Protein AF-A0A1G0QX97-F1 (afdb_monomer_lite)

Radius of gyration: 21.9 Å; chains: 1; bounding box: 54×54×55 Å

Sequence (418 aa):
MSKKNWVPAISDIDITVIIDGHLSFEEEFNLLKLLWDKFDRLKKIFPMLGEVDILNEKEIEKWSAFTIRGYETSKWKLLYGKEVIKSNYVNEANILAIDSLNFALTNYLEYFLPKFYSEDSSGYLIQKELTRLAFKILRYADVPFDESRNKAANKMELLSTVIKGLELSIDKLNYTEFSETVNPVSLEKIITRDSDLKYIPHINGLSKYQDKIESFIISYTIDFIILKDDLSPADMIVLLDAIRNSFKSEPRKPVILPFKIFEYMLRIYNPFFYSQLHDQRKVLSGKDSFNKITQPDFCFYRKTLADDVGNIFLLQRNKSLIQDKTVRQFIGNEFKSIVNRTLFLKLYLGKAILEPMFNDSLDECRKNYPGQIQKMDFILNNCKSLDGENLSKDAFMLLRTLTGDIYNSLVSSEVPVN

Secondary structure (DSSP, 8-state):
----PPPTTTS-EEEEEEEPTT--HHHHHHHHHHHHHHHHHHHHH-TTEEEEEEEETTHHHHHTTSHHHHHHGGG----SS-----------HHHHHHHHHHHHHHIIIIIIHHHHH-S-TT-HHHHHHHHHHHHHHHHHTT----TTTSTT--HHHHHHHHHHHHHHHHHT--GGGS--SPPPPP-TT--------------TT-GGGTTTEEEEEE-SS--EEEEPTT--HHHHHHHHHHHHHHTTT-SSPPEEEEHHHHHHIIIII-HHHHHHHHHH-EEEEE--GGGGSPPPPHHHHHHHHHHHHHHHHHHTT-HHHH-TTTHHHHTTHHHHHHHHHHHHHHHHHHH----SSHHHHHHHHHHH-HHHHHHHHHHHHHTTTS-HHHHHHHHHHHHHHHHHHHHHHHHH--S---

Structure (mmCIF, N/CA/C/O backbone):
data_AF-A0A1G0QX97-F1
#
_entry.id   AF-A0A1G0QX97-F1
#
loop_
_atom_site.group_PDB
_atom_site.id
_atom_site.type_symbol
_atom_site.label_atom_id
_atom_site.label_alt_id
_atom_site.label_comp_id
_atom_site.label_asym_id
_atom_site.label_entity_id
_atom_site.label_seq_id
_atom_site.pdbx_PDB_ins_code
_atom_site.Cartn_x
_atom_site.Cartn_y
_atom_site.Cartn_z
_atom_site.occupancy
_atom_site.B_iso_or_equiv
_atom_site.auth_seq_id
_atom_site.auth_comp_id
_atom_site.auth_asym_id
_atom_site.auth_atom_id
_atom_site.pdbx_PDB_model_num
ATOM 1 N N . MET A 1 1 ? 6.765 -30.373 0.831 1.00 32.94 1 MET A N 1
ATOM 2 C CA . MET A 1 1 ? 6.614 -29.216 1.742 1.00 32.94 1 MET A CA 1
ATOM 3 C C . MET A 1 1 ? 7.705 -29.285 2.804 1.00 32.94 1 MET A C 1
ATOM 5 O O . MET A 1 1 ? 7.610 -30.107 3.705 1.00 32.94 1 MET A O 1
ATOM 9 N N . SER A 1 2 ? 8.790 -28.520 2.662 1.00 30.39 2 SER A N 1
ATOM 10 C CA . SER A 1 2 ? 9.839 -28.464 3.687 1.00 30.39 2 SER A CA 1
ATOM 11 C C . SER A 1 2 ? 9.304 -27.741 4.927 1.00 30.39 2 SER A C 1
ATOM 13 O O . SER A 1 2 ? 8.604 -26.733 4.812 1.00 30.39 2 SER A O 1
ATOM 15 N N . LYS A 1 3 ? 9.604 -28.262 6.124 1.00 37.16 3 LYS A N 1
ATOM 16 C CA . LYS A 1 3 ? 9.372 -27.550 7.388 1.00 37.16 3 LYS A CA 1
ATOM 17 C C . LYS A 1 3 ? 10.105 -26.206 7.302 1.00 37.16 3 LYS A C 1
ATOM 19 O O . LYS A 1 3 ? 11.333 -26.182 7.311 1.00 37.16 3 LYS A O 1
ATOM 24 N N . LYS A 1 4 ? 9.364 -25.104 7.159 1.00 55.31 4 LYS A N 1
ATOM 25 C CA . LYS A 1 4 ? 9.920 -23.745 7.188 1.00 55.31 4 LYS A CA 1
ATOM 26 C C . LYS A 1 4 ? 10.375 -23.459 8.618 1.00 55.31 4 LYS A C 1
ATOM 28 O O . LYS A 1 4 ? 9.568 -23.095 9.469 1.00 55.31 4 LYS A O 1
ATOM 33 N N . ASN A 1 5 ? 11.651 -23.701 8.891 1.00 56.44 5 ASN A N 1
ATOM 34 C CA . ASN A 1 5 ? 12.267 -23.324 10.155 1.00 56.44 5 ASN A CA 1
ATOM 35 C C . ASN A 1 5 ? 12.392 -21.800 10.198 1.00 56.44 5 ASN A C 1
ATOM 37 O O . ASN A 1 5 ? 12.794 -21.188 9.211 1.00 56.44 5 ASN A O 1
ATOM 41 N N . TRP A 1 6 ? 12.043 -21.194 11.332 1.00 63.88 6 TRP A N 1
ATOM 42 C CA . TRP A 1 6 ? 12.343 -19.789 11.587 1.00 63.88 6 TRP A CA 1
ATOM 43 C C . TRP A 1 6 ? 13.855 -19.589 11.515 1.00 63.88 6 TRP A C 1
ATOM 45 O O . TRP A 1 6 ? 14.607 -20.281 12.204 1.00 63.88 6 TRP A O 1
ATOM 55 N N . VAL A 1 7 ? 14.297 -18.666 10.667 1.00 66.75 7 VAL A N 1
ATOM 56 C CA . VAL A 1 7 ? 15.713 -18.363 10.479 1.00 66.75 7 VAL A CA 1
ATOM 57 C C . VAL A 1 7 ? 16.036 -17.086 11.254 1.00 66.75 7 VAL A C 1
ATOM 59 O O . VAL A 1 7 ? 15.479 -16.030 10.935 1.00 66.75 7 VAL A O 1
ATOM 62 N N . PRO A 1 8 ? 16.922 -17.144 12.266 1.00 63.75 8 PRO A N 1
ATOM 63 C CA . PRO A 1 8 ? 17.313 -15.966 13.033 1.00 63.75 8 PRO A CA 1
ATOM 64 C C . PRO A 1 8 ? 17.763 -14.814 12.127 1.00 63.75 8 PRO A C 1
ATOM 66 O O . PRO A 1 8 ? 18.525 -15.024 11.185 1.00 63.75 8 PRO A O 1
ATOM 69 N N . ALA A 1 9 ? 17.285 -13.602 12.423 1.00 64.00 9 ALA A N 1
ATOM 70 C CA . ALA A 1 9 ? 17.563 -12.363 11.683 1.00 64.00 9 ALA A CA 1
ATOM 71 C C . ALA A 1 9 ? 17.095 -12.314 10.209 1.00 64.00 9 ALA A C 1
ATOM 73 O O . ALA A 1 9 ? 17.364 -11.324 9.531 1.00 64.00 9 ALA A O 1
ATOM 74 N N . ILE A 1 10 ? 16.401 -13.345 9.713 1.00 65.75 10 ILE A N 1
ATOM 75 C CA . ILE A 1 10 ? 15.821 -13.377 8.357 1.00 65.75 10 ILE A CA 1
ATOM 76 C C . ILE A 1 10 ? 14.296 -13.491 8.422 1.00 65.75 10 ILE A C 1
ATOM 78 O O . ILE A 1 10 ? 13.604 -12.831 7.653 1.00 65.75 10 ILE A O 1
ATOM 82 N N . SER A 1 11 ? 13.766 -14.312 9.331 1.00 70.75 11 SER A N 1
ATOM 83 C CA . SER A 1 11 ? 12.324 -14.410 9.560 1.00 70.75 11 SER A CA 1
ATOM 84 C C . SER A 1 11 ? 11.820 -13.233 10.390 1.00 70.75 11 SER A C 1
ATOM 86 O O . SER A 1 11 ? 12.383 -12.945 11.446 1.00 70.75 11 SER A O 1
ATOM 88 N N . ASP A 1 12 ? 10.740 -12.606 9.928 1.00 75.31 12 ASP A N 1
ATOM 89 C CA . ASP A 1 12 ? 9.989 -11.624 10.706 1.00 75.31 12 ASP A CA 1
ATOM 90 C C . ASP A 1 12 ? 9.021 -12.314 11.664 1.00 75.31 12 ASP A C 1
ATOM 92 O O . ASP A 1 12 ? 8.473 -13.382 11.371 1.00 75.31 12 ASP A O 1
ATOM 96 N N . ILE A 1 13 ? 8.812 -11.672 12.808 1.00 81.31 13 ILE A N 1
ATOM 97 C CA . ILE A 1 13 ? 7.756 -12.001 13.756 1.00 81.31 13 ILE A CA 1
ATOM 98 C C . ILE A 1 13 ? 6.725 -10.888 13.674 1.00 81.31 13 ILE A C 1
ATOM 100 O O . ILE A 1 13 ? 6.872 -9.859 14.338 1.00 81.31 13 ILE A O 1
ATOM 104 N N . ASP A 1 14 ? 5.701 -11.109 12.864 1.00 85.62 14 ASP A N 1
ATOM 105 C CA . ASP A 1 14 ? 4.544 -10.227 12.801 1.00 85.62 14 ASP A CA 1
ATOM 106 C C . ASP A 1 14 ? 3.554 -10.634 13.901 1.00 85.62 14 ASP A C 1
ATOM 108 O O . ASP A 1 14 ? 3.311 -11.824 14.132 1.00 85.62 14 ASP A O 1
ATOM 112 N N . ILE A 1 15 ? 3.042 -9.650 14.640 1.00 89.62 15 ILE A N 1
ATOM 113 C CA . ILE A 1 15 ? 2.167 -9.874 15.796 1.00 89.62 15 ILE A CA 1
ATOM 114 C C . ILE A 1 15 ? 0.854 -9.144 15.568 1.00 89.62 15 ILE A C 1
ATOM 116 O O . ILE A 1 15 ? 0.843 -7.938 15.347 1.00 89.62 15 ILE A O 1
ATOM 120 N N . THR A 1 16 ? -0.260 -9.846 15.739 1.00 91.88 16 THR A N 1
ATOM 121 C CA . THR A 1 16 ? -1.571 -9.205 15.836 1.00 91.88 16 THR A CA 1
ATOM 122 C C . THR A 1 16 ? -2.048 -9.216 17.281 1.00 91.88 16 THR A C 1
ATOM 124 O O . THR A 1 16 ? -2.019 -10.248 17.952 1.00 91.88 16 THR A O 1
ATOM 127 N N . VAL A 1 17 ? -2.484 -8.058 17.769 1.00 93.38 17 VAL A N 1
ATOM 128 C CA . VAL A 1 17 ? -3.034 -7.867 19.110 1.00 93.38 17 VAL A CA 1
ATOM 129 C C . VAL A 1 17 ? -4.512 -7.531 18.986 1.00 93.38 17 VAL A C 1
ATOM 131 O O . VAL A 1 17 ? -4.874 -6.547 18.341 1.00 93.38 17 VAL A O 1
ATOM 134 N N . ILE A 1 18 ? -5.357 -8.331 19.636 1.00 93.31 18 ILE A N 1
ATOM 135 C CA . ILE A 1 18 ? -6.784 -8.039 19.767 1.00 93.31 18 ILE A CA 1
ATOM 136 C C . ILE A 1 18 ? -7.036 -7.456 21.156 1.00 93.31 18 ILE A C 1
ATOM 138 O O . ILE A 1 18 ? -6.732 -8.100 22.161 1.00 93.31 18 ILE A O 1
ATOM 142 N N . ILE A 1 19 ? -7.548 -6.228 21.203 1.00 93.75 19 ILE A N 1
ATOM 143 C CA . ILE A 1 19 ? -7.915 -5.528 22.439 1.00 93.75 19 ILE A CA 1
ATOM 144 C C . ILE A 1 19 ? -9.427 -5.565 22.667 1.00 93.75 19 ILE A C 1
ATOM 146 O O . ILE A 1 19 ? -10.209 -5.802 21.744 1.00 93.75 19 ILE A O 1
ATOM 150 N N . ASP A 1 20 ? -9.831 -5.294 23.906 1.00 90.38 20 ASP A N 1
ATOM 151 C CA . ASP A 1 20 ? -11.238 -5.182 24.278 1.00 90.38 20 ASP A CA 1
ATOM 152 C C . ASP A 1 20 ? -11.921 -4.047 23.488 1.00 90.38 20 ASP A C 1
ATOM 154 O O . ASP A 1 20 ? -11.450 -2.908 23.452 1.00 90.38 20 ASP A O 1
ATOM 158 N N . GLY A 1 21 ? -13.032 -4.374 22.823 1.00 86.38 21 GLY A N 1
ATOM 159 C CA . GLY A 1 21 ? -13.831 -3.426 22.047 1.00 86.38 21 GLY A CA 1
ATOM 160 C C . GLY A 1 21 ? -14.745 -2.525 22.885 1.00 86.38 21 GLY A C 1
ATOM 161 O O . GLY A 1 21 ? -15.411 -1.663 22.310 1.00 86.38 21 GLY A O 1
ATOM 162 N N . HIS A 1 22 ? -14.805 -2.727 24.204 1.00 89.75 22 HIS A N 1
ATOM 163 C CA . HIS A 1 22 ? -15.604 -1.941 25.149 1.00 89.75 22 HIS A CA 1
ATOM 164 C C . HIS A 1 22 ? -14.835 -0.800 25.822 1.00 89.75 22 HIS A C 1
ATOM 166 O O . HIS A 1 22 ? -15.439 -0.032 26.571 1.00 89.75 22 HIS A O 1
ATOM 172 N N . LEU A 1 23 ? -13.535 -0.663 25.543 1.00 92.88 23 LEU A N 1
ATOM 173 C CA . LEU A 1 23 ? -12.726 0.440 26.054 1.00 92.88 23 LEU A CA 1
ATOM 174 C C . LEU A 1 23 ? -13.285 1.784 25.580 1.00 92.88 23 LEU A C 1
ATOM 176 O O . LEU A 1 23 ? -13.616 1.968 24.404 1.00 92.88 23 LEU A O 1
ATOM 180 N N . SER A 1 24 ? -13.350 2.748 26.495 1.00 93.88 24 SER A N 1
ATOM 181 C CA . SER A 1 24 ? -13.550 4.146 26.127 1.00 93.88 24 SER A CA 1
ATOM 182 C C . SER A 1 24 ? -12.363 4.663 25.306 1.00 93.88 24 SER A C 1
ATOM 184 O O . SER A 1 24 ? -11.268 4.096 25.332 1.00 93.88 24 SER A O 1
ATOM 186 N N . PHE A 1 25 ? -12.553 5.782 24.600 1.00 93.06 25 PHE A N 1
ATOM 187 C CA . PHE A 1 25 ? -11.480 6.409 23.817 1.00 93.06 25 PHE A CA 1
ATOM 188 C C . PHE A 1 25 ? -10.220 6.670 24.652 1.00 93.06 25 PHE A C 1
ATOM 190 O O . PHE A 1 25 ? -9.109 6.457 24.174 1.00 93.06 25 PHE A O 1
ATOM 197 N N . GLU A 1 26 ? -10.387 7.125 25.894 1.00 94.25 26 GLU A N 1
ATOM 198 C CA . GLU A 1 26 ? -9.269 7.441 26.781 1.00 94.25 26 GLU A CA 1
ATOM 199 C C . GLU A 1 26 ? -8.545 6.177 27.262 1.00 94.25 26 GLU A C 1
ATOM 201 O O . GLU A 1 26 ? -7.313 6.127 27.255 1.00 94.25 26 GLU A O 1
ATOM 206 N N . GLU A 1 27 ? -9.287 5.130 27.623 1.00 96.56 27 GLU A N 1
ATOM 207 C CA . GLU A 1 27 ? -8.705 3.844 28.020 1.00 96.56 27 GLU A CA 1
ATOM 208 C C . GLU A 1 27 ? -7.948 3.183 26.861 1.00 96.56 27 GLU A C 1
ATOM 210 O O . GLU A 1 27 ? -6.816 2.732 27.048 1.00 96.56 27 GLU A O 1
ATOM 215 N N . GLU A 1 28 ? -8.532 3.173 25.656 1.00 95.88 28 GLU A N 1
ATOM 216 C CA . GLU A 1 28 ? -7.899 2.640 24.444 1.00 95.88 28 GLU A CA 1
ATOM 217 C C . GLU A 1 28 ? -6.612 3.410 24.119 1.00 95.88 28 GLU A C 1
ATOM 219 O O . GLU A 1 28 ? -5.558 2.804 23.917 1.00 95.88 28 GLU A O 1
ATOM 224 N N . PHE A 1 29 ? -6.654 4.744 24.143 1.00 95.69 29 PHE A N 1
ATOM 225 C CA . PHE A 1 29 ? -5.484 5.581 23.875 1.00 95.69 29 PHE A CA 1
ATOM 226 C C . PHE A 1 29 ? -4.340 5.323 24.869 1.00 95.69 29 PHE A C 1
ATOM 228 O O . PHE A 1 29 ? -3.190 5.111 24.470 1.00 95.69 29 PHE A O 1
ATOM 235 N N . ASN A 1 30 ? -4.649 5.285 26.168 1.00 95.56 30 ASN A N 1
ATOM 236 C CA . ASN A 1 30 ? -3.657 5.043 27.217 1.00 95.56 30 ASN A CA 1
ATOM 237 C C . ASN A 1 30 ? -3.056 3.631 27.129 1.00 95.56 30 ASN A C 1
ATOM 239 O O . ASN A 1 30 ? -1.843 3.458 27.297 1.00 95.56 30 ASN A O 1
ATOM 243 N N . LEU A 1 31 ? -3.878 2.625 26.807 1.00 96.44 31 LEU A N 1
ATOM 244 C CA . LEU A 1 31 ? -3.418 1.263 26.544 1.00 96.44 31 LEU A CA 1
ATOM 245 C C . LEU A 1 31 ? -2.429 1.227 25.372 1.00 96.44 31 LEU A C 1
ATOM 247 O O . LEU A 1 31 ? -1.363 0.617 25.488 1.00 96.44 31 LEU A O 1
ATOM 251 N N . LEU A 1 32 ? -2.752 1.897 24.263 1.00 95.94 32 LEU A N 1
ATOM 252 C CA . LEU A 1 32 ? -1.902 1.948 23.073 1.00 95.94 32 LEU A CA 1
ATOM 253 C C . LEU A 1 32 ? -0.567 2.640 23.349 1.00 95.94 32 LEU A C 1
ATOM 255 O O . LEU A 1 32 ? 0.476 2.134 22.930 1.00 95.94 32 LEU A O 1
ATOM 259 N N . LYS A 1 33 ? -0.568 3.750 24.099 1.00 94.69 33 LYS A N 1
ATOM 260 C CA . LYS A 1 33 ? 0.664 4.449 24.505 1.00 94.69 33 LYS A CA 1
ATOM 261 C C . LYS A 1 33 ? 1.594 3.499 25.268 1.00 94.69 33 LYS A C 1
ATOM 263 O O . LYS A 1 33 ? 2.756 3.332 24.892 1.00 94.69 33 LYS A O 1
ATOM 268 N N . LEU A 1 34 ? 1.054 2.783 26.259 1.00 95.06 34 LEU A N 1
ATOM 269 C CA . LEU A 1 34 ? 1.805 1.798 27.042 1.00 95.06 34 LEU A CA 1
ATOM 270 C C . LEU A 1 34 ? 2.301 0.612 26.198 1.00 95.06 34 LEU A C 1
ATOM 272 O O . LEU A 1 34 ? 3.425 0.138 26.396 1.00 95.06 34 LEU A O 1
ATOM 276 N N . LEU A 1 35 ? 1.470 0.106 25.285 1.00 94.94 35 LEU A N 1
ATOM 277 C CA . LEU A 1 35 ? 1.812 -1.013 24.407 1.00 94.94 35 LEU A CA 1
ATOM 278 C C . LEU A 1 35 ? 2.987 -0.645 23.502 1.00 94.94 35 LEU A C 1
ATOM 280 O O . LEU A 1 35 ? 3.976 -1.380 23.467 1.00 94.94 35 LEU A O 1
ATOM 284 N N . TRP A 1 36 ? 2.919 0.502 22.826 1.00 94.81 36 TRP A N 1
ATOM 285 C CA . TRP A 1 36 ? 3.981 0.955 21.930 1.00 94.81 36 TRP A CA 1
ATOM 286 C C . TRP A 1 36 ? 5.293 1.232 22.669 1.00 94.81 36 TRP A C 1
ATOM 288 O O . TRP A 1 36 ? 6.354 0.829 22.189 1.00 94.81 36 TRP A O 1
ATOM 298 N N . ASP A 1 37 ? 5.237 1.807 23.873 1.00 92.69 37 ASP A N 1
ATOM 299 C CA . ASP A 1 37 ? 6.421 2.007 24.716 1.00 92.69 37 ASP A CA 1
ATOM 300 C C . ASP A 1 37 ? 7.109 0.683 25.076 1.00 92.69 37 ASP A C 1
ATOM 302 O O . ASP A 1 37 ? 8.342 0.579 25.074 1.00 92.69 37 ASP A O 1
ATOM 306 N N . LYS A 1 38 ? 6.322 -0.352 25.394 1.00 92.94 38 LYS A N 1
ATOM 307 C CA . LYS A 1 38 ? 6.846 -1.693 25.685 1.00 92.94 38 LYS A CA 1
ATOM 308 C C . LYS A 1 38 ? 7.383 -2.369 24.427 1.00 92.94 38 LYS A C 1
ATOM 310 O O . LYS A 1 38 ? 8.466 -2.954 24.482 1.00 92.94 38 LYS A O 1
ATOM 315 N N . PHE A 1 39 ? 6.671 -2.264 23.308 1.00 92.19 39 PHE A N 1
ATOM 316 C CA . PHE A 1 39 ? 7.102 -2.826 22.032 1.00 92.19 39 PHE A CA 1
ATOM 317 C C . PHE A 1 39 ? 8.443 -2.236 21.582 1.00 92.19 39 PHE A C 1
ATOM 319 O O . PHE A 1 39 ? 9.342 -2.982 21.206 1.00 92.19 39 PHE A O 1
ATOM 326 N N . ASP A 1 40 ? 8.646 -0.927 21.732 1.00 89.75 40 ASP A N 1
ATOM 327 C CA . ASP A 1 40 ? 9.917 -0.272 21.404 1.00 89.75 40 ASP A CA 1
ATOM 328 C C . ASP A 1 40 ? 11.091 -0.774 22.244 1.00 89.75 40 ASP A C 1
ATOM 330 O O . ASP A 1 40 ? 12.217 -0.886 21.754 1.00 89.75 40 ASP A O 1
ATOM 334 N N . ARG A 1 41 ? 10.849 -1.097 23.517 1.00 90.88 41 ARG A N 1
ATOM 335 C CA . ARG A 1 41 ? 11.866 -1.717 24.377 1.00 90.88 41 ARG A CA 1
ATOM 336 C C . ARG A 1 41 ? 12.168 -3.142 23.922 1.00 90.88 41 ARG A C 1
ATOM 338 O O . ARG A 1 41 ? 13.337 -3.510 23.858 1.00 90.88 41 ARG A O 1
ATOM 345 N N . LEU A 1 42 ? 11.140 -3.913 23.568 1.00 89.50 42 LEU A N 1
ATOM 346 C CA . LEU A 1 42 ? 11.300 -5.282 23.078 1.00 89.50 42 LEU A CA 1
ATOM 347 C C . LEU A 1 42 ? 12.023 -5.329 21.734 1.00 89.50 42 LEU A C 1
ATOM 349 O O . LEU A 1 42 ? 12.944 -6.122 21.587 1.00 89.50 42 LEU A O 1
ATOM 353 N N . LYS A 1 43 ? 11.689 -4.452 20.785 1.00 85.94 43 LYS A N 1
ATOM 354 C CA . LYS A 1 43 ? 12.305 -4.412 19.451 1.00 85.94 43 LYS A CA 1
ATOM 355 C C . LYS A 1 43 ? 13.808 -4.121 19.490 1.00 85.94 43 LYS A C 1
ATOM 357 O O . LYS A 1 43 ? 14.544 -4.591 18.629 1.00 85.94 43 LYS A O 1
ATOM 362 N N . LYS A 1 44 ? 14.293 -3.412 20.518 1.00 85.75 44 LYS A N 1
ATOM 363 C CA . LYS A 1 44 ? 15.739 -3.227 20.760 1.00 85.75 44 LYS A CA 1
ATOM 364 C C . LYS A 1 44 ? 16.456 -4.529 21.129 1.00 85.75 44 LYS A C 1
ATOM 366 O O . LYS A 1 44 ? 17.633 -4.670 20.823 1.00 85.75 44 LYS A O 1
ATOM 371 N N . ILE A 1 45 ? 15.760 -5.450 21.795 1.00 86.50 45 ILE A N 1
ATOM 372 C CA . ILE A 1 45 ? 16.292 -6.750 22.239 1.00 86.50 45 ILE A CA 1
ATOM 373 C C . ILE A 1 45 ? 16.051 -7.822 21.167 1.00 86.50 45 ILE A C 1
ATOM 375 O O . ILE A 1 45 ? 16.883 -8.700 20.956 1.00 86.50 45 ILE A O 1
ATOM 379 N N . PHE A 1 46 ? 14.929 -7.714 20.459 1.00 82.38 46 PHE A N 1
ATOM 380 C CA . PHE A 1 46 ? 14.454 -8.649 19.450 1.00 82.38 46 PHE A CA 1
ATOM 381 C C . PHE A 1 46 ? 14.202 -7.916 18.124 1.00 82.38 46 PHE A C 1
ATOM 383 O O . PHE A 1 46 ? 13.053 -7.616 17.790 1.00 82.38 46 PHE A O 1
ATOM 390 N N . PRO A 1 47 ? 15.258 -7.628 17.338 1.00 74.19 47 PRO A N 1
ATOM 391 C CA . PRO A 1 47 ? 15.133 -6.864 16.095 1.00 74.19 47 PRO A CA 1
ATOM 392 C C . PRO A 1 47 ? 14.266 -7.533 15.022 1.00 74.19 47 PRO A C 1
ATOM 394 O O . PRO A 1 47 ? 13.850 -6.864 14.083 1.00 74.19 47 PRO A O 1
ATOM 397 N N . MET A 1 48 ? 13.991 -8.835 15.159 1.00 77.12 48 MET A N 1
ATOM 398 C CA . MET A 1 48 ? 13.110 -9.591 14.266 1.00 77.12 48 MET A CA 1
ATOM 399 C C . MET A 1 48 ? 11.614 -9.331 14.500 1.00 77.12 48 MET A C 1
ATOM 401 O O . MET A 1 48 ? 10.793 -9.856 13.756 1.00 77.12 48 MET A O 1
ATOM 405 N N . LEU A 1 49 ? 11.246 -8.565 15.534 1.00 81.25 49 LEU A N 1
ATOM 406 C CA . LEU A 1 49 ? 9.869 -8.113 15.721 1.00 81.25 49 LEU A CA 1
ATOM 407 C C . LEU A 1 49 ? 9.481 -7.174 14.570 1.00 81.25 49 LEU A C 1
ATOM 409 O O . LEU A 1 49 ? 9.981 -6.043 14.457 1.00 81.25 49 LEU A O 1
ATOM 413 N N . GLY A 1 50 ? 8.612 -7.695 13.710 1.00 78.56 50 GLY A N 1
ATOM 414 C CA . GLY A 1 50 ? 8.177 -7.105 12.456 1.00 78.56 50 GLY A CA 1
ATOM 415 C C . GLY A 1 50 ? 7.044 -6.108 12.652 1.00 78.56 50 GLY A C 1
ATOM 416 O O . GLY A 1 50 ? 7.171 -5.151 13.429 1.00 78.56 50 GLY A O 1
ATOM 417 N N . GLU A 1 51 ? 5.977 -6.309 11.889 1.00 82.75 51 GLU A N 1
ATOM 418 C CA . GLU A 1 51 ? 4.759 -5.506 11.920 1.00 82.75 51 GLU A CA 1
ATOM 419 C C . GLU A 1 51 ? 3.910 -5.865 13.152 1.00 82.75 51 GLU A C 1
ATOM 421 O O . GLU A 1 51 ? 3.909 -7.004 13.630 1.00 82.75 51 GLU A O 1
ATOM 426 N N . VAL A 1 52 ? 3.211 -4.865 13.696 1.00 90.19 52 VAL A N 1
ATOM 427 C CA . VAL A 1 52 ? 2.233 -5.070 14.767 1.00 90.19 52 VAL A CA 1
ATOM 428 C C . VAL A 1 52 ? 0.900 -4.508 14.321 1.00 90.19 52 VAL A C 1
ATOM 430 O O . VAL A 1 52 ? 0.757 -3.293 14.180 1.00 90.19 52 VAL A O 1
ATOM 433 N N . ASP A 1 53 ? -0.064 -5.401 14.163 1.00 92.06 53 ASP A N 1
ATOM 434 C CA . ASP A 1 53 ? -1.439 -5.063 13.831 1.00 92.06 53 ASP A CA 1
ATOM 435 C C . ASP A 1 53 ? -2.270 -5.047 15.113 1.00 92.06 53 ASP A C 1
ATOM 437 O O . ASP A 1 53 ? -2.245 -6.003 15.888 1.00 92.06 53 ASP A O 1
ATOM 441 N N . ILE A 1 54 ? -2.999 -3.960 15.372 1.00 94.19 54 ILE A N 1
ATOM 442 C CA . ILE A 1 54 ? -3.836 -3.834 16.571 1.00 94.19 54 ILE A CA 1
ATOM 443 C C . ILE A 1 54 ? -5.283 -3.610 16.148 1.00 94.19 54 ILE A C 1
ATOM 445 O O . ILE A 1 54 ? -5.612 -2.630 15.475 1.00 94.19 54 ILE A O 1
ATOM 449 N N . LEU A 1 55 ? -6.153 -4.516 16.576 1.00 93.12 55 LEU A N 1
ATOM 450 C CA . LEU A 1 55 ? -7.579 -4.546 16.258 1.00 93.12 55 LEU A CA 1
ATOM 451 C C . LEU A 1 55 ? -8.377 -4.762 17.543 1.00 93.12 55 LEU A C 1
ATOM 453 O O . LEU A 1 55 ? -7.816 -5.155 18.563 1.00 93.12 55 LEU A O 1
ATOM 457 N N . ASN A 1 56 ? -9.685 -4.534 17.506 1.00 91.69 56 ASN A N 1
ATOM 458 C CA . ASN A 1 56 ? -10.580 -5.015 18.559 1.00 91.69 56 ASN A CA 1
ATOM 459 C C . ASN A 1 56 ? -11.412 -6.213 18.083 1.00 91.69 56 ASN A C 1
ATOM 461 O O . ASN A 1 56 ? -11.399 -6.577 16.906 1.00 91.69 56 ASN A O 1
ATOM 465 N N . GLU A 1 57 ? -12.146 -6.816 19.016 1.00 88.12 57 GLU A N 1
ATOM 466 C CA . GLU A 1 57 ? -12.965 -8.012 18.777 1.00 88.12 57 GLU A CA 1
ATOM 467 C C . GLU A 1 57 ? -14.027 -7.839 17.681 1.00 88.12 57 GLU A C 1
ATOM 469 O O . GLU A 1 57 ? -14.374 -8.804 17.008 1.00 88.12 57 GLU A O 1
ATOM 474 N N . LYS A 1 58 ? -14.535 -6.621 17.472 1.00 85.62 58 LYS A N 1
ATOM 475 C CA . LYS A 1 58 ? -15.524 -6.338 16.421 1.00 85.62 58 LYS A CA 1
ATOM 476 C C . LYS A 1 58 ? -14.855 -6.201 15.057 1.00 85.62 58 LYS A C 1
ATOM 478 O O . LYS A 1 58 ? -15.317 -6.741 14.058 1.00 85.62 58 LYS A O 1
ATOM 483 N N . GLU A 1 59 ? -13.748 -5.473 15.013 1.00 89.50 59 GLU A N 1
ATOM 484 C CA . GLU A 1 59 ? -13.061 -5.128 13.772 1.00 89.50 59 GLU A CA 1
ATOM 485 C C . GLU A 1 59 ? -12.372 -6.334 13.134 1.00 89.50 59 GLU A C 1
ATOM 487 O O . GLU A 1 59 ? -12.351 -6.417 11.910 1.00 89.50 59 GLU A O 1
ATOM 492 N N . ILE A 1 60 ? -11.854 -7.285 13.924 1.00 88.44 60 ILE A N 1
ATOM 493 C CA . ILE A 1 60 ? -11.130 -8.457 13.400 1.00 88.44 60 ILE A CA 1
ATOM 494 C C . ILE A 1 60 ? -11.979 -9.299 12.442 1.00 88.44 60 ILE A C 1
ATOM 496 O O . ILE A 1 60 ? -11.465 -9.780 11.434 1.00 88.44 60 ILE A O 1
ATOM 500 N N . GLU A 1 61 ? -13.280 -9.429 12.705 1.00 85.69 61 GLU A N 1
ATOM 501 C CA . GLU A 1 61 ? -14.189 -10.191 11.851 1.00 85.69 61 GLU A CA 1
ATOM 502 C C . GLU A 1 61 ? -14.246 -9.595 10.440 1.00 85.69 61 GLU A C 1
ATOM 504 O O . GLU A 1 61 ? -14.051 -10.305 9.452 1.00 85.69 61 GLU A O 1
ATOM 509 N N . LYS A 1 62 ? -14.456 -8.277 10.352 1.00 87.06 62 LYS A N 1
ATOM 510 C CA . LYS A 1 62 ? -14.529 -7.545 9.083 1.00 87.06 62 LYS A CA 1
ATOM 511 C C . LYS A 1 62 ? -13.159 -7.413 8.434 1.00 87.06 62 LYS A C 1
ATOM 513 O O . LYS A 1 62 ? -13.037 -7.614 7.236 1.00 87.06 62 LYS A O 1
ATOM 518 N N . TRP A 1 63 ? -12.124 -7.137 9.220 1.00 88.38 63 TRP A N 1
ATOM 519 C CA . TRP A 1 63 ? -10.746 -7.050 8.749 1.00 88.38 63 TRP A CA 1
ATOM 520 C C . TRP A 1 63 ? -10.284 -8.351 8.081 1.00 88.38 63 TRP A C 1
ATOM 522 O O . TRP A 1 63 ? -9.662 -8.317 7.024 1.00 88.38 63 TRP A O 1
ATOM 532 N N . SER A 1 64 ? -10.640 -9.503 8.661 1.00 88.44 64 SER A N 1
ATOM 533 C CA . SER A 1 64 ? -10.223 -10.819 8.162 1.00 88.44 64 SER A CA 1
ATOM 534 C C . SER A 1 64 ? -10.871 -11.238 6.839 1.00 88.44 64 SER A C 1
ATOM 536 O O . SER A 1 64 ? -10.466 -12.248 6.267 1.00 88.44 64 SER A O 1
ATOM 538 N N . ALA A 1 65 ? -11.869 -10.493 6.355 1.00 86.50 65 ALA A N 1
ATOM 539 C CA . ALA A 1 65 ? -12.544 -10.779 5.094 1.00 86.50 65 ALA A CA 1
ATOM 540 C C . ALA A 1 65 ? -11.761 -10.284 3.867 1.00 86.50 65 ALA A C 1
ATOM 542 O O . ALA A 1 65 ? -12.003 -10.771 2.767 1.00 86.50 65 ALA A O 1
ATOM 543 N N . PHE A 1 66 ? -10.816 -9.355 4.048 1.00 85.56 66 PHE A N 1
ATOM 544 C CA . PHE A 1 66 ? -10.175 -8.640 2.944 1.00 85.56 66 PHE A CA 1
ATOM 545 C C . PHE A 1 66 ? -8.690 -8.961 2.814 1.00 85.56 66 PHE A C 1
ATOM 547 O O . PHE A 1 66 ? -7.969 -9.093 3.809 1.00 85.56 66 PHE A O 1
ATOM 554 N N . THR A 1 67 ? -8.211 -8.934 1.569 1.00 85.94 67 THR A N 1
ATOM 555 C CA . THR A 1 67 ? -6.794 -8.988 1.186 1.00 85.94 67 THR A CA 1
ATOM 556 C C . THR A 1 67 ? -6.046 -10.242 1.652 1.00 85.94 67 THR A C 1
ATOM 558 O O . THR A 1 67 ? -6.550 -11.105 2.376 1.00 85.94 67 THR A O 1
ATOM 561 N N . ILE A 1 68 ? -4.758 -10.312 1.308 1.00 87.00 68 ILE A N 1
ATOM 562 C CA . ILE A 1 68 ? -3.891 -11.407 1.737 1.00 87.00 68 ILE A CA 1
ATOM 563 C C . ILE A 1 68 ? -3.786 -11.529 3.264 1.00 87.00 68 ILE A C 1
ATOM 565 O O . ILE A 1 68 ? -3.598 -12.629 3.781 1.00 87.00 68 ILE A O 1
ATOM 569 N N . ARG A 1 69 ? -3.936 -10.420 4.004 1.00 86.38 69 ARG A N 1
ATOM 570 C CA . ARG A 1 69 ? -3.883 -10.434 5.471 1.00 86.38 69 ARG A CA 1
ATOM 571 C C . ARG A 1 69 ? -5.060 -11.217 6.053 1.00 86.38 69 ARG A C 1
ATOM 573 O O . ARG A 1 69 ? -4.863 -12.014 6.970 1.00 86.38 69 ARG A O 1
ATOM 580 N N . GLY A 1 70 ? -6.248 -11.071 5.462 1.00 87.69 70 GLY A N 1
ATOM 581 C CA . GLY A 1 70 ? -7.423 -11.872 5.785 1.00 87.69 70 GLY A CA 1
ATOM 582 C C . GLY A 1 70 ? -7.200 -13.361 5.532 1.00 87.69 70 GLY A C 1
ATOM 583 O O . GLY A 1 70 ? -7.427 -14.178 6.426 1.00 87.69 70 GLY A O 1
ATOM 584 N N . TYR A 1 71 ? -6.646 -13.722 4.373 1.00 88.56 71 TYR A N 1
ATOM 585 C CA . TYR A 1 71 ? -6.272 -15.106 4.063 1.00 88.56 71 TYR A CA 1
ATOM 586 C C . TYR A 1 71 ? -5.290 -15.706 5.088 1.00 88.56 71 TYR A C 1
ATOM 588 O O . TYR A 1 71 ? -5.427 -16.861 5.512 1.00 88.56 71 TYR A O 1
ATOM 596 N N . GLU A 1 72 ? -4.301 -14.924 5.525 1.00 88.06 72 GLU A N 1
ATOM 597 C CA . GLU A 1 72 ? -3.273 -15.371 6.467 1.00 88.06 72 GLU A CA 1
ATOM 598 C C . GLU A 1 72 ? -3.792 -15.642 7.877 1.00 88.06 72 GLU A C 1
ATOM 600 O O . GLU A 1 72 ? -3.181 -16.453 8.577 1.00 88.06 72 GLU A O 1
ATOM 605 N N . THR A 1 73 ? -4.934 -15.064 8.269 1.00 88.62 73 THR A N 1
ATOM 606 C CA . THR A 1 73 ? -5.550 -15.317 9.585 1.00 88.62 73 THR A CA 1
ATOM 607 C C . THR A 1 73 ? -5.781 -16.801 9.861 1.00 88.62 73 THR A C 1
ATOM 609 O O . THR A 1 73 ? -5.589 -17.257 10.986 1.00 88.62 73 THR A O 1
ATOM 612 N N . SER A 1 74 ? -6.089 -17.590 8.826 1.00 85.56 74 SER A N 1
ATOM 613 C CA . SER A 1 74 ? -6.259 -19.050 8.912 1.00 85.56 74 SER A CA 1
ATOM 614 C C . SER A 1 74 ? -4.995 -19.808 9.351 1.00 85.56 74 SER A C 1
ATOM 616 O O . SER A 1 74 ? -5.063 -20.975 9.735 1.00 85.56 74 SER A O 1
ATOM 618 N N . LYS A 1 75 ? -3.825 -19.163 9.281 1.00 85.56 75 LYS A N 1
ATOM 619 C CA . LYS A 1 75 ? -2.507 -19.733 9.604 1.00 85.56 75 LYS A CA 1
ATOM 620 C C . LYS A 1 75 ? -1.943 -19.195 10.914 1.00 85.56 75 LYS A C 1
ATOM 622 O O . LYS A 1 75 ? -0.824 -19.563 11.289 1.00 85.56 75 LYS A O 1
ATOM 627 N N . TRP A 1 76 ? -2.666 -18.302 11.584 1.00 87.00 76 TRP A N 1
ATOM 628 C CA . TRP A 1 76 ? -2.202 -17.695 12.818 1.00 87.00 76 TRP A CA 1
ATOM 629 C C . TRP A 1 76 ? -2.157 -18.710 13.951 1.00 87.00 76 TRP A C 1
ATOM 631 O O . TRP A 1 76 ? -2.852 -19.725 13.964 1.00 87.00 76 TRP A O 1
ATOM 641 N N . LYS A 1 77 ? -1.283 -18.432 14.914 1.00 87.69 77 LYS A N 1
ATOM 642 C CA . LYS A 1 77 ? -1.153 -19.225 16.129 1.00 87.69 77 LYS A CA 1
ATOM 643 C C . LYS A 1 77 ? -1.444 -18.328 17.310 1.00 87.69 77 LYS A C 1
ATOM 645 O O . LYS A 1 77 ? -0.791 -17.299 17.471 1.00 87.69 77 LYS A O 1
ATOM 650 N N . LEU A 1 78 ? -2.393 -18.742 18.141 1.00 90.25 78 LEU A N 1
ATOM 651 C CA . LEU A 1 78 ? -2.677 -18.052 19.388 1.00 90.25 78 LEU A CA 1
ATOM 652 C C . LEU A 1 78 ? -1.432 -18.093 20.283 1.00 90.25 78 LEU A C 1
ATOM 654 O O . LEU A 1 78 ? -0.961 -19.168 20.655 1.00 90.25 78 LEU A O 1
ATOM 658 N N . LEU A 1 79 ? -0.901 -16.917 20.616 1.00 89.31 79 LEU A N 1
ATOM 659 C CA . LEU A 1 79 ? 0.220 -16.785 21.549 1.00 89.31 79 LEU A CA 1
ATOM 660 C C . LEU A 1 79 ? -0.262 -16.636 22.995 1.00 89.31 79 LEU A C 1
ATOM 662 O O . LEU A 1 79 ? 0.367 -17.160 23.911 1.00 89.31 79 LEU A O 1
ATOM 666 N N . TYR A 1 80 ? -1.367 -15.916 23.206 1.00 90.50 80 TYR A N 1
ATOM 667 C CA . TYR A 1 80 ? -1.932 -15.639 24.523 1.00 90.50 80 TYR A CA 1
ATOM 668 C C . TYR A 1 80 ? -3.408 -15.231 24.417 1.00 90.50 80 TYR A C 1
ATOM 670 O O . TYR A 1 80 ? -3.803 -14.605 23.437 1.00 90.50 80 TYR A O 1
ATOM 678 N N . GLY A 1 81 ? -4.198 -15.525 25.454 1.00 91.25 81 GLY A N 1
ATOM 679 C CA . GLY A 1 81 ? -5.595 -15.102 25.565 1.00 91.25 81 GLY A CA 1
ATOM 680 C C . GLY A 1 81 ? -6.585 -16.164 25.092 1.00 91.25 81 GLY A C 1
ATOM 681 O O . GLY A 1 81 ? -6.390 -17.355 25.333 1.00 91.25 81 GLY A O 1
ATOM 682 N N . LYS A 1 82 ? -7.674 -15.720 24.462 1.00 88.19 82 LYS A N 1
ATOM 683 C CA . LYS A 1 82 ? -8.710 -16.585 23.886 1.00 88.19 82 LYS A CA 1
ATOM 684 C C . LYS A 1 82 ? -8.712 -16.430 22.373 1.00 88.19 82 LYS A C 1
ATOM 686 O O . LYS A 1 82 ? -8.485 -15.339 21.859 1.00 88.19 82 LYS A O 1
ATOM 691 N N . GLU A 1 83 ? -8.984 -17.521 21.674 1.00 84.62 83 GLU A N 1
ATOM 692 C CA . GLU A 1 83 ? -9.168 -17.489 20.229 1.00 84.62 83 GLU A CA 1
ATOM 693 C C . GLU A 1 83 ? -10.503 -16.808 19.899 1.00 84.62 83 GLU A C 1
ATOM 695 O O . GLU A 1 83 ? -11.565 -17.269 20.314 1.00 84.62 83 GLU A O 1
ATOM 700 N N . VAL A 1 84 ? -10.430 -15.683 19.188 1.00 80.56 84 VAL A N 1
ATOM 701 C CA . VAL A 1 84 ? -11.588 -14.861 18.786 1.00 80.56 84 VAL A CA 1
ATOM 702 C C . VAL A 1 84 ? -11.777 -14.817 17.269 1.00 80.56 84 VAL A C 1
ATOM 704 O O . VAL A 1 84 ? -12.729 -14.225 16.774 1.00 80.56 84 VAL A O 1
ATOM 707 N N . ILE A 1 85 ? -10.866 -15.434 16.515 1.00 77.50 85 ILE A N 1
ATOM 708 C CA . ILE A 1 85 ? -10.782 -15.280 15.065 1.00 77.50 85 ILE A CA 1
ATOM 709 C C . ILE A 1 85 ? -11.543 -16.405 14.376 1.00 77.50 85 ILE A C 1
ATOM 711 O O . ILE A 1 85 ? -11.329 -17.583 14.650 1.00 77.50 85 ILE A O 1
ATOM 715 N N . LYS A 1 86 ? -12.380 -16.024 13.415 1.00 69.19 86 LYS A N 1
ATOM 716 C CA . LYS A 1 86 ? -12.882 -16.903 12.362 1.00 69.19 86 LYS A CA 1
ATOM 717 C C . LYS A 1 86 ? -12.510 -16.235 11.048 1.00 69.19 86 LYS A C 1
ATOM 719 O O . LYS A 1 86 ? -12.943 -15.116 10.806 1.00 69.19 86 LYS A O 1
ATOM 724 N N . SER A 1 87 ? -11.641 -16.868 10.261 1.00 73.44 87 SER A N 1
ATOM 725 C CA . SER A 1 87 ? -11.268 -16.321 8.955 1.00 73.44 87 SER A CA 1
ATOM 726 C C . SER A 1 87 ? -12.515 -16.269 8.077 1.00 73.44 87 SER A C 1
ATOM 728 O O . SER A 1 87 ? -13.113 -17.309 7.804 1.00 73.44 87 SER A O 1
ATOM 730 N N . ASN A 1 88 ? -12.894 -15.064 7.659 1.00 79.19 88 ASN A N 1
ATOM 731 C CA . ASN A 1 88 ? -14.021 -14.830 6.754 1.00 79.19 88 ASN A CA 1
ATOM 732 C C . ASN A 1 88 ? -13.562 -14.550 5.317 1.00 79.19 88 ASN A C 1
ATOM 734 O O . ASN A 1 88 ? -14.342 -14.075 4.495 1.00 79.19 88 ASN A O 1
ATOM 738 N N . TYR A 1 89 ? -12.289 -14.807 5.021 1.00 83.69 89 TYR A N 1
ATOM 739 C CA . TYR A 1 89 ? -11.723 -14.576 3.703 1.00 83.69 89 TYR A CA 1
ATOM 740 C C . TYR A 1 89 ? -12.316 -15.535 2.666 1.00 83.69 89 TYR A C 1
ATOM 742 O O . TYR A 1 89 ? -12.350 -16.754 2.872 1.00 83.69 89 TYR A O 1
ATOM 750 N N . VAL A 1 90 ? -12.722 -14.990 1.520 1.00 82.75 90 VAL A N 1
ATOM 751 C CA . VAL A 1 90 ? -13.201 -15.774 0.378 1.00 82.75 90 VAL A CA 1
ATOM 752 C C . VAL A 1 90 ? -11.995 -16.364 -0.354 1.00 82.75 90 VAL A C 1
ATOM 754 O O . VAL A 1 90 ? -11.326 -15.698 -1.138 1.00 82.75 90 VAL A O 1
ATOM 757 N N . ASN A 1 91 ? -11.686 -17.631 -0.066 1.00 83.25 91 ASN A N 1
ATOM 758 C CA . ASN A 1 91 ? -10.523 -18.326 -0.622 1.00 83.25 91 ASN A CA 1
ATOM 759 C C . ASN A 1 91 ? -10.769 -18.832 -2.054 1.00 83.25 91 ASN A C 1
ATOM 761 O O . ASN A 1 91 ? -10.797 -20.038 -2.310 1.00 83.25 91 ASN A O 1
ATOM 765 N N . GLU A 1 92 ? -10.946 -17.895 -2.980 1.00 85.94 92 GLU A N 1
ATOM 766 C CA . GLU A 1 92 ? -10.983 -18.152 -4.417 1.00 85.94 92 GLU A CA 1
ATOM 767 C C . GLU A 1 92 ? -9.595 -17.958 -5.028 1.00 85.94 92 GLU A C 1
ATOM 769 O O . GLU A 1 92 ? -8.889 -16.999 -4.716 1.00 85.94 92 GLU A O 1
ATOM 774 N N . ALA A 1 93 ? -9.195 -18.868 -5.921 1.00 86.44 93 ALA A N 1
ATOM 775 C CA . ALA A 1 93 ? -7.832 -18.906 -6.454 1.00 86.44 93 ALA A CA 1
ATOM 776 C C . ALA A 1 93 ? -7.420 -17.592 -7.140 1.00 86.44 93 ALA A C 1
ATOM 778 O O . ALA A 1 93 ? -6.304 -17.117 -6.937 1.00 86.44 93 ALA A O 1
ATOM 779 N N . ASN A 1 94 ? -8.329 -16.983 -7.903 1.00 84.50 94 ASN A N 1
ATOM 780 C CA . ASN A 1 94 ? -8.053 -15.739 -8.614 1.00 84.50 94 ASN A CA 1
ATOM 781 C C . ASN A 1 94 ? -7.981 -14.528 -7.679 1.00 84.50 94 ASN A C 1
ATOM 783 O O . ASN A 1 94 ? -7.078 -13.705 -7.826 1.00 84.50 94 ASN A O 1
ATOM 787 N N . ILE A 1 95 ? -8.896 -14.430 -6.704 1.00 85.31 95 ILE A N 1
ATOM 788 C CA . ILE A 1 95 ? -8.880 -13.360 -5.695 1.00 85.31 95 ILE A CA 1
ATOM 789 C C . ILE A 1 95 ? -7.575 -13.440 -4.903 1.00 85.31 95 ILE A C 1
ATOM 791 O O . ILE A 1 95 ? -6.861 -12.447 -4.785 1.00 85.31 95 ILE A O 1
ATOM 795 N N . LEU A 1 96 ? -7.200 -14.644 -4.461 1.00 88.56 96 LEU A N 1
ATOM 796 C CA . LEU A 1 96 ? -5.951 -14.870 -3.745 1.00 88.56 96 LEU A CA 1
ATOM 797 C C . LEU A 1 96 ? -4.724 -14.505 -4.589 1.00 88.56 96 LEU A C 1
ATOM 799 O O . LEU A 1 96 ? -3.768 -13.943 -4.054 1.00 88.56 96 LEU A O 1
ATOM 803 N N . ALA A 1 97 ? -4.725 -14.812 -5.889 1.00 89.56 97 ALA A N 1
ATOM 804 C CA . ALA A 1 97 ? -3.620 -14.474 -6.781 1.00 89.56 97 ALA A CA 1
ATOM 805 C C . ALA A 1 97 ? -3.458 -12.951 -6.944 1.00 89.56 97 ALA A C 1
ATOM 807 O O . ALA A 1 97 ? -2.341 -12.444 -6.826 1.00 89.56 97 ALA A O 1
ATOM 808 N N . ILE A 1 98 ? -4.563 -12.218 -7.132 1.00 89.94 98 ILE A N 1
ATOM 809 C CA . ILE A 1 98 ? -4.562 -10.747 -7.194 1.00 89.94 98 ILE A CA 1
ATOM 810 C C . ILE A 1 98 ? -4.129 -10.146 -5.859 1.00 89.94 98 ILE A C 1
ATOM 812 O O . ILE A 1 98 ? -3.233 -9.307 -5.835 1.00 89.94 98 ILE A O 1
ATOM 816 N N . ASP A 1 99 ? -4.713 -10.585 -4.745 1.00 90.69 99 ASP A N 1
ATOM 817 C CA . ASP A 1 99 ? -4.391 -10.059 -3.419 1.00 90.69 99 ASP A CA 1
ATOM 818 C C . ASP A 1 99 ? -2.921 -10.316 -3.057 1.00 90.69 99 ASP A C 1
ATOM 820 O O . ASP A 1 99 ? -2.251 -9.445 -2.497 1.00 90.69 99 ASP A O 1
ATOM 824 N N . SER A 1 100 ? -2.392 -11.491 -3.417 1.00 92.38 100 SER A N 1
ATOM 825 C CA . SER A 1 100 ? -0.979 -11.826 -3.219 1.00 92.38 100 SER A CA 1
ATOM 826 C C . SER A 1 100 ? -0.075 -10.932 -4.068 1.00 92.38 100 SER A C 1
ATOM 828 O O . SER A 1 100 ? 0.886 -10.364 -3.547 1.00 92.38 100 SER A O 1
ATOM 830 N N . LEU A 1 101 ? -0.391 -10.737 -5.352 1.00 94.00 101 LEU A N 1
ATOM 831 C CA . LEU A 1 101 ? 0.399 -9.866 -6.221 1.00 94.00 101 LEU A CA 1
ATOM 832 C C . LEU A 1 101 ? 0.309 -8.392 -5.801 1.00 94.00 101 LEU A C 1
ATOM 834 O O . LEU A 1 101 ? 1.328 -7.703 -5.774 1.00 94.00 101 LEU A O 1
ATOM 838 N N . ASN A 1 102 ? -0.871 -7.909 -5.413 1.00 93.62 102 ASN A N 1
ATOM 839 C CA . ASN A 1 102 ? -1.055 -6.558 -4.886 1.00 93.62 102 ASN A CA 1
ATOM 840 C C . ASN A 1 102 ? -0.223 -6.360 -3.617 1.00 93.62 102 ASN A C 1
ATOM 842 O O . ASN A 1 102 ? 0.474 -5.357 -3.485 1.00 93.62 102 ASN A O 1
ATOM 846 N N . PHE A 1 103 ? -0.200 -7.344 -2.717 1.00 92.44 103 PHE A N 1
ATOM 847 C CA . PHE A 1 103 ? 0.661 -7.287 -1.541 1.00 92.44 103 PHE A CA 1
ATOM 848 C C . PHE A 1 103 ? 2.154 -7.322 -1.895 1.00 92.44 103 PHE A C 1
ATOM 850 O O . PHE A 1 103 ? 2.955 -6.612 -1.277 1.00 92.44 103 PHE A O 1
ATOM 857 N N . ALA A 1 104 ? 2.545 -8.104 -2.904 1.00 95.44 104 ALA A N 1
ATOM 858 C CA . ALA A 1 104 ? 3.906 -8.121 -3.431 1.00 95.44 104 ALA A CA 1
ATOM 859 C C . ALA A 1 104 ? 4.307 -6.739 -3.981 1.00 95.44 104 ALA A C 1
ATOM 861 O O . ALA A 1 104 ? 5.393 -6.248 -3.665 1.00 95.44 104 ALA A O 1
ATOM 862 N N . LEU A 1 105 ? 3.413 -6.075 -4.721 1.00 95.62 105 LEU A N 1
ATOM 863 C CA . LEU A 1 105 ? 3.613 -4.720 -5.239 1.00 95.62 105 LEU A CA 1
ATOM 864 C C . LEU A 1 105 ? 3.675 -3.670 -4.132 1.00 95.62 105 LEU A C 1
ATOM 866 O O . LEU A 1 105 ? 4.574 -2.837 -4.160 1.00 95.62 105 LEU A O 1
ATOM 870 N N . THR A 1 106 ? 2.817 -3.738 -3.114 1.00 93.50 106 THR A N 1
ATOM 871 C CA . THR A 1 106 ? 2.921 -2.856 -1.940 1.00 93.50 106 THR A CA 1
ATOM 872 C C . THR A 1 106 ? 4.285 -3.008 -1.264 1.00 93.50 106 THR A C 1
ATOM 874 O O . THR A 1 106 ? 4.971 -2.018 -1.019 1.00 93.50 106 THR A O 1
ATOM 877 N N . ASN A 1 107 ? 4.754 -4.245 -1.050 1.00 93.31 107 ASN A N 1
ATOM 878 C CA . ASN A 1 107 ? 6.085 -4.487 -0.480 1.00 93.31 107 ASN A CA 1
ATOM 879 C C . ASN A 1 107 ? 7.213 -3.954 -1.379 1.00 93.31 107 ASN A C 1
ATOM 881 O O . ASN A 1 107 ? 8.215 -3.429 -0.886 1.00 93.31 107 ASN A O 1
ATOM 885 N N . TYR A 1 108 ? 7.050 -4.063 -2.695 1.00 96.62 108 TYR A N 1
ATOM 886 C CA . TYR A 1 108 ? 7.986 -3.528 -3.673 1.00 96.62 108 TYR A CA 1
ATOM 887 C C . TYR A 1 108 ? 8.053 -1.988 -3.643 1.00 96.62 108 TYR A C 1
ATOM 889 O O . TYR A 1 108 ? 9.143 -1.420 -3.532 1.00 96.62 108 TYR A O 1
ATOM 897 N N . LEU A 1 109 ? 6.902 -1.317 -3.688 1.00 94.38 109 LEU A N 1
ATOM 898 C CA . LEU A 1 109 ? 6.793 0.139 -3.787 1.00 94.38 109 LEU A CA 1
ATOM 899 C C . LEU A 1 109 ? 7.132 0.844 -2.472 1.00 94.38 109 LEU A C 1
ATOM 901 O O . LEU A 1 109 ? 7.910 1.795 -2.470 1.00 94.38 109 LEU A O 1
ATOM 905 N N . GLU A 1 110 ? 6.567 0.383 -1.356 1.00 89.81 110 GLU A N 1
ATOM 906 C CA . GLU A 1 110 ? 6.622 1.106 -0.080 1.00 89.81 110 GLU A CA 1
ATOM 907 C C . GLU A 1 110 ? 7.854 0.756 0.759 1.00 89.81 110 GLU A C 1
ATOM 909 O O . GLU A 1 110 ? 8.303 1.563 1.572 1.00 89.81 110 GLU A O 1
ATOM 914 N N . TYR A 1 111 ? 8.439 -0.429 0.553 1.00 90.56 111 TYR A N 1
ATOM 915 C CA . TYR A 1 111 ? 9.532 -0.919 1.396 1.00 90.56 111 TYR A CA 1
ATOM 916 C C . TYR A 1 111 ? 10.798 -1.224 0.597 1.00 90.56 111 TYR A C 1
ATOM 918 O O . TYR A 1 111 ? 11.880 -0.767 0.970 1.00 90.56 111 TYR A O 1
ATOM 926 N N . PHE A 1 112 ? 10.699 -1.966 -0.509 1.00 93.31 112 PHE A N 1
ATOM 927 C CA . PHE A 1 112 ? 11.881 -2.383 -1.267 1.00 93.31 112 PHE A CA 1
ATOM 928 C C . PHE A 1 112 ? 12.553 -1.212 -1.985 1.00 93.31 112 PHE A C 1
ATOM 930 O O . PHE A 1 112 ? 13.749 -0.990 -1.792 1.00 93.31 112 PHE A O 1
ATOM 937 N N . LEU A 1 113 ? 11.807 -0.439 -2.781 1.00 93.69 113 LEU A N 1
ATOM 938 C CA . LEU A 1 113 ? 12.366 0.682 -3.541 1.00 93.69 113 LEU A CA 1
ATOM 939 C C . LEU A 1 113 ? 13.001 1.762 -2.646 1.00 93.69 113 LEU A C 1
ATOM 941 O O . LEU A 1 113 ? 14.157 2.115 -2.895 1.00 93.69 113 LEU A O 1
ATOM 945 N N . PRO A 1 114 ? 12.357 2.249 -1.565 1.00 90.38 114 PRO A N 1
ATOM 946 C CA . PRO A 1 114 ? 12.992 3.214 -0.666 1.00 90.38 114 PRO A CA 1
ATOM 947 C C . PRO A 1 114 ? 14.317 2.707 -0.079 1.00 90.38 114 PRO A C 1
ATOM 949 O O . PRO A 1 114 ? 15.295 3.452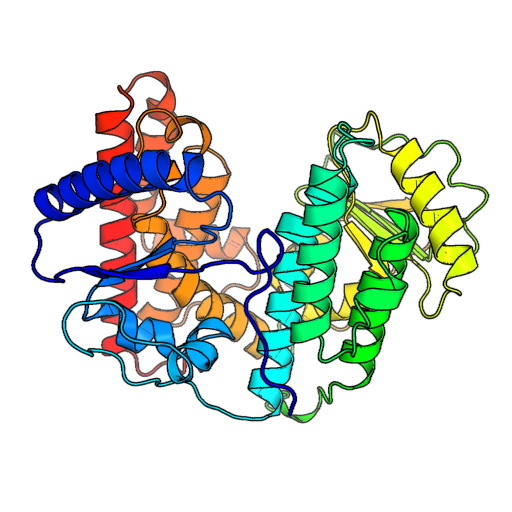 0.002 1.00 90.38 114 PRO A O 1
ATOM 952 N N . LYS A 1 115 ? 14.393 1.415 0.270 1.00 89.12 115 LYS A N 1
ATOM 953 C CA . LYS A 1 115 ? 15.620 0.770 0.773 1.00 89.12 115 LYS A CA 1
ATOM 954 C C . LYS A 1 115 ? 16.665 0.533 -0.317 1.00 89.12 115 LYS A C 1
ATOM 956 O O . LYS A 1 115 ? 17.865 0.542 -0.040 1.00 89.12 115 LYS A O 1
ATOM 961 N N . PHE A 1 116 ? 16.238 0.328 -1.558 1.00 90.50 116 PHE A N 1
ATOM 962 C CA . PHE A 1 116 ? 17.132 0.233 -2.707 1.00 90.50 116 PHE A CA 1
ATOM 963 C C . PHE A 1 116 ? 17.848 1.570 -2.950 1.00 90.50 116 PHE A C 1
ATOM 965 O O . PHE A 1 116 ? 19.070 1.593 -3.138 1.00 90.50 116 PHE A O 1
ATOM 972 N N . TYR A 1 117 ? 17.109 2.680 -2.860 1.00 89.69 117 TYR A N 1
ATOM 973 C CA . TYR A 1 117 ? 17.636 4.031 -3.054 1.00 89.69 117 TYR A CA 1
ATOM 974 C C . TYR A 1 117 ? 18.425 4.597 -1.871 1.00 89.69 117 TYR A C 1
ATOM 976 O O . TYR A 1 117 ? 19.120 5.597 -2.054 1.00 89.69 117 TYR A O 1
ATOM 984 N N . SER A 1 118 ? 18.355 3.991 -0.683 1.00 85.94 118 SER A N 1
ATOM 985 C CA . SER A 1 118 ? 19.042 4.523 0.496 1.00 85.94 118 SER A CA 1
ATOM 986 C C . SER A 1 118 ? 20.568 4.578 0.311 1.00 85.94 118 SER A C 1
ATOM 988 O O . SER A 1 118 ? 21.210 3.645 -0.197 1.00 85.94 118 SER A O 1
ATOM 990 N N . GLU A 1 119 ? 21.156 5.709 0.715 1.00 72.31 119 GLU A N 1
ATOM 991 C CA . GLU A 1 119 ? 22.579 6.009 0.517 1.00 72.31 119 GLU A CA 1
ATOM 992 C C . GLU A 1 119 ? 23.519 5.252 1.462 1.00 72.31 119 GLU A C 1
ATOM 994 O O . GLU A 1 119 ? 24.712 5.185 1.158 1.00 72.31 119 GLU A O 1
ATOM 999 N N . ASP A 1 120 ? 22.993 4.592 2.505 1.00 65.06 120 ASP A N 1
ATOM 1000 C CA . ASP A 1 120 ? 23.692 3.732 3.494 1.00 65.06 120 ASP A CA 1
ATOM 1001 C C . ASP A 1 120 ? 24.272 2.425 2.881 1.00 65.06 120 ASP A C 1
ATOM 1003 O O . ASP A 1 120 ? 24.355 1.344 3.467 1.00 65.06 120 ASP A O 1
ATOM 1007 N N . SER A 1 121 ? 24.677 2.532 1.625 1.00 52.81 121 SER A N 1
ATOM 1008 C CA . SER A 1 121 ? 24.742 1.552 0.554 1.00 52.81 121 SER A CA 1
ATOM 1009 C C . SER A 1 121 ? 25.845 0.496 0.637 1.00 52.81 121 SER A C 1
ATOM 1011 O O . SER A 1 121 ? 26.093 -0.193 -0.349 1.00 52.81 121 SER A O 1
ATOM 1013 N N . SER A 1 122 ? 26.431 0.276 1.808 1.00 55.78 122 SER A N 1
ATOM 1014 C CA . SER A 1 122 ? 27.423 -0.784 2.033 1.00 55.78 122 SER A CA 1
ATOM 1015 C C . SER A 1 122 ? 27.228 -1.564 3.336 1.00 55.78 122 SER A C 1
ATOM 1017 O O . SER A 1 122 ? 27.964 -2.514 3.599 1.00 55.78 122 SER A O 1
ATOM 1019 N N . GLY A 1 123 ? 26.222 -1.223 4.148 1.00 68.75 123 GLY A N 1
ATOM 1020 C CA . GLY A 1 123 ? 25.943 -1.952 5.380 1.00 68.75 123 GLY A CA 1
ATOM 1021 C C . GLY A 1 123 ? 25.394 -3.354 5.103 1.00 68.75 123 GLY A C 1
ATOM 1022 O O . GLY A 1 123 ? 24.344 -3.499 4.476 1.00 68.75 123 GLY A O 1
ATOM 1023 N N . TYR A 1 124 ? 26.049 -4.386 5.646 1.00 76.06 124 TYR A N 1
ATOM 1024 C CA . TYR A 1 124 ? 25.568 -5.779 5.655 1.00 76.06 124 TYR A CA 1
ATOM 1025 C C . TYR A 1 124 ? 24.076 -5.895 6.027 1.00 76.06 124 TYR A C 1
ATOM 1027 O O . TYR A 1 124 ? 23.343 -6.686 5.436 1.00 76.06 124 TYR A O 1
ATOM 1035 N N . LEU A 1 125 ? 23.606 -5.059 6.961 1.00 77.00 125 LEU A N 1
ATOM 1036 C CA . LEU A 1 125 ? 22.214 -5.028 7.415 1.00 77.00 125 LEU A CA 1
ATOM 1037 C C . LEU A 1 125 ? 21.224 -4.619 6.317 1.00 77.00 125 LEU A C 1
ATOM 1039 O O . LEU A 1 125 ? 20.181 -5.250 6.189 1.00 77.00 125 LEU A O 1
ATOM 1043 N N . ILE A 1 126 ? 21.555 -3.625 5.487 1.00 80.56 126 ILE A N 1
ATOM 1044 C CA . ILE A 1 126 ? 20.669 -3.183 4.398 1.00 80.56 126 ILE A CA 1
ATOM 1045 C C . ILE A 1 126 ? 20.591 -4.239 3.311 1.00 80.56 126 ILE A C 1
ATOM 1047 O O . ILE A 1 126 ? 19.519 -4.492 2.769 1.00 80.56 126 ILE A O 1
ATOM 1051 N N . GLN A 1 127 ? 21.714 -4.892 3.016 1.00 81.31 127 GLN A N 1
ATOM 1052 C CA . GLN A 1 127 ? 21.721 -6.005 2.079 1.00 81.31 127 GLN A CA 1
ATOM 1053 C C . GLN A 1 127 ? 20.817 -7.142 2.574 1.00 81.31 127 GLN A C 1
ATOM 1055 O O . GLN A 1 127 ? 19.998 -7.646 1.812 1.00 81.31 127 GLN A O 1
ATOM 1060 N N . LYS A 1 128 ? 20.905 -7.504 3.861 1.00 80.56 128 LYS A N 1
ATOM 1061 C CA . LYS A 1 128 ? 20.019 -8.507 4.469 1.00 80.56 128 LYS A CA 1
ATOM 1062 C C . LYS A 1 128 ? 18.554 -8.092 4.449 1.00 80.56 128 LYS A C 1
ATOM 1064 O O . LYS A 1 128 ? 17.707 -8.926 4.143 1.00 80.56 128 LYS A O 1
ATOM 1069 N N . GLU A 1 129 ? 18.259 -6.827 4.723 1.00 83.56 129 GLU A N 1
ATOM 1070 C CA . GLU A 1 129 ? 16.896 -6.301 4.670 1.00 83.56 129 GLU A CA 1
ATOM 1071 C C . GLU A 1 129 ? 16.324 -6.355 3.245 1.00 83.56 129 GLU A C 1
ATOM 1073 O O . GLU A 1 129 ? 15.211 -6.838 3.057 1.00 83.56 129 GLU A O 1
ATOM 1078 N N . LEU A 1 130 ? 17.099 -5.959 2.231 1.00 87.5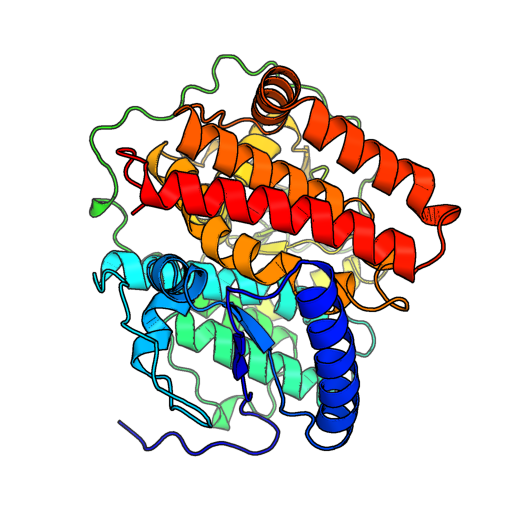0 130 LEU A N 1
ATOM 1079 C CA . LEU A 1 130 ? 16.699 -6.080 0.826 1.00 87.50 130 LEU A CA 1
ATOM 1080 C C . LEU A 1 130 ? 16.510 -7.538 0.403 1.00 87.50 130 LEU A C 1
ATOM 1082 O O . LEU A 1 130 ? 15.537 -7.844 -0.277 1.00 87.50 130 LEU A O 1
ATOM 1086 N N . THR A 1 131 ? 17.387 -8.456 0.821 1.00 87.06 131 THR A N 1
ATOM 1087 C CA . THR A 1 131 ? 17.200 -9.892 0.548 1.00 87.06 131 THR A CA 1
ATOM 1088 C C . THR A 1 131 ? 15.917 -10.420 1.195 1.00 87.06 131 THR A C 1
ATOM 1090 O O . THR A 1 131 ? 15.172 -11.155 0.550 1.00 87.06 131 THR A O 1
ATOM 1093 N N . ARG A 1 132 ? 15.625 -10.020 2.440 1.00 85.06 132 ARG A N 1
ATOM 1094 C CA . ARG A 1 132 ? 14.384 -10.381 3.141 1.00 85.06 132 ARG A CA 1
ATOM 1095 C C . ARG A 1 132 ? 13.153 -9.859 2.400 1.00 85.06 132 ARG A C 1
ATOM 1097 O O . ARG A 1 132 ? 12.214 -10.618 2.173 1.00 85.06 132 ARG A O 1
ATOM 1104 N N . LEU A 1 133 ? 13.171 -8.593 1.981 1.00 89.44 133 LEU A N 1
ATOM 1105 C CA . LEU A 1 133 ? 12.078 -7.990 1.218 1.00 89.44 133 LEU A CA 1
ATOM 1106 C C . LEU A 1 133 ? 11.910 -8.655 -0.155 1.00 89.44 133 LEU A C 1
ATOM 1108 O O . LEU A 1 133 ? 10.785 -8.978 -0.519 1.00 89.44 133 LEU A O 1
ATOM 1112 N N . ALA A 1 134 ? 12.998 -8.943 -0.879 1.00 91.50 134 ALA A N 1
ATOM 1113 C CA . ALA A 1 134 ? 12.942 -9.686 -2.141 1.00 91.50 134 ALA A CA 1
ATOM 1114 C C . ALA A 1 134 ? 12.289 -11.061 -1.954 1.00 91.50 134 ALA A C 1
ATOM 1116 O O . ALA A 1 134 ? 11.391 -11.423 -2.709 1.00 91.50 134 ALA A O 1
ATOM 1117 N N . PHE A 1 135 ? 12.687 -11.803 -0.917 1.00 88.06 135 PHE A N 1
ATOM 1118 C CA . PHE A 1 135 ? 12.075 -13.090 -0.595 1.00 88.06 135 PHE A CA 1
ATOM 1119 C C . PHE A 1 135 ? 10.582 -12.956 -0.276 1.00 88.06 135 PHE A C 1
ATOM 1121 O O . PHE A 1 135 ? 9.781 -13.748 -0.772 1.00 88.06 135 PHE A O 1
ATOM 1128 N N . LYS A 1 136 ? 10.195 -11.949 0.522 1.00 89.06 136 LYS A N 1
ATOM 1129 C CA . LYS A 1 136 ? 8.787 -11.661 0.833 1.00 89.06 136 LYS A CA 1
ATOM 1130 C C . LYS A 1 136 ? 8.007 -11.392 -0.457 1.00 89.06 136 LYS A C 1
ATOM 1132 O O . LYS A 1 136 ? 7.015 -12.070 -0.692 1.00 89.06 136 LYS A O 1
ATOM 1137 N N . ILE A 1 137 ? 8.490 -10.491 -1.314 1.00 94.19 137 ILE A N 1
ATOM 1138 C CA . ILE A 1 137 ? 7.844 -10.133 -2.586 1.00 94.19 137 ILE A CA 1
ATOM 1139 C C . ILE A 1 137 ? 7.683 -11.365 -3.478 1.00 94.19 137 ILE A C 1
ATOM 1141 O O . ILE A 1 137 ? 6.569 -11.686 -3.872 1.00 94.19 137 ILE A O 1
ATOM 1145 N N . LEU A 1 138 ? 8.763 -12.107 -3.733 1.00 93.19 138 LEU A N 1
ATOM 1146 C CA . LEU A 1 138 ? 8.745 -13.268 -4.628 1.00 93.19 138 LEU A CA 1
ATOM 1147 C C . LEU A 1 138 ? 7.877 -14.413 -4.100 1.00 93.19 138 LEU A C 1
ATOM 1149 O O . LEU A 1 138 ? 7.234 -15.108 -4.881 1.00 93.19 138 LEU A O 1
ATOM 1153 N N . ARG A 1 139 ? 7.790 -14.572 -2.775 1.00 91.06 139 ARG A N 1
ATOM 1154 C CA . ARG A 1 139 ? 6.875 -15.526 -2.141 1.00 91.06 139 ARG A CA 1
ATOM 1155 C C . ARG A 1 139 ? 5.414 -15.220 -2.469 1.00 91.06 139 ARG A C 1
ATOM 1157 O O . ARG A 1 139 ? 4.683 -16.153 -2.776 1.00 91.06 139 ARG A O 1
ATOM 1164 N N . TYR A 1 140 ? 4.986 -13.961 -2.371 1.00 92.31 140 TYR A N 1
ATOM 1165 C CA . TYR A 1 140 ? 3.606 -13.580 -2.710 1.00 92.31 140 TYR A CA 1
ATOM 1166 C C . TYR A 1 140 ? 3.379 -13.452 -4.215 1.00 92.31 140 TYR A C 1
ATOM 1168 O O . TYR A 1 140 ? 2.265 -13.621 -4.686 1.00 92.31 140 TYR A O 1
ATOM 1176 N N . ALA A 1 141 ? 4.443 -13.243 -4.981 1.00 92.19 141 ALA A N 1
ATOM 1177 C CA . ALA A 1 141 ? 4.421 -13.347 -6.431 1.00 92.19 141 ALA A CA 1
ATOM 1178 C C . ALA A 1 141 ? 4.309 -14.821 -6.913 1.00 92.19 141 ALA A C 1
ATOM 1180 O O . ALA A 1 141 ? 4.222 -15.075 -8.109 1.00 92.19 141 ALA A O 1
ATOM 1181 N N . ASP A 1 142 ? 4.323 -15.817 -6.019 1.00 89.81 142 ASP A N 1
ATOM 1182 C CA . ASP A 1 142 ? 4.374 -17.247 -6.372 1.00 89.81 142 ASP A CA 1
ATOM 1183 C C . ASP A 1 142 ? 5.553 -17.590 -7.314 1.00 89.81 142 ASP A C 1
ATOM 1185 O O . ASP A 1 142 ? 5.447 -18.309 -8.316 1.00 89.81 142 ASP A O 1
ATOM 1189 N N . VAL A 1 143 ? 6.721 -17.023 -6.994 1.00 87.56 143 VAL A N 1
ATOM 1190 C CA . VAL A 1 143 ? 7.983 -17.254 -7.700 1.00 87.56 143 VAL A CA 1
ATOM 1191 C C . VAL A 1 143 ? 8.977 -17.927 -6.751 1.00 87.56 143 VAL A C 1
ATOM 1193 O O . VAL A 1 143 ? 9.306 -17.371 -5.697 1.00 87.56 143 VAL A O 1
ATOM 1196 N N . PRO A 1 144 ? 9.499 -19.121 -7.094 1.00 81.94 144 PRO A N 1
ATOM 1197 C CA . PRO A 1 144 ? 10.510 -19.784 -6.283 1.00 81.94 144 PRO A CA 1
ATOM 1198 C C . PRO A 1 144 ? 11.760 -18.911 -6.126 1.00 81.94 144 PRO A C 1
ATOM 1200 O O . PRO A 1 144 ? 12.377 -18.513 -7.112 1.00 81.94 144 PRO A O 1
ATOM 1203 N N . PHE A 1 145 ? 12.173 -18.662 -4.882 1.00 78.19 145 PHE A N 1
ATOM 1204 C CA . PHE A 1 145 ? 13.415 -17.955 -4.574 1.00 78.19 145 PHE A CA 1
ATOM 1205 C C . PHE A 1 145 ? 14.380 -18.872 -3.825 1.00 78.19 145 PHE A C 1
ATOM 1207 O O . PHE A 1 145 ? 14.101 -19.306 -2.706 1.00 78.19 145 PHE A O 1
ATOM 1214 N N . ASP A 1 146 ? 15.527 -19.165 -4.440 1.00 71.94 146 ASP A N 1
ATOM 1215 C CA . ASP A 1 146 ? 16.606 -19.917 -3.800 1.00 71.94 146 ASP A CA 1
ATOM 1216 C C . ASP A 1 146 ? 17.497 -18.966 -2.988 1.00 71.94 146 ASP A C 1
ATOM 1218 O O . ASP A 1 146 ? 18.356 -18.262 -3.525 1.00 71.94 146 ASP A O 1
ATOM 1222 N N . GLU A 1 147 ? 17.298 -18.951 -1.669 1.00 64.50 147 GLU A N 1
ATOM 1223 C CA . GLU A 1 147 ? 18.103 -18.146 -0.746 1.00 64.50 147 GLU A CA 1
ATOM 1224 C C . GLU A 1 147 ? 19.595 -18.500 -0.805 1.00 64.50 147 GLU A C 1
ATOM 1226 O O . GLU A 1 147 ? 20.436 -17.634 -0.571 1.00 64.50 147 GLU A O 1
ATOM 1231 N N . SER A 1 148 ? 19.949 -19.758 -1.099 1.00 61.44 148 SER A N 1
ATOM 1232 C CA . SER A 1 148 ? 21.336 -20.230 -1.039 1.00 61.44 148 SER A CA 1
ATOM 1233 C C . SER A 1 148 ? 22.200 -19.652 -2.161 1.00 61.44 148 SER A C 1
ATOM 1235 O O . SER A 1 148 ? 23.359 -19.313 -1.917 1.00 61.44 148 SER A O 1
ATOM 1237 N N . ARG A 1 149 ? 21.614 -19.451 -3.347 1.00 59.59 149 ARG A N 1
ATOM 1238 C CA . ARG A 1 149 ? 22.270 -18.834 -4.511 1.00 59.59 149 ARG A CA 1
ATOM 1239 C C . ARG A 1 149 ? 22.388 -17.316 -4.392 1.00 59.59 149 ARG A C 1
ATOM 1241 O O . ARG A 1 149 ? 23.314 -16.736 -4.945 1.00 59.59 149 ARG A O 1
ATOM 1248 N N . ASN A 1 150 ? 21.499 -16.681 -3.628 1.00 56.16 150 ASN A N 1
ATOM 1249 C CA . ASN A 1 150 ? 21.361 -15.222 -3.590 1.00 56.16 150 ASN A CA 1
ATOM 1250 C C . ASN A 1 150 ? 22.037 -14.542 -2.385 1.00 56.16 150 ASN A C 1
ATOM 1252 O O . ASN A 1 150 ? 21.917 -13.330 -2.212 1.00 56.16 150 ASN A O 1
ATOM 1256 N N . LYS A 1 151 ? 22.800 -15.280 -1.562 1.00 57.59 151 LYS A N 1
ATOM 1257 C CA . LYS A 1 151 ? 23.524 -14.718 -0.398 1.00 57.59 151 LYS A CA 1
ATOM 1258 C C . LYS A 1 151 ? 24.580 -13.665 -0.760 1.00 57.59 151 LYS A C 1
ATOM 1260 O O . LYS A 1 151 ? 24.941 -12.881 0.115 1.00 57.59 151 LYS A O 1
ATOM 1265 N N . ALA A 1 152 ? 25.061 -13.665 -2.003 1.00 55.56 152 ALA A N 1
ATOM 1266 C CA . ALA A 1 152 ? 26.079 -12.749 -2.517 1.00 55.56 152 ALA A CA 1
ATOM 1267 C C . ALA A 1 152 ? 25.550 -11.789 -3.599 1.00 55.56 152 ALA A C 1
ATOM 1269 O O . ALA A 1 152 ? 26.342 -11.042 -4.168 1.00 55.56 152 ALA A O 1
ATOM 1270 N N . ALA A 1 153 ? 24.242 -11.809 -3.886 1.00 66.38 153 ALA A N 1
ATOM 1271 C CA . ALA A 1 153 ? 23.679 -10.996 -4.955 1.00 66.38 153 ALA A CA 1
ATOM 1272 C C . ALA A 1 153 ? 23.818 -9.504 -4.626 1.00 66.38 153 ALA A C 1
ATOM 1274 O O . ALA A 1 153 ? 23.500 -9.089 -3.511 1.00 66.38 153 ALA A O 1
ATOM 1275 N N . ASN A 1 154 ? 24.280 -8.684 -5.566 1.00 84.50 154 ASN A N 1
ATOM 1276 C CA . ASN A 1 154 ? 24.330 -7.235 -5.358 1.00 84.50 154 ASN A CA 1
ATOM 1277 C C . ASN A 1 154 ? 22.909 -6.621 -5.401 1.00 84.50 154 ASN A C 1
ATOM 1279 O O . ASN A 1 154 ? 21.937 -7.268 -5.795 1.00 84.50 154 ASN A O 1
ATOM 1283 N N . LYS A 1 155 ? 22.751 -5.355 -4.982 1.00 88.56 155 LYS A N 1
ATOM 1284 C CA . LYS A 1 155 ? 21.427 -4.695 -4.937 1.00 88.56 155 LYS A CA 1
ATOM 1285 C C . LYS A 1 155 ? 20.708 -4.664 -6.298 1.00 88.56 155 LYS A C 1
ATOM 1287 O O . LYS A 1 155 ? 19.482 -4.743 -6.325 1.00 88.56 155 LYS A O 1
ATOM 1292 N N . MET A 1 156 ? 21.448 -4.552 -7.403 1.00 92.31 156 MET A N 1
ATOM 1293 C CA . MET A 1 156 ? 20.878 -4.509 -8.757 1.00 92.31 156 MET A CA 1
ATOM 1294 C C . MET A 1 156 ? 20.353 -5.872 -9.186 1.00 92.31 156 MET A C 1
ATOM 1296 O O . MET A 1 156 ? 19.276 -5.957 -9.765 1.00 92.31 156 MET A O 1
ATOM 1300 N N . GLU A 1 157 ? 21.080 -6.938 -8.855 1.00 92.06 157 GLU A N 1
ATOM 1301 C CA . GLU A 1 157 ? 20.646 -8.316 -9.089 1.00 92.06 157 GLU A CA 1
ATOM 1302 C C . GLU A 1 157 ? 19.366 -8.634 -8.311 1.00 92.06 157 GLU A C 1
ATOM 1304 O O . GLU A 1 157 ? 18.442 -9.223 -8.872 1.00 92.06 157 GLU A O 1
ATOM 1309 N N . LEU A 1 158 ? 19.266 -8.189 -7.051 1.00 91.69 158 LEU A N 1
ATOM 1310 C CA . LEU A 1 158 ? 18.041 -8.346 -6.261 1.00 91.69 158 LEU A CA 1
ATOM 1311 C C . LEU A 1 158 ? 16.856 -7.602 -6.886 1.00 91.69 158 LEU A C 1
ATOM 1313 O O . LEU A 1 158 ? 15.795 -8.199 -7.045 1.00 91.69 158 LEU A O 1
ATOM 1317 N N . LEU A 1 159 ? 17.027 -6.329 -7.261 1.00 94.56 159 LEU A N 1
ATOM 1318 C CA . LEU A 1 159 ? 15.955 -5.551 -7.890 1.00 94.56 159 LEU A CA 1
ATOM 1319 C C . LEU A 1 159 ? 15.542 -6.146 -9.246 1.00 94.56 159 LEU A C 1
ATOM 1321 O O . LEU A 1 159 ? 14.352 -6.288 -9.505 1.00 94.56 159 LEU A O 1
ATOM 1325 N N . SER A 1 160 ? 16.510 -6.558 -10.070 1.00 95.19 160 SER A N 1
ATOM 1326 C CA . SER A 1 160 ? 16.262 -7.246 -11.343 1.00 95.19 160 SER A CA 1
ATOM 1327 C C . SER A 1 160 ? 15.462 -8.537 -11.136 1.00 95.19 160 SER A C 1
ATOM 1329 O O . SER A 1 160 ? 14.450 -8.758 -11.798 1.00 95.19 160 SER A O 1
ATOM 1331 N N . THR A 1 161 ? 15.836 -9.346 -10.139 1.00 94.12 161 THR A N 1
ATOM 1332 C CA . THR A 1 161 ? 15.117 -10.582 -9.787 1.00 94.12 161 THR A CA 1
ATOM 1333 C C . THR A 1 161 ? 13.692 -10.298 -9.316 1.00 94.12 161 THR A C 1
ATOM 1335 O O . THR A 1 161 ? 12.768 -10.998 -9.720 1.00 94.12 161 THR A O 1
ATOM 1338 N N . VAL A 1 162 ? 13.495 -9.270 -8.483 1.00 95.81 162 VAL A N 1
ATOM 1339 C CA . VAL A 1 162 ? 12.166 -8.856 -8.009 1.00 95.81 162 VAL A CA 1
ATOM 1340 C C . VAL A 1 162 ? 11.281 -8.414 -9.172 1.00 95.81 162 VAL A C 1
ATOM 1342 O O . VAL A 1 162 ? 10.163 -8.907 -9.293 1.00 95.81 162 VAL A O 1
ATOM 1345 N N . ILE A 1 163 ? 11.788 -7.544 -10.049 1.00 96.81 163 ILE A N 1
ATOM 1346 C CA . ILE A 1 163 ? 11.056 -7.076 -11.232 1.00 96.81 163 ILE A CA 1
ATOM 1347 C C . ILE A 1 163 ? 10.672 -8.261 -12.124 1.00 96.81 163 ILE A C 1
ATOM 1349 O O . ILE A 1 163 ? 9.502 -8.402 -12.469 1.00 96.81 163 ILE A O 1
ATOM 1353 N N . LYS A 1 164 ? 11.620 -9.158 -12.431 1.00 94.94 164 LYS A N 1
ATOM 1354 C CA . LYS A 1 164 ? 11.342 -10.359 -13.231 1.00 94.94 164 LYS A CA 1
ATOM 1355 C C . LYS A 1 164 ? 10.332 -11.289 -12.583 1.00 94.94 164 LYS A C 1
ATOM 1357 O O . LYS A 1 164 ? 9.497 -11.853 -13.280 1.00 94.94 164 LYS A O 1
ATOM 1362 N N . GLY A 1 165 ? 10.391 -11.447 -11.266 1.00 94.75 165 GLY A N 1
ATOM 1363 C CA . GLY A 1 165 ? 9.408 -12.237 -10.544 1.00 94.75 165 GLY A CA 1
ATOM 1364 C C . GLY A 1 165 ? 8.002 -11.664 -10.693 1.00 94.75 165 GLY A C 1
ATOM 1365 O O . GLY A 1 165 ? 7.094 -12.399 -11.052 1.00 94.75 165 GLY A O 1
ATOM 1366 N N . LEU A 1 166 ? 7.842 -10.353 -10.496 1.00 96.12 166 LEU A N 1
ATOM 1367 C CA . LEU A 1 166 ? 6.555 -9.674 -10.658 1.00 96.12 166 LEU A CA 1
ATOM 1368 C C . LEU A 1 166 ? 6.026 -9.755 -12.101 1.00 96.12 166 LEU A C 1
ATOM 1370 O O . LEU A 1 166 ? 4.840 -10.016 -12.285 1.00 96.12 166 LEU A O 1
ATOM 1374 N N . GLU A 1 167 ? 6.890 -9.588 -13.114 1.00 94.62 167 GLU A N 1
ATOM 1375 C CA . GLU A 1 167 ? 6.520 -9.793 -14.526 1.00 94.62 167 GLU A CA 1
ATOM 1376 C C . GLU A 1 167 ? 5.959 -11.203 -14.759 1.00 94.62 167 GLU A C 1
ATOM 1378 O O . GLU A 1 167 ? 4.870 -11.351 -15.306 1.00 94.62 167 GLU A O 1
ATOM 1383 N N . LEU A 1 168 ? 6.670 -12.231 -14.283 1.00 93.31 168 LEU A N 1
ATOM 1384 C CA . LEU A 1 168 ? 6.253 -13.628 -14.432 1.00 93.31 168 LEU A CA 1
ATOM 1385 C C . LEU A 1 168 ? 4.924 -13.926 -13.730 1.00 93.31 168 LEU A C 1
ATOM 1387 O O . LEU A 1 168 ? 4.169 -14.779 -14.191 1.00 93.31 168 LEU A O 1
ATOM 1391 N N . SER A 1 169 ? 4.643 -13.278 -12.602 1.00 93.38 169 SER A N 1
ATOM 1392 C CA . SER A 1 169 ? 3.373 -13.442 -11.887 1.00 93.38 169 SER A CA 1
ATOM 1393 C C . SER A 1 169 ? 2.215 -12.817 -12.643 1.00 93.38 169 SER A C 1
ATOM 1395 O O . SER A 1 169 ? 1.155 -13.426 -12.724 1.00 93.38 169 SER A O 1
ATOM 1397 N N . ILE A 1 170 ? 2.430 -11.634 -13.222 1.00 93.00 170 ILE A N 1
ATOM 1398 C CA . ILE A 1 170 ? 1.450 -10.947 -14.069 1.00 93.00 170 ILE A CA 1
ATOM 1399 C C . ILE A 1 170 ? 1.123 -11.792 -15.299 1.00 93.00 170 ILE A C 1
ATOM 1401 O O . ILE A 1 170 ? -0.050 -12.000 -15.587 1.00 93.00 170 ILE A O 1
ATOM 1405 N N . ASP A 1 171 ? 2.131 -12.371 -15.958 1.00 90.56 171 ASP A N 1
ATOM 1406 C CA . ASP A 1 171 ? 1.933 -13.223 -17.140 1.00 90.56 171 ASP A CA 1
ATOM 1407 C C . ASP A 1 171 ? 1.094 -14.488 -16.841 1.00 90.56 171 ASP A C 1
ATOM 1409 O O . ASP A 1 171 ? 0.501 -15.075 -17.746 1.00 90.56 171 ASP A O 1
ATOM 1413 N N . LYS A 1 172 ? 1.033 -14.926 -15.575 1.00 89.62 172 LYS A N 1
ATOM 1414 C CA . LYS A 1 172 ? 0.219 -16.072 -15.134 1.00 89.62 172 LYS A CA 1
ATOM 1415 C C . LYS A 1 172 ? -1.222 -15.701 -14.768 1.00 89.62 172 LYS A C 1
ATOM 1417 O O . LYS A 1 172 ? -2.033 -16.611 -14.591 1.00 89.62 172 LYS A O 1
ATOM 1422 N N . LEU A 1 173 ? -1.543 -14.419 -14.588 1.00 87.06 173 LEU A N 1
ATOM 1423 C CA . LEU A 1 173 ? -2.879 -13.992 -14.172 1.00 87.06 173 LEU A CA 1
ATOM 1424 C C . LEU A 1 173 ? -3.854 -14.012 -15.352 1.00 87.06 173 LEU A C 1
ATOM 1426 O O . LEU A 1 173 ? -3.598 -13.424 -16.399 1.00 87.06 173 LEU A O 1
ATOM 1430 N N . ASN A 1 174 ? -5.013 -14.646 -15.158 1.00 70.88 174 ASN A N 1
ATOM 1431 C CA . ASN A 1 174 ? -6.106 -14.609 -16.124 1.00 70.88 174 ASN A CA 1
ATOM 1432 C C . ASN A 1 174 ? -7.126 -13.522 -15.743 1.00 70.88 174 ASN A C 1
ATOM 1434 O O . ASN A 1 174 ? -7.948 -13.714 -14.850 1.00 70.88 174 ASN A O 1
ATOM 1438 N N . TYR A 1 175 ? -7.075 -12.366 -16.410 1.00 65.94 175 TYR A N 1
ATOM 1439 C CA . TYR A 1 175 ? -7.912 -11.203 -16.070 1.00 65.94 175 TYR A CA 1
ATOM 1440 C C . TYR A 1 175 ? -9.367 -11.300 -16.538 1.00 65.94 175 TYR A C 1
ATOM 1442 O O . TYR A 1 175 ? -10.208 -10.533 -16.072 1.00 65.94 175 TYR A O 1
ATOM 1450 N N . THR A 1 176 ? -9.681 -12.214 -17.461 1.00 60.53 176 THR A N 1
ATOM 1451 C CA . THR A 1 176 ? -10.997 -12.257 -18.121 1.00 60.53 176 THR A CA 1
ATOM 1452 C C . THR A 1 176 ? -12.146 -12.615 -17.181 1.00 60.53 176 THR A C 1
ATOM 1454 O O . THR A 1 176 ? -13.296 -12.360 -17.516 1.00 60.53 176 THR A O 1
ATOM 1457 N N . GLU A 1 177 ? -11.857 -13.184 -16.010 1.00 52.97 177 GLU A N 1
ATOM 1458 C CA . GLU A 1 177 ? -12.868 -13.659 -15.055 1.00 52.97 177 GLU A CA 1
ATOM 1459 C C . GLU A 1 177 ? -13.401 -12.562 -14.110 1.00 52.97 177 GLU A C 1
ATOM 1461 O O . GLU A 1 177 ? -14.425 -12.773 -13.471 1.00 52.97 177 GLU A O 1
ATOM 1466 N N . PHE A 1 178 ? -12.774 -11.376 -14.060 1.00 56.47 178 PHE A N 1
ATOM 1467 C CA . PHE A 1 178 ? -13.225 -10.236 -13.232 1.00 56.47 178 PHE A CA 1
ATOM 1468 C C . PHE A 1 178 ? -14.020 -9.175 -13.998 1.00 56.47 178 PHE A C 1
ATOM 1470 O O . PHE A 1 178 ? -14.531 -8.221 -13.403 1.00 56.47 178 PHE A O 1
ATOM 1477 N N . SER A 1 179 ? -14.127 -9.332 -15.319 1.00 48.53 179 SER A N 1
ATOM 1478 C CA . SER A 1 179 ? -15.001 -8.508 -16.141 1.00 48.53 179 SER A CA 1
ATOM 1479 C C . SER A 1 179 ? -16.440 -8.963 -15.905 1.00 48.53 179 SER A C 1
ATOM 1481 O O . SER A 1 179 ? -16.996 -9.775 -16.641 1.00 48.53 179 SER A O 1
ATOM 1483 N N . GLU A 1 180 ? -17.078 -8.412 -14.873 1.00 49.47 180 GLU A N 1
ATOM 1484 C CA . GLU A 1 180 ? -18.527 -8.240 -14.938 1.00 49.47 180 GLU A CA 1
ATOM 1485 C C . GLU A 1 180 ? -18.844 -7.476 -16.244 1.00 49.47 180 GLU A C 1
ATOM 1487 O O . GLU A 1 180 ? -18.006 -6.722 -16.748 1.00 49.47 180 GLU A O 1
ATOM 1492 N N . THR A 1 181 ? -20.040 -7.647 -16.815 1.00 42.91 181 THR A N 1
ATOM 1493 C CA . THR A 1 181 ? -20.548 -6.886 -17.978 1.00 42.91 181 THR A CA 1
ATOM 1494 C C . THR A 1 181 ? -20.789 -5.406 -17.631 1.00 42.91 181 THR A C 1
ATOM 1496 O O . THR A 1 181 ? -21.871 -4.861 -17.843 1.00 42.91 181 THR A O 1
ATOM 1499 N N . VAL A 1 182 ? -19.812 -4.773 -16.994 1.00 43.28 182 VAL A N 1
ATOM 1500 C CA . VAL A 1 182 ? -19.850 -3.433 -16.435 1.00 43.28 182 VAL A CA 1
ATOM 1501 C C . VAL A 1 182 ? -19.126 -2.530 -17.410 1.00 43.28 182 VAL A C 1
ATOM 1503 O O . VAL A 1 182 ? -18.017 -2.818 -17.852 1.00 43.28 182 VAL A O 1
ATOM 1506 N N . ASN A 1 183 ? -19.793 -1.439 -17.771 1.00 53.28 183 ASN A N 1
ATOM 1507 C CA . ASN A 1 183 ? -19.235 -0.466 -18.691 1.00 53.28 183 ASN A CA 1
ATOM 1508 C C . ASN A 1 183 ? -17.939 0.119 -18.107 1.00 53.28 183 ASN A C 1
ATOM 1510 O O . ASN A 1 183 ? -17.912 0.434 -16.910 1.00 53.28 183 ASN A O 1
ATOM 1514 N N . PRO A 1 184 ? -16.891 0.305 -18.930 1.00 58.31 184 PRO A N 1
ATOM 1515 C 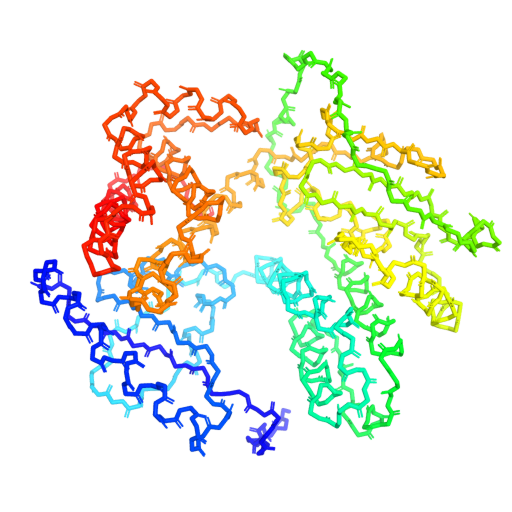CA . PRO A 1 184 ? -15.710 1.040 -18.510 1.00 58.31 184 PRO A CA 1
ATOM 1516 C C . PRO A 1 184 ? -16.141 2.399 -17.959 1.00 58.31 184 PRO A C 1
ATOM 1518 O O . PRO A 1 184 ? -17.107 3.008 -18.430 1.00 58.31 184 PRO A O 1
ATOM 1521 N N . VAL A 1 185 ? -15.449 2.857 -16.920 1.00 62.69 185 VAL A N 1
ATOM 1522 C CA . VAL A 1 185 ? -15.727 4.160 -16.315 1.00 62.69 185 VAL A CA 1
ATOM 1523 C C . VAL A 1 185 ? -15.648 5.232 -17.413 1.00 62.69 185 VAL A C 1
ATOM 1525 O O . VAL A 1 185 ? -14.676 5.272 -18.144 1.00 62.69 185 VAL A O 1
ATOM 1528 N N . SER A 1 186 ? -16.631 6.116 -17.580 1.00 61.75 186 SER A N 1
ATOM 1529 C CA . SER A 1 186 ? -16.462 7.226 -18.534 1.00 61.75 186 SER A CA 1
ATOM 1530 C C . SER A 1 186 ? -15.721 8.376 -17.856 1.00 61.75 186 SER A C 1
ATOM 1532 O O . SER A 1 186 ? -16.222 8.968 -16.900 1.00 61.75 186 SER A O 1
ATOM 1534 N N . LEU A 1 187 ? -14.527 8.696 -18.358 1.00 63.06 187 LEU A N 1
ATOM 1535 C CA . LEU A 1 187 ? -13.726 9.853 -17.933 1.00 63.06 187 LEU A CA 1
ATOM 1536 C C . LEU A 1 187 ? -13.985 11.092 -18.798 1.00 63.06 187 LEU A C 1
ATOM 1538 O O . LEU A 1 187 ? -13.271 12.084 -18.691 1.00 63.06 187 LEU A O 1
ATOM 1542 N N . GLU A 1 188 ? -15.015 11.072 -19.648 1.00 52.94 188 GLU A N 1
ATOM 1543 C CA . GLU A 1 188 ? -15.288 12.120 -20.646 1.00 52.94 188 GLU A CA 1
ATOM 1544 C C . GLU A 1 188 ? -15.555 13.511 -20.042 1.00 52.94 188 GLU A C 1
ATOM 1546 O O . GLU A 1 188 ? -15.484 14.516 -20.746 1.00 52.94 188 GLU A O 1
ATOM 1551 N N . LYS A 1 189 ? -15.828 13.605 -18.732 1.00 47.38 189 LYS A N 1
ATOM 1552 C CA . LYS A 1 189 ? -15.979 14.888 -18.023 1.00 47.38 189 LYS A CA 1
ATOM 1553 C C . LYS A 1 189 ? -14.654 15.566 -17.665 1.00 47.38 189 LYS A C 1
ATOM 1555 O O . LYS A 1 189 ? -14.675 16.678 -17.133 1.00 47.38 189 LYS A O 1
ATOM 1560 N N . ILE A 1 190 ? -13.516 14.932 -17.927 1.00 45.53 190 ILE A N 1
ATOM 1561 C CA . ILE A 1 190 ? -12.234 15.462 -17.487 1.00 45.53 190 ILE A CA 1
ATOM 1562 C C . ILE A 1 190 ? -11.680 16.457 -18.504 1.00 45.53 190 ILE A C 1
ATOM 1564 O O . ILE A 1 190 ? -11.255 16.114 -19.604 1.00 45.53 190 ILE A O 1
ATOM 1568 N N . ILE A 1 191 ? -11.635 17.717 -18.085 1.00 48.03 191 ILE A N 1
ATOM 1569 C CA . ILE A 1 191 ? -10.843 18.751 -18.744 1.00 48.03 191 ILE A CA 1
ATOM 1570 C C . ILE A 1 191 ? -9.376 18.479 -18.408 1.00 48.03 191 ILE A C 1
ATOM 1572 O O . ILE A 1 191 ? -8.992 18.580 -17.240 1.00 48.03 191 ILE A O 1
ATOM 1576 N N . THR A 1 192 ? -8.558 18.174 -19.417 1.00 47.56 192 THR A N 1
ATOM 1577 C CA . THR A 1 192 ? -7.101 18.061 -19.278 1.00 47.56 192 THR A CA 1
ATOM 1578 C C . THR A 1 192 ? -6.573 19.338 -18.629 1.00 47.56 192 THR A C 1
ATOM 1580 O O . THR A 1 192 ? -6.693 20.428 -19.193 1.00 47.56 192 THR A O 1
ATOM 1583 N N . ARG A 1 193 ? -6.035 19.234 -17.413 1.00 51.19 193 ARG A N 1
ATOM 1584 C CA . ARG A 1 193 ? -5.403 20.371 -16.742 1.00 51.19 193 ARG A CA 1
ATOM 1585 C C . ARG A 1 193 ? -3.918 20.300 -17.027 1.00 51.19 193 ARG A C 1
ATOM 1587 O O . ARG A 1 193 ? -3.269 19.358 -16.591 1.00 51.19 193 ARG A O 1
ATOM 1594 N N . ASP A 1 194 ? -3.377 21.304 -17.710 1.00 51.69 194 ASP A N 1
ATOM 1595 C CA . ASP A 1 194 ? -1.927 21.450 -17.792 1.00 51.69 194 ASP A CA 1
ATOM 1596 C C . ASP A 1 194 ? -1.380 21.582 -16.365 1.00 51.69 194 ASP A C 1
ATOM 1598 O O . ASP A 1 194 ? -1.676 22.529 -15.631 1.00 51.69 194 ASP A O 1
ATOM 1602 N N . SER A 1 195 ? -0.647 20.564 -15.926 1.00 54.72 195 SER A N 1
ATOM 1603 C CA . SER A 1 195 ? -0.036 20.545 -14.608 1.00 54.72 195 SER A CA 1
ATOM 1604 C C . SER A 1 195 ? 1.227 21.404 -14.627 1.00 54.72 195 SER A C 1
ATOM 1606 O O . SER A 1 195 ? 2.223 21.016 -15.245 1.00 54.72 195 SER A O 1
ATOM 1608 N N . ASP A 1 196 ? 1.225 22.526 -13.902 1.00 57.22 196 ASP A N 1
ATOM 1609 C CA . ASP A 1 196 ? 2.434 23.290 -13.567 1.00 57.22 196 ASP A CA 1
ATOM 1610 C C . ASP A 1 196 ? 3.334 22.459 -12.630 1.00 57.22 196 ASP A C 1
ATOM 1612 O O . ASP A 1 196 ? 3.392 22.657 -11.409 1.00 57.22 196 ASP A O 1
ATOM 1616 N N . LEU A 1 197 ? 4.016 21.459 -13.189 1.00 66.44 197 LEU A N 1
ATOM 1617 C CA . LEU A 1 197 ? 5.019 20.664 -12.490 1.00 66.44 197 LEU A CA 1
ATOM 1618 C C . LEU A 1 197 ? 6.269 21.527 -12.299 1.00 66.44 197 LEU A C 1
ATOM 1620 O O . LEU A 1 197 ? 7.083 21.695 -13.204 1.00 66.44 197 LEU A O 1
ATOM 1624 N N . LYS A 1 198 ? 6.420 22.077 -11.090 1.00 71.31 198 LYS A N 1
ATOM 1625 C CA . LYS A 1 198 ? 7.563 22.929 -10.707 1.00 71.31 198 LYS A CA 1
ATOM 1626 C C . LYS A 1 198 ? 8.887 22.167 -10.592 1.00 71.31 198 LYS A C 1
ATOM 1628 O O . LYS A 1 198 ? 9.941 22.792 -10.539 1.00 71.31 198 LYS A O 1
ATOM 1633 N N . TYR A 1 199 ? 8.833 20.840 -10.524 1.00 80.19 199 TYR A N 1
ATOM 1634 C CA . TYR A 1 199 ? 9.992 19.965 -10.401 1.00 80.19 199 TYR A CA 1
ATOM 1635 C C . TYR A 1 199 ? 10.135 19.103 -11.657 1.00 80.19 199 TYR A C 1
ATOM 1637 O O . TYR A 1 199 ? 9.191 18.423 -12.056 1.00 80.19 199 TYR A O 1
ATOM 1645 N N . ILE A 1 200 ? 11.324 19.135 -12.263 1.00 83.12 200 ILE A N 1
ATOM 1646 C CA . ILE A 1 200 ? 11.720 18.262 -13.369 1.00 83.12 200 ILE A CA 1
ATOM 1647 C C . ILE A 1 200 ? 13.077 17.649 -12.985 1.00 83.12 200 ILE A C 1
ATOM 1649 O O . ILE A 1 200 ? 14.044 18.403 -12.872 1.00 83.12 200 ILE A O 1
ATOM 1653 N N . PRO A 1 201 ? 13.166 16.326 -12.762 1.00 83.56 201 PRO A N 1
ATOM 1654 C CA . PRO A 1 201 ? 14.414 15.660 -12.383 1.00 83.56 201 PRO A CA 1
ATOM 1655 C C . PRO A 1 201 ? 15.478 15.727 -13.483 1.00 83.56 201 PRO A C 1
ATOM 1657 O O . PRO A 1 201 ? 15.168 15.665 -14.678 1.00 83.56 201 PRO A O 1
ATOM 1660 N N . HIS A 1 202 ? 16.751 15.769 -13.085 1.00 82.69 202 HIS A N 1
ATOM 1661 C CA . HIS A 1 202 ? 17.874 15.718 -14.016 1.00 82.69 202 HIS A CA 1
ATOM 1662 C C . HIS A 1 202 ? 18.238 14.266 -14.365 1.00 82.69 202 HIS A C 1
ATOM 1664 O O . HIS A 1 202 ? 18.819 13.534 -13.572 1.00 82.69 202 HIS A O 1
ATOM 1670 N N . ILE A 1 203 ? 17.962 13.845 -15.602 1.00 81.44 203 ILE A N 1
ATOM 1671 C CA . ILE A 1 203 ? 18.193 12.462 -16.077 1.00 81.44 203 ILE A CA 1
ATOM 1672 C C . ILE A 1 203 ? 19.531 12.252 -16.796 1.00 81.44 203 ILE A C 1
ATOM 1674 O O . ILE A 1 203 ? 19.623 11.542 -17.804 1.00 81.44 203 ILE A O 1
ATOM 1678 N N . ASN A 1 204 ? 20.594 12.873 -16.289 1.00 78.38 204 ASN A N 1
ATOM 1679 C CA . ASN A 1 204 ? 21.914 12.797 -16.912 1.00 78.38 204 ASN A CA 1
ATOM 1680 C C . ASN A 1 204 ? 22.379 11.336 -17.051 1.00 78.38 204 ASN A C 1
ATOM 1682 O O . ASN A 1 204 ? 22.330 10.559 -16.099 1.00 78.38 204 ASN A O 1
ATOM 1686 N N . GLY A 1 205 ? 22.851 10.965 -18.246 1.00 80.69 205 GLY A N 1
ATOM 1687 C CA . GLY A 1 205 ? 23.441 9.649 -18.517 1.00 80.69 205 GLY A CA 1
ATOM 1688 C C . GLY A 1 205 ? 22.465 8.532 -18.909 1.00 80.69 205 GLY A C 1
ATOM 1689 O O . GLY A 1 205 ? 22.935 7.454 -19.277 1.00 80.69 205 GLY A O 1
ATOM 1690 N N . LEU A 1 206 ? 21.146 8.773 -18.902 1.00 89.31 206 LEU A N 1
ATOM 1691 C CA . LEU A 1 206 ? 20.148 7.778 -19.331 1.00 89.31 206 LEU A CA 1
ATOM 1692 C C . LEU A 1 206 ? 19.871 7.776 -20.842 1.00 89.31 206 LEU A C 1
ATOM 1694 O O . LEU A 1 206 ? 19.310 6.813 -21.358 1.00 89.31 206 LEU A O 1
ATOM 1698 N N . SER A 1 207 ? 20.312 8.802 -21.576 1.00 87.00 207 SER A N 1
ATOM 1699 C CA . SER A 1 207 ? 20.094 8.918 -23.028 1.00 87.00 207 SER A CA 1
ATOM 1700 C C . SER A 1 207 ? 20.652 7.739 -23.833 1.00 87.00 207 SER A C 1
ATOM 1702 O O . SER A 1 207 ? 20.050 7.334 -24.821 1.00 87.00 207 SER A O 1
ATOM 1704 N N . LYS A 1 208 ? 21.758 7.132 -23.388 1.00 91.19 208 LYS A N 1
ATOM 1705 C CA . LYS A 1 208 ? 22.359 5.945 -24.025 1.00 91.19 208 LYS A CA 1
ATOM 1706 C C . LYS A 1 208 ? 21.578 4.638 -23.820 1.00 91.19 208 LYS A C 1
ATOM 1708 O O . LYS A 1 208 ? 21.987 3.623 -24.365 1.00 91.19 208 LYS A O 1
ATOM 1713 N N . TYR A 1 209 ? 20.504 4.656 -23.028 1.00 93.56 209 TYR A N 1
ATOM 1714 C CA . TYR A 1 209 ? 19.638 3.500 -22.768 1.00 93.56 209 TYR A CA 1
ATOM 1715 C C . TYR A 1 209 ? 18.200 3.718 -23.266 1.00 93.56 209 TYR A C 1
ATOM 1717 O O . TYR A 1 209 ? 17.273 3.045 -22.813 1.00 93.56 209 TYR A O 1
ATOM 1725 N N . GLN A 1 210 ? 17.980 4.670 -24.180 1.00 90.38 210 GLN A N 1
ATOM 1726 C CA . GLN A 1 210 ? 16.658 4.931 -24.771 1.00 90.38 210 GLN A CA 1
ATOM 1727 C C . GLN A 1 210 ? 16.080 3.723 -25.521 1.00 90.38 210 GLN A C 1
ATOM 1729 O O . GLN A 1 210 ? 14.872 3.601 -25.678 1.00 90.38 210 GLN A O 1
ATOM 1734 N N . ASP A 1 211 ? 16.928 2.802 -25.967 1.00 92.50 211 ASP A N 1
ATOM 1735 C CA . ASP A 1 211 ? 16.521 1.530 -26.552 1.00 92.50 211 ASP A CA 1
ATOM 1736 C C . ASP A 1 211 ? 15.938 0.550 -25.520 1.00 92.50 211 ASP A C 1
ATOM 1738 O O . ASP A 1 211 ? 15.260 -0.394 -25.922 1.00 92.50 211 ASP A O 1
ATOM 1742 N N . LYS A 1 212 ? 16.145 0.785 -24.218 1.00 95.56 212 LYS A N 1
ATOM 1743 C CA . LYS A 1 212 ? 15.685 -0.060 -23.099 1.00 95.56 212 LYS A CA 1
ATOM 1744 C C . LYS A 1 212 ? 14.611 0.601 -22.230 1.00 95.56 212 LYS A C 1
ATOM 1746 O O . LYS A 1 212 ? 13.883 -0.094 -21.526 1.00 95.56 212 LYS A O 1
ATOM 1751 N N . ILE A 1 213 ? 14.506 1.927 -22.272 1.00 95.38 213 ILE A N 1
ATOM 1752 C CA . ILE A 1 213 ? 13.473 2.705 -21.577 1.00 95.38 213 ILE A CA 1
ATOM 1753 C C . ILE A 1 213 ? 12.330 2.965 -22.560 1.00 95.38 213 ILE A C 1
ATOM 1755 O O . ILE A 1 213 ? 12.538 3.587 -23.598 1.00 95.38 213 ILE A O 1
ATOM 1759 N N . GLU A 1 214 ? 11.121 2.511 -22.236 1.00 95.12 214 GLU A N 1
ATOM 1760 C CA . GLU A 1 214 ? 9.930 2.824 -23.031 1.00 95.12 214 GLU A CA 1
ATOM 1761 C C . GLU A 1 214 ? 9.517 4.285 -22.808 1.00 95.12 214 GLU A C 1
ATOM 1763 O O . GLU A 1 214 ? 9.262 5.024 -23.765 1.00 95.12 214 GLU A O 1
ATOM 1768 N N . SER A 1 215 ? 9.482 4.720 -21.543 1.00 95.06 215 SER A N 1
ATOM 1769 C CA . SER A 1 215 ? 9.078 6.081 -21.197 1.00 95.06 215 SER A CA 1
ATOM 1770 C C . SER A 1 215 ? 9.497 6.512 -19.801 1.00 95.06 215 SER A C 1
ATOM 1772 O O . SER A 1 215 ? 9.537 5.704 -18.877 1.00 95.06 215 SER A O 1
ATOM 1774 N N . PHE A 1 216 ? 9.732 7.810 -19.629 1.00 94.44 216 PHE A N 1
ATOM 1775 C CA . PHE A 1 216 ? 9.842 8.437 -18.320 1.00 94.44 216 PHE A CA 1
ATOM 1776 C C . PHE A 1 216 ? 8.663 9.384 -18.105 1.00 94.44 216 PHE A C 1
ATOM 1778 O O . PHE A 1 216 ? 8.563 10.416 -18.772 1.00 94.44 216 PHE A O 1
ATOM 1785 N N . ILE A 1 217 ? 7.775 9.013 -17.186 1.00 92.88 217 ILE A N 1
ATOM 1786 C CA . ILE A 1 217 ? 6.553 9.748 -16.865 1.00 92.88 217 ILE A CA 1
ATOM 1787 C C . ILE A 1 217 ? 6.698 10.345 -15.469 1.00 92.88 217 ILE A C 1
ATOM 1789 O O . ILE A 1 217 ? 7.054 9.641 -14.531 1.00 92.88 217 ILE A O 1
ATOM 1793 N N . ILE A 1 218 ? 6.405 11.630 -15.318 1.00 90.56 218 ILE A N 1
ATOM 1794 C CA . ILE A 1 218 ? 6.342 12.294 -14.013 1.00 90.56 218 ILE A CA 1
ATOM 1795 C C . ILE A 1 218 ? 4.919 12.757 -13.721 1.00 90.56 218 ILE A C 1
ATOM 1797 O O . ILE A 1 218 ? 4.156 13.057 -14.639 1.00 90.56 218 ILE A O 1
ATOM 1801 N N . SER A 1 219 ? 4.581 12.832 -12.438 1.00 86.38 219 SER A N 1
ATOM 1802 C CA . SER A 1 219 ? 3.310 13.369 -11.944 1.00 86.38 219 SER A CA 1
ATOM 1803 C C . SER A 1 219 ? 3.518 14.085 -10.611 1.00 86.38 219 SER A C 1
ATOM 1805 O O . SER A 1 219 ? 4.609 14.056 -10.034 1.00 86.38 219 SER A O 1
ATOM 1807 N N . TYR A 1 220 ? 2.472 14.700 -10.058 1.00 78.44 220 TYR A N 1
ATOM 1808 C CA . TYR A 1 220 ? 2.580 15.335 -8.742 1.00 78.44 220 TYR A CA 1
ATOM 1809 C C . TYR A 1 220 ? 2.910 14.357 -7.615 1.00 78.44 220 TYR A C 1
ATOM 1811 O O . TYR A 1 220 ? 3.568 14.760 -6.658 1.00 78.44 220 TYR A O 1
ATOM 1819 N N . THR A 1 221 ? 2.503 13.094 -7.719 1.00 78.06 221 THR A N 1
ATOM 1820 C CA . THR A 1 221 ? 2.614 12.118 -6.626 1.00 78.06 221 THR A CA 1
ATOM 1821 C C . THR A 1 221 ? 3.754 11.131 -6.837 1.00 78.06 221 THR A C 1
ATOM 1823 O O . THR A 1 221 ? 4.520 10.895 -5.905 1.00 78.06 221 THR A O 1
ATOM 1826 N N . ILE A 1 222 ? 3.891 10.578 -8.045 1.00 87.31 222 ILE A N 1
ATOM 1827 C CA . ILE A 1 222 ? 4.840 9.498 -8.346 1.00 87.31 222 ILE A CA 1
ATOM 1828 C C . ILE A 1 222 ? 5.515 9.730 -9.702 1.00 87.31 222 ILE A C 1
ATOM 1830 O O . ILE A 1 222 ? 4.869 10.130 -10.673 1.00 87.31 222 ILE A O 1
ATOM 1834 N N . ASP A 1 223 ? 6.818 9.463 -9.763 1.00 92.25 223 ASP A N 1
ATOM 1835 C CA . ASP A 1 223 ? 7.593 9.440 -11.007 1.00 92.25 223 ASP A CA 1
ATOM 1836 C C . ASP A 1 223 ? 7.821 7.984 -11.427 1.00 92.25 223 ASP A C 1
ATOM 1838 O O . ASP A 1 223 ? 8.107 7.143 -10.580 1.00 92.25 223 ASP A O 1
ATOM 1842 N N . PHE A 1 224 ? 7.721 7.676 -12.718 1.00 95.38 224 PHE A N 1
ATOM 1843 C CA . PHE A 1 224 ? 7.796 6.320 -13.263 1.00 95.38 224 PHE A CA 1
ATOM 1844 C C . PHE A 1 224 ? 8.820 6.231 -14.386 1.00 95.38 224 PHE A C 1
ATOM 1846 O O . PHE A 1 224 ? 8.625 6.818 -15.451 1.00 95.38 224 PHE A O 1
ATOM 1853 N N . ILE A 1 225 ? 9.865 5.427 -14.197 1.00 96.44 225 ILE A N 1
ATOM 1854 C CA . ILE A 1 225 ? 10.710 4.968 -15.301 1.00 96.44 225 ILE A CA 1
ATOM 1855 C C . ILE A 1 225 ? 10.165 3.628 -15.770 1.00 96.44 225 ILE A C 1
ATOM 1857 O O . ILE A 1 225 ? 10.292 2.613 -15.083 1.00 96.44 225 ILE A O 1
ATOM 1861 N N . ILE A 1 226 ? 9.568 3.655 -16.955 1.00 97.31 226 ILE A N 1
ATOM 1862 C CA . ILE A 1 226 ? 8.940 2.505 -17.582 1.00 97.31 226 ILE A CA 1
ATOM 1863 C C . ILE A 1 226 ? 9.957 1.871 -18.520 1.00 97.31 226 ILE A C 1
ATOM 1865 O O . ILE A 1 226 ? 10.381 2.467 -19.515 1.00 97.31 226 ILE A O 1
ATOM 1869 N N . LEU A 1 227 ? 10.379 0.668 -18.163 1.00 97.00 227 LEU A N 1
ATOM 1870 C CA . LEU A 1 227 ? 11.283 -0.161 -18.941 1.00 97.00 227 LEU A CA 1
ATOM 1871 C C . LEU A 1 227 ? 10.507 -0.857 -20.059 1.00 97.00 227 LEU A C 1
ATOM 1873 O O . LEU A 1 227 ? 9.306 -1.100 -19.935 1.00 97.00 227 LEU A O 1
ATOM 1877 N N . LYS A 1 228 ? 11.200 -1.223 -21.137 1.00 95.56 228 LYS A N 1
ATOM 1878 C CA . LYS A 1 228 ? 10.643 -2.200 -22.073 1.00 95.56 228 LYS A CA 1
ATOM 1879 C C . LYS A 1 228 ? 10.449 -3.539 -21.365 1.00 95.56 228 LYS A C 1
ATOM 1881 O O . LYS A 1 228 ? 11.246 -3.905 -20.498 1.00 95.56 228 LYS A O 1
ATOM 1886 N N . ASP A 1 229 ? 9.402 -4.251 -21.753 1.00 94.19 229 ASP A N 1
ATOM 1887 C CA . ASP A 1 229 ? 9.149 -5.598 -21.253 1.00 94.19 229 ASP A CA 1
ATOM 1888 C C . ASP A 1 229 ? 10.271 -6.556 -21.674 1.00 94.19 229 ASP A C 1
ATOM 1890 O O . ASP A 1 229 ? 11.013 -6.307 -22.629 1.00 94.19 229 ASP A O 1
ATOM 1894 N N . ASP A 1 230 ? 10.417 -7.646 -20.921 1.00 92.38 230 ASP A N 1
ATOM 1895 C CA . ASP A 1 230 ? 11.272 -8.786 -21.274 1.00 92.38 230 ASP A CA 1
ATOM 1896 C C . ASP A 1 230 ? 12.774 -8.469 -21.456 1.00 92.38 230 ASP A C 1
ATOM 1898 O O . ASP A 1 230 ? 13.529 -9.279 -21.994 1.00 92.38 230 ASP A O 1
ATOM 1902 N N . LEU A 1 231 ? 13.264 -7.340 -20.918 1.00 95.12 231 LEU A N 1
ATOM 1903 C CA . LEU A 1 231 ? 14.704 -7.035 -20.870 1.00 95.12 231 LEU A CA 1
ATOM 1904 C C . LEU A 1 231 ? 15.501 -8.172 -20.218 1.00 95.12 231 LEU A C 1
ATOM 1906 O O . LEU A 1 231 ? 15.086 -8.714 -19.192 1.00 95.12 231 LEU A O 1
ATOM 1910 N N . SER A 1 232 ? 16.677 -8.498 -20.761 1.00 94.56 232 SER A N 1
ATOM 1911 C CA . SER A 1 232 ? 17.541 -9.519 -20.161 1.00 94.56 232 SER A CA 1
ATOM 1912 C C . SER A 1 232 ? 17.986 -9.102 -18.745 1.00 94.56 232 SER A C 1
ATOM 1914 O O . SER A 1 232 ? 18.177 -7.906 -18.492 1.00 94.56 232 SER A O 1
ATOM 1916 N N . PRO A 1 233 ? 18.207 -10.045 -17.803 1.00 92.12 233 PRO A N 1
ATOM 1917 C CA . PRO A 1 233 ? 18.683 -9.699 -16.463 1.00 92.12 233 PRO A CA 1
ATOM 1918 C C . PRO A 1 233 ? 19.978 -8.877 -16.471 1.00 92.12 233 PRO A C 1
ATOM 1920 O O . PRO A 1 233 ? 20.117 -7.954 -15.672 1.00 92.12 233 PRO A O 1
ATOM 1923 N N . ALA A 1 234 ? 20.897 -9.171 -17.399 1.00 93.19 234 ALA A N 1
ATOM 1924 C CA . ALA A 1 234 ? 22.157 -8.447 -17.552 1.00 93.19 234 ALA A CA 1
ATOM 1925 C C . ALA A 1 234 ? 21.936 -6.994 -18.004 1.00 93.19 234 ALA A C 1
ATOM 1927 O O . ALA A 1 234 ? 22.502 -6.071 -17.416 1.00 93.19 234 ALA A O 1
ATOM 1928 N N . ASP A 1 235 ? 21.071 -6.776 -18.999 1.00 95.25 235 ASP A N 1
ATOM 1929 C CA . ASP A 1 235 ? 20.726 -5.429 -19.459 1.00 95.25 235 ASP A CA 1
ATOM 1930 C C . ASP A 1 235 ? 20.022 -4.618 -18.376 1.00 95.25 235 ASP A C 1
ATOM 1932 O O . ASP A 1 235 ? 20.309 -3.430 -18.211 1.00 95.25 235 ASP A O 1
ATOM 1936 N N . MET A 1 236 ? 19.130 -5.270 -17.628 1.00 95.31 236 MET A N 1
ATOM 1937 C CA . MET A 1 236 ? 18.408 -4.657 -16.523 1.00 95.31 236 MET A CA 1
ATOM 1938 C C . MET A 1 236 ? 19.372 -4.232 -15.414 1.00 95.31 236 MET A C 1
ATOM 1940 O O . MET A 1 236 ? 19.299 -3.096 -14.970 1.00 95.31 236 MET A O 1
ATOM 1944 N N . ILE A 1 237 ? 20.335 -5.072 -15.019 1.00 94.75 237 ILE A N 1
ATOM 1945 C CA . ILE A 1 237 ? 21.333 -4.729 -13.989 1.00 94.75 237 ILE A CA 1
ATOM 1946 C C . ILE A 1 237 ? 22.118 -3.462 -14.361 1.00 94.75 237 ILE A C 1
ATOM 1948 O O . ILE A 1 237 ? 22.233 -2.549 -13.542 1.00 94.75 237 ILE A O 1
ATOM 1952 N N . VAL A 1 238 ? 22.620 -3.380 -15.598 1.00 94.44 238 VAL A N 1
ATOM 1953 C CA . VAL A 1 238 ? 23.378 -2.210 -16.080 1.00 94.44 238 VAL A CA 1
ATOM 1954 C C . VAL A 1 238 ? 22.509 -0.949 -16.095 1.00 94.44 238 VAL A C 1
ATOM 1956 O O . VAL A 1 238 ? 22.966 0.135 -15.726 1.00 94.44 238 VAL A O 1
ATOM 1959 N N . LEU A 1 239 ? 21.248 -1.080 -16.509 1.00 95.75 239 LEU A N 1
ATOM 1960 C CA . LEU A 1 239 ? 20.299 0.028 -16.548 1.00 95.75 239 LEU A CA 1
ATOM 1961 C C . LEU A 1 239 ? 19.899 0.501 -15.143 1.00 95.75 239 LEU A C 1
ATOM 1963 O O . LEU A 1 239 ? 19.863 1.703 -14.892 1.00 95.75 239 LEU A O 1
ATOM 1967 N N . LEU A 1 240 ? 19.640 -0.422 -14.218 1.00 95.00 240 LEU A N 1
ATOM 1968 C CA . LEU A 1 240 ? 19.278 -0.117 -12.833 1.00 95.00 240 LEU A CA 1
ATOM 1969 C C . LEU A 1 240 ? 20.402 0.619 -12.100 1.00 95.00 240 LEU A C 1
ATOM 1971 O O . LEU A 1 240 ? 20.124 1.565 -11.360 1.00 95.00 240 LEU A O 1
ATOM 1975 N N . ASP A 1 241 ? 21.661 0.241 -12.340 1.00 92.62 241 ASP A N 1
ATOM 1976 C CA . ASP A 1 241 ? 22.804 0.971 -11.791 1.00 92.62 241 ASP A CA 1
ATOM 1977 C C . ASP A 1 241 ? 22.867 2.405 -12.331 1.00 92.62 241 ASP A C 1
ATOM 1979 O O . ASP A 1 241 ? 22.998 3.361 -11.563 1.00 92.62 241 ASP A O 1
ATOM 1983 N N . ALA A 1 242 ? 22.667 2.577 -13.641 1.00 93.94 242 ALA A N 1
ATOM 1984 C CA . ALA A 1 242 ? 22.611 3.899 -14.250 1.00 93.94 242 ALA A CA 1
ATOM 1985 C C . ALA A 1 242 ? 21.471 4.756 -13.678 1.00 93.94 242 ALA A C 1
ATOM 1987 O O . ALA A 1 242 ? 21.717 5.891 -13.279 1.00 93.94 242 ALA A O 1
ATOM 1988 N N . ILE A 1 243 ? 20.254 4.209 -13.567 1.00 94.06 243 ILE A N 1
ATOM 1989 C CA . ILE A 1 243 ? 19.101 4.911 -12.983 1.00 94.06 243 ILE A CA 1
ATOM 1990 C C . ILE A 1 243 ? 19.399 5.314 -11.540 1.00 94.06 243 ILE A C 1
ATOM 1992 O O . ILE A 1 243 ? 19.214 6.473 -11.171 1.00 94.06 243 ILE A O 1
ATOM 1996 N N . ARG A 1 244 ? 19.887 4.389 -10.710 1.00 90.75 244 ARG A N 1
ATOM 1997 C CA . ARG A 1 244 ? 20.201 4.692 -9.310 1.00 90.75 244 ARG A CA 1
ATOM 1998 C C . ARG A 1 244 ? 21.199 5.844 -9.199 1.00 90.75 244 ARG A C 1
ATOM 2000 O O . ARG A 1 244 ? 21.013 6.719 -8.357 1.00 90.75 244 ARG A O 1
ATOM 2007 N N . ASN A 1 245 ? 22.229 5.852 -10.042 1.00 89.56 245 ASN A N 1
ATOM 2008 C CA . ASN A 1 245 ? 23.241 6.904 -10.046 1.00 89.56 245 ASN A CA 1
ATOM 2009 C C . ASN A 1 245 ? 22.676 8.248 -10.531 1.00 89.56 245 ASN A C 1
ATOM 2011 O O . ASN A 1 245 ? 22.925 9.263 -9.882 1.00 89.56 245 ASN A O 1
ATOM 2015 N N . SER A 1 246 ? 21.867 8.264 -11.597 1.00 91.12 246 SER A N 1
ATOM 2016 C CA . SER A 1 246 ? 21.220 9.486 -12.104 1.00 91.12 246 SER A CA 1
ATOM 2017 C C . SER A 1 246 ? 20.285 10.122 -11.076 1.00 91.12 246 SER A C 1
ATOM 2019 O O . SER A 1 246 ? 20.232 11.339 -10.967 1.00 91.12 246 SER A O 1
ATOM 2021 N N . PHE A 1 247 ? 19.589 9.308 -10.282 1.00 91.00 247 PHE A N 1
ATOM 2022 C CA . PHE A 1 247 ? 18.637 9.795 -9.286 1.00 91.00 247 PHE A CA 1
ATOM 2023 C C . PHE A 1 247 ? 19.223 9.910 -7.885 1.00 91.00 247 PHE A C 1
ATOM 2025 O O . PHE A 1 247 ? 18.475 10.190 -6.955 1.00 91.00 247 PHE A O 1
ATOM 2032 N N . LYS A 1 248 ? 20.530 9.716 -7.677 1.00 88.06 248 LYS A N 1
ATOM 2033 C CA . LYS A 1 248 ? 21.127 9.703 -6.332 1.00 88.06 248 LYS A CA 1
ATOM 2034 C C . LYS A 1 248 ? 20.870 11.007 -5.563 1.00 88.06 248 LYS A C 1
ATOM 2036 O O . LYS A 1 248 ? 20.401 10.953 -4.429 1.00 88.06 248 LYS A O 1
ATOM 2041 N N . SER A 1 249 ? 21.065 12.155 -6.209 1.00 86.69 249 SER A N 1
ATOM 2042 C CA . SER A 1 249 ? 20.852 13.490 -5.626 1.00 86.69 249 SER A CA 1
ATOM 2043 C C . SER A 1 249 ? 19.426 14.027 -5.768 1.00 86.69 249 SER A C 1
ATOM 2045 O O . SER A 1 249 ? 19.124 15.095 -5.243 1.00 86.69 249 SER A O 1
ATOM 2047 N N . GLU A 1 250 ? 18.551 13.323 -6.485 1.00 88.62 250 GLU A N 1
ATOM 2048 C CA . GLU A 1 250 ? 17.191 13.797 -6.735 1.00 88.62 250 GLU A CA 1
ATOM 2049 C C . GLU A 1 250 ? 16.319 13.670 -5.475 1.00 88.62 250 GLU A C 1
ATOM 2051 O O . GLU A 1 250 ? 16.376 12.639 -4.793 1.00 88.62 250 GLU A O 1
ATOM 2056 N N . PRO A 1 251 ? 15.491 14.678 -5.142 1.00 85.12 251 PRO A N 1
ATOM 2057 C CA . PRO A 1 251 ? 14.611 14.626 -3.976 1.00 85.12 251 PRO A CA 1
ATOM 2058 C C . PRO A 1 251 ? 13.534 13.544 -4.105 1.00 85.12 251 PRO A C 1
ATOM 2060 O O . PRO A 1 251 ? 13.085 13.004 -3.097 1.00 85.12 251 PRO A O 1
ATOM 2063 N N . ARG A 1 252 ? 13.130 13.212 -5.336 1.00 87.38 252 ARG A N 1
ATOM 2064 C CA . ARG A 1 252 ? 12.174 12.145 -5.630 1.00 87.38 252 ARG A CA 1
ATOM 2065 C C . ARG A 1 252 ? 12.869 11.013 -6.360 1.00 87.38 252 ARG A C 1
ATOM 2067 O O . ARG A 1 252 ? 13.636 11.235 -7.295 1.00 87.38 252 ARG A O 1
ATOM 2074 N N . LYS A 1 253 ? 12.603 9.791 -5.908 1.00 91.06 253 LYS A N 1
ATOM 2075 C CA . LYS A 1 253 ? 13.099 8.580 -6.555 1.00 91.06 253 LYS A CA 1
ATOM 2076 C C . LYS A 1 253 ? 11.963 7.968 -7.375 1.00 91.06 253 LYS A C 1
ATOM 2078 O O . LYS A 1 253 ? 10.866 7.832 -6.834 1.00 91.06 253 LYS A O 1
ATOM 2083 N N . PRO A 1 254 ? 12.194 7.628 -8.650 1.00 94.56 254 PRO A N 1
ATOM 2084 C CA . PRO A 1 254 ? 11.148 7.074 -9.487 1.00 94.56 254 PRO A CA 1
ATOM 2085 C C . PRO A 1 254 ? 10.855 5.622 -9.107 1.00 94.56 254 PRO A C 1
ATOM 2087 O O . PRO A 1 254 ? 11.715 4.895 -8.618 1.00 94.56 254 PRO A O 1
ATOM 2090 N N . VAL A 1 255 ? 9.641 5.176 -9.395 1.00 96.19 255 VAL A N 1
ATOM 2091 C CA . VAL A 1 255 ? 9.303 3.758 -9.473 1.00 96.19 255 VAL A CA 1
ATOM 2092 C C . VAL A 1 255 ? 9.887 3.210 -10.777 1.00 96.19 255 VAL A C 1
ATOM 2094 O O . VAL A 1 255 ? 9.693 3.808 -11.836 1.00 96.19 255 VAL A O 1
ATOM 2097 N N . ILE A 1 256 ? 10.625 2.096 -10.709 1.00 96.81 256 ILE A N 1
ATOM 2098 C CA . ILE A 1 256 ? 11.289 1.496 -11.877 1.00 96.81 256 ILE A CA 1
ATOM 2099 C C . ILE A 1 256 ? 10.623 0.177 -12.238 1.00 96.81 256 ILE A C 1
ATOM 2101 O O . ILE A 1 256 ? 10.854 -0.830 -11.576 1.00 96.81 256 ILE A O 1
ATOM 2105 N N . LEU A 1 257 ? 9.867 0.135 -13.325 1.00 97.00 257 LEU A N 1
ATOM 2106 C CA . LEU A 1 257 ? 9.102 -1.061 -13.656 1.00 97.00 257 LEU A CA 1
ATOM 2107 C C . LEU A 1 257 ? 8.956 -1.265 -15.171 1.00 97.00 257 LEU A C 1
ATOM 2109 O O . LEU A 1 257 ? 9.018 -0.299 -15.921 1.00 97.00 257 LEU A O 1
ATOM 2113 N N . PRO A 1 258 ? 8.805 -2.504 -15.656 1.00 96.88 258 PRO A N 1
ATOM 2114 C CA . PRO A 1 258 ? 8.415 -2.796 -17.032 1.00 96.88 258 PRO A CA 1
ATOM 2115 C C . PRO A 1 258 ? 6.991 -2.336 -17.339 1.00 96.88 258 PRO A C 1
ATOM 2117 O O . PRO A 1 258 ? 6.173 -2.161 -16.430 1.00 96.88 258 PRO A O 1
ATOM 2120 N N . PHE A 1 259 ? 6.686 -2.157 -18.622 1.00 95.56 259 PHE A N 1
ATOM 2121 C CA . PHE A 1 259 ? 5.381 -1.686 -19.075 1.00 95.56 259 PHE A CA 1
ATOM 2122 C C . PHE A 1 259 ? 4.231 -2.587 -18.603 1.00 95.56 259 PHE A C 1
ATOM 2124 O O . PHE A 1 259 ? 3.224 -2.062 -18.134 1.00 95.56 259 PHE A O 1
ATOM 2131 N N . LYS A 1 260 ? 4.390 -3.914 -18.596 1.00 94.19 260 LYS A N 1
ATOM 2132 C CA . LYS A 1 260 ? 3.338 -4.821 -18.104 1.00 94.19 260 LYS A CA 1
ATOM 2133 C C . LYS A 1 260 ? 2.998 -4.618 -16.622 1.00 94.19 260 LYS A C 1
ATOM 2135 O O . LYS A 1 260 ? 1.834 -4.671 -16.231 1.00 94.19 260 LYS A O 1
ATOM 2140 N N . ILE A 1 261 ? 4.003 -4.321 -15.791 1.00 96.50 261 ILE A N 1
ATOM 2141 C CA . ILE A 1 261 ? 3.784 -3.999 -14.373 1.00 96.50 261 ILE A CA 1
ATOM 2142 C C . ILE A 1 261 ? 3.110 -2.632 -14.250 1.00 96.50 261 ILE A C 1
ATOM 2144 O O . ILE A 1 261 ? 2.206 -2.472 -13.433 1.00 96.50 261 ILE A O 1
ATOM 2148 N N . PHE A 1 262 ? 3.519 -1.658 -15.071 1.00 96.38 262 PHE A N 1
ATOM 2149 C CA . PHE A 1 262 ? 2.880 -0.343 -15.120 1.00 96.38 262 PHE A CA 1
ATOM 2150 C C . PHE A 1 262 ? 1.388 -0.462 -15.446 1.00 96.38 262 PHE A C 1
ATOM 2152 O O . PHE A 1 262 ? 0.557 0.086 -14.728 1.00 96.38 262 PHE A O 1
ATOM 2159 N N . GLU A 1 263 ? 1.048 -1.216 -16.492 1.00 95.00 263 GLU A N 1
ATOM 2160 C CA . GLU A 1 263 ? -0.334 -1.460 -16.896 1.00 95.00 263 GLU A CA 1
ATOM 2161 C C . GLU A 1 263 ? -1.135 -2.121 -15.770 1.00 95.00 263 GLU A C 1
ATOM 2163 O O . GLU A 1 263 ? -2.188 -1.606 -15.390 1.00 95.00 263 GLU A O 1
ATOM 2168 N N . TYR A 1 264 ? -0.621 -3.211 -15.189 1.00 94.69 264 TYR A N 1
ATOM 2169 C CA . TYR A 1 264 ? -1.268 -3.874 -14.055 1.00 94.69 264 TYR A CA 1
ATOM 2170 C C . TYR A 1 264 ? -1.493 -2.905 -12.889 1.00 94.69 264 TYR A C 1
ATOM 2172 O O . TYR A 1 264 ? -2.568 -2.882 -12.282 1.00 94.69 264 TYR A O 1
ATOM 2180 N N . MET A 1 265 ? -0.491 -2.071 -12.592 1.00 94.56 265 MET A N 1
ATOM 2181 C CA . MET A 1 265 ? -0.572 -1.106 -11.506 1.00 94.56 265 MET A CA 1
ATOM 2182 C C . MET A 1 265 ? -1.726 -0.124 -11.695 1.00 94.56 265 MET A C 1
ATOM 2184 O O . MET A 1 265 ? -2.458 0.157 -10.746 1.00 94.56 265 MET A O 1
ATOM 2188 N N . LEU A 1 266 ? -1.885 0.387 -12.916 1.00 92.69 266 LEU A N 1
ATOM 2189 C CA . LEU A 1 266 ? -2.928 1.353 -13.231 1.00 92.69 266 LEU A CA 1
ATOM 2190 C C . LEU A 1 266 ? -4.306 0.716 -13.377 1.00 92.69 266 LEU A C 1
ATOM 2192 O O . LEU A 1 266 ? -5.289 1.395 -13.126 1.00 92.69 266 LEU A O 1
ATOM 2196 N N . ARG A 1 267 ? -4.404 -0.550 -13.787 1.00 90.75 267 ARG A N 1
ATOM 2197 C CA . ARG A 1 267 ? -5.700 -1.200 -14.034 1.00 90.75 267 ARG A CA 1
ATOM 2198 C C . ARG A 1 267 ? -6.278 -1.901 -12.811 1.00 90.75 267 ARG A C 1
ATOM 2200 O O . ARG A 1 267 ? -7.492 -1.908 -12.652 1.00 90.75 267 ARG A O 1
ATOM 2207 N N . ILE A 1 268 ? -5.430 -2.499 -11.978 1.00 90.31 268 ILE A N 1
ATOM 2208 C CA . ILE A 1 268 ? -5.866 -3.481 -10.972 1.00 90.31 268 ILE A CA 1
ATOM 2209 C C . ILE A 1 268 ? -5.359 -3.128 -9.579 1.00 90.31 268 ILE A C 1
ATOM 2211 O O . ILE A 1 268 ? -6.139 -3.110 -8.633 1.00 90.31 268 ILE A O 1
ATOM 2215 N N . TYR A 1 269 ? -4.063 -2.842 -9.438 1.00 91.56 269 TYR A N 1
ATOM 2216 C CA . TYR A 1 269 ? -3.473 -2.566 -8.124 1.00 91.56 269 TYR A CA 1
ATOM 2217 C C . TYR A 1 269 ? -4.046 -1.293 -7.493 1.00 91.56 269 TYR A C 1
ATOM 2219 O O . TYR A 1 269 ? -4.469 -1.297 -6.338 1.00 91.56 269 TYR A O 1
ATOM 2227 N N . ASN A 1 270 ? -4.030 -0.190 -8.246 1.00 90.25 270 ASN A N 1
ATOM 2228 C CA . ASN A 1 270 ? -4.540 1.091 -7.787 1.00 90.25 270 ASN A CA 1
ATOM 2229 C C . ASN A 1 270 ? -5.053 1.930 -8.974 1.00 90.25 270 ASN A C 1
ATOM 2231 O O . ASN A 1 270 ? -4.314 2.757 -9.521 1.00 90.25 270 ASN A O 1
ATOM 2235 N N . PRO A 1 271 ? -6.329 1.771 -9.359 1.00 89.69 271 PRO A N 1
ATOM 2236 C CA . PRO A 1 271 ? -6.923 2.468 -10.495 1.00 89.69 271 PRO A CA 1
ATOM 2237 C C . PRO A 1 271 ? -7.073 3.978 -10.291 1.00 89.69 271 PRO A C 1
ATOM 2239 O O . PRO A 1 271 ? -7.197 4.728 -11.258 1.00 89.69 271 PRO A O 1
ATOM 2242 N N . PHE A 1 272 ? -6.929 4.479 -9.061 1.00 86.75 272 PHE A N 1
ATOM 2243 C CA . PHE A 1 272 ? -6.813 5.919 -8.832 1.00 86.75 272 PHE A CA 1
ATOM 2244 C C . PHE A 1 272 ? -5.497 6.501 -9.374 1.00 86.75 272 PHE A C 1
ATOM 2246 O O . PHE A 1 272 ? -5.447 7.696 -9.670 1.00 86.75 272 PHE A O 1
ATOM 2253 N N . PHE A 1 273 ? -4.443 5.696 -9.571 1.00 88.12 273 PHE A N 1
ATOM 2254 C CA . PHE A 1 273 ? -3.252 6.158 -10.292 1.00 88.12 273 PHE A CA 1
ATOM 2255 C C . PHE A 1 273 ? -3.535 6.395 -11.772 1.00 88.12 273 PHE A C 1
ATOM 2257 O O . PHE A 1 273 ? -2.999 7.352 -12.328 1.00 88.12 273 PHE A O 1
ATOM 2264 N N . TYR A 1 274 ? -4.400 5.589 -12.400 1.00 90.31 274 TYR A N 1
ATOM 2265 C CA . TYR A 1 274 ? -4.820 5.840 -13.779 1.00 90.31 274 TYR A CA 1
ATOM 2266 C C . TYR A 1 274 ? -5.467 7.221 -13.891 1.00 90.31 274 TYR A C 1
ATOM 2268 O O . TYR A 1 274 ? -5.026 8.047 -14.683 1.00 90.31 274 TYR A O 1
ATOM 2276 N N . SER A 1 275 ? -6.442 7.492 -13.020 1.00 85.56 275 SER A N 1
ATOM 2277 C CA . SER A 1 275 ? -7.128 8.780 -12.906 1.00 85.56 275 SER A CA 1
ATOM 2278 C C . SER A 1 275 ? -6.159 9.958 -12.741 1.00 85.56 275 SER A C 1
ATOM 2280 O O . SER A 1 275 ? -6.254 10.957 -13.443 1.00 85.56 275 SER A O 1
ATOM 2282 N N . GLN A 1 276 ? -5.183 9.840 -11.835 1.00 83.12 276 GLN A N 1
ATOM 2283 C CA . GLN A 1 276 ? -4.196 10.900 -11.597 1.00 83.12 276 GLN A CA 1
ATOM 2284 C C . GLN A 1 276 ? -3.291 11.146 -12.812 1.00 83.12 276 GLN A C 1
ATOM 2286 O O . GLN A 1 276 ? -3.018 12.295 -13.164 1.00 83.12 276 GLN A O 1
ATOM 2291 N N . LEU A 1 277 ? -2.811 10.078 -13.454 1.00 87.06 277 LEU A N 1
ATOM 2292 C CA . LEU A 1 277 ? -1.914 10.174 -14.607 1.00 87.06 277 LEU A CA 1
ATOM 2293 C C . LEU A 1 277 ? -2.630 10.595 -15.890 1.00 87.06 277 LEU A C 1
ATOM 2295 O O . LEU A 1 277 ? -2.002 11.204 -16.758 1.00 87.06 277 LEU A O 1
ATOM 2299 N N . HIS A 1 278 ? -3.923 10.309 -16.013 1.00 85.44 278 HIS A N 1
ATOM 2300 C CA . HIS A 1 278 ? -4.740 10.819 -17.106 1.00 85.44 278 HIS A CA 1
ATOM 2301 C C . HIS A 1 278 ? -4.650 12.354 -17.178 1.00 85.44 278 HIS A C 1
ATOM 2303 O O . HIS A 1 278 ? -4.435 12.907 -18.257 1.00 85.44 278 HIS A O 1
ATOM 2309 N N . ASP A 1 279 ? -4.679 13.012 -16.016 1.00 77.75 279 ASP A N 1
ATOM 2310 C CA . ASP A 1 279 ? -4.814 14.465 -15.910 1.00 77.75 279 ASP A CA 1
ATOM 2311 C C . ASP A 1 279 ? -3.491 15.209 -15.738 1.00 77.75 279 ASP A C 1
ATOM 2313 O O . ASP A 1 279 ? -3.373 16.352 -16.162 1.00 77.75 279 ASP A O 1
ATOM 2317 N N . GLN A 1 280 ? -2.525 14.608 -15.039 1.00 81.62 280 GLN A N 1
ATOM 2318 C CA . GLN A 1 280 ? -1.395 15.345 -14.453 1.00 81.62 280 GLN A CA 1
ATOM 2319 C C . GLN A 1 280 ? -0.029 14.802 -14.869 1.00 81.62 280 GLN A C 1
ATOM 2321 O O . GLN A 1 280 ? 0.992 15.156 -14.269 1.00 81.62 280 GLN A O 1
ATOM 2326 N N . ARG A 1 281 ? 0.012 13.884 -15.840 1.00 88.69 281 ARG A N 1
ATOM 2327 C CA . ARG A 1 281 ? 1.283 13.308 -16.270 1.00 88.69 281 ARG A CA 1
ATOM 2328 C C . ARG A 1 281 ? 2.014 14.239 -17.229 1.00 88.69 281 ARG A C 1
ATOM 2330 O O . ARG A 1 281 ? 1.419 14.864 -18.101 1.00 88.69 281 ARG A O 1
ATOM 2337 N N . LYS A 1 282 ? 3.339 14.218 -17.148 1.00 90.06 282 LYS A N 1
ATOM 2338 C CA . LYS A 1 282 ? 4.228 14.758 -18.176 1.00 90.06 282 LYS A CA 1
ATOM 2339 C C . LYS A 1 282 ? 5.231 13.693 -18.586 1.00 90.06 282 LYS A C 1
ATOM 2341 O O . LYS A 1 282 ? 5.875 13.080 -17.739 1.00 90.06 282 LYS A O 1
ATOM 2346 N N . VAL A 1 283 ? 5.381 13.491 -19.890 1.00 90.94 283 VAL A N 1
ATOM 2347 C CA . VAL A 1 283 ? 6.390 12.584 -20.446 1.00 90.94 283 VAL A CA 1
ATOM 2348 C C . VAL A 1 283 ? 7.682 13.368 -20.639 1.00 90.94 283 VAL A C 1
ATOM 2350 O O . VAL A 1 283 ? 7.731 14.317 -21.417 1.00 90.94 283 VAL A O 1
ATOM 2353 N N . LEU A 1 284 ? 8.730 13.001 -19.905 1.00 89.38 284 LEU A N 1
ATOM 2354 C CA . LEU A 1 284 ? 10.045 13.641 -20.007 1.00 89.38 284 LEU A CA 1
ATOM 2355 C C . LEU A 1 284 ? 10.927 13.010 -21.083 1.00 89.38 284 LEU A C 1
ATOM 2357 O O . LEU A 1 284 ? 11.800 13.674 -21.637 1.00 89.38 284 LEU A O 1
ATOM 2361 N N . SER A 1 285 ? 10.736 11.720 -21.354 1.00 88.69 285 SER A N 1
ATOM 2362 C CA . SER A 1 285 ? 11.487 10.986 -22.370 1.00 88.69 285 SER A CA 1
ATOM 2363 C C . SER A 1 285 ? 10.713 9.753 -22.831 1.00 88.69 285 SER A C 1
ATOM 2365 O O . SER A 1 285 ? 9.900 9.220 -22.076 1.00 88.69 285 SER A O 1
ATOM 2367 N N . GLY A 1 286 ? 10.998 9.276 -24.043 1.00 88.69 286 GLY A N 1
ATOM 2368 C CA . GLY A 1 286 ? 10.341 8.108 -24.631 1.00 88.69 286 GLY A CA 1
ATOM 2369 C C . GLY A 1 286 ? 8.936 8.399 -25.164 1.00 88.69 286 GLY A C 1
ATOM 2370 O O . GLY A 1 286 ? 8.604 9.542 -25.483 1.00 88.69 286 GLY A O 1
ATOM 2371 N N . LYS A 1 287 ? 8.130 7.346 -25.320 1.00 88.56 287 LYS A N 1
ATOM 2372 C CA . LYS A 1 287 ? 6.751 7.439 -25.831 1.00 88.56 287 LYS A CA 1
ATOM 2373 C C . LYS A 1 287 ? 5.770 7.700 -24.692 1.00 88.56 287 LYS A C 1
ATOM 2375 O O . LYS A 1 287 ? 6.038 7.362 -23.549 1.00 88.56 287 LYS A O 1
ATOM 2380 N N . ASP A 1 288 ? 4.601 8.256 -24.984 1.00 90.00 288 ASP A N 1
ATOM 2381 C CA . ASP A 1 288 ? 3.535 8.308 -23.980 1.00 90.00 288 ASP A CA 1
ATOM 2382 C C . ASP A 1 288 ? 2.849 6.939 -23.859 1.00 90.00 288 ASP A C 1
ATOM 2384 O O . ASP A 1 288 ? 1.864 6.645 -24.539 1.00 90.00 288 ASP A O 1
ATOM 2388 N N . SER A 1 289 ? 3.424 6.072 -23.026 1.00 86.31 289 SER A N 1
ATOM 2389 C CA . SER A 1 289 ? 2.963 4.693 -22.824 1.00 86.31 289 SER A CA 1
ATOM 2390 C C . SER A 1 289 ? 1.576 4.607 -22.193 1.00 86.31 289 SER A C 1
ATOM 2392 O O . SER A 1 289 ? 0.893 3.604 -22.375 1.00 86.31 289 SER A O 1
ATOM 2394 N N . PHE A 1 290 ? 1.136 5.658 -21.497 1.00 90.00 290 PHE A N 1
ATOM 2395 C CA . PHE A 1 290 ? -0.175 5.703 -20.853 1.00 90.00 290 PHE A CA 1
ATOM 2396 C C . PHE A 1 290 ? -1.320 5.524 -21.858 1.00 90.00 290 PHE A C 1
ATOM 2398 O O . PHE A 1 290 ? -2.268 4.801 -21.580 1.00 90.00 290 PHE A O 1
ATOM 2405 N N . ASN A 1 291 ? -1.202 6.096 -23.062 1.00 86.25 291 ASN A N 1
ATOM 2406 C CA . ASN A 1 291 ? -2.262 6.047 -24.080 1.00 86.25 291 ASN A CA 1
ATOM 2407 C C . ASN A 1 291 ? -2.532 4.634 -24.629 1.00 86.25 291 ASN A C 1
ATOM 2409 O O . ASN A 1 291 ? -3.508 4.433 -25.343 1.00 86.25 291 ASN A O 1
ATOM 2413 N N . LYS A 1 292 ? -1.661 3.660 -24.333 1.00 88.19 292 LYS A N 1
ATOM 2414 C CA . LYS A 1 292 ? -1.863 2.248 -24.691 1.00 88.19 292 LYS A CA 1
ATOM 2415 C C . LYS A 1 292 ? -2.661 1.481 -23.634 1.00 88.19 292 LYS A C 1
ATOM 2417 O O . LYS A 1 292 ? -3.073 0.356 -23.893 1.00 88.19 292 LYS A O 1
ATOM 2422 N N . ILE A 1 293 ? -2.821 2.049 -22.440 1.00 89.56 293 ILE A N 1
ATOM 2423 C CA . ILE A 1 293 ? -3.414 1.367 -21.295 1.00 89.56 293 ILE A CA 1
ATOM 2424 C C . ILE A 1 293 ? -4.923 1.519 -21.370 1.00 89.56 293 ILE A C 1
ATOM 2426 O O . ILE A 1 293 ? -5.458 2.631 -21.382 1.00 89.56 293 ILE A O 1
ATOM 2430 N N . THR A 1 294 ? -5.601 0.375 -21.392 1.00 87.50 294 THR A N 1
ATOM 2431 C CA . THR A 1 294 ? -7.059 0.350 -21.299 1.00 87.50 294 THR A CA 1
ATOM 2432 C C . THR A 1 294 ? -7.470 0.900 -19.946 1.00 87.50 294 THR A C 1
ATOM 2434 O O . THR A 1 294 ? -6.855 0.597 -18.922 1.00 87.50 294 THR A O 1
ATOM 2437 N N . GLN A 1 295 ? -8.515 1.712 -19.953 1.00 87.06 295 GLN A N 1
ATOM 2438 C CA . GLN A 1 295 ? -9.051 2.276 -18.736 1.00 87.06 295 GLN A CA 1
ATOM 2439 C C . GLN A 1 295 ? -9.456 1.183 -17.721 1.00 87.06 295 GLN A C 1
ATOM 2441 O O . GLN A 1 295 ? -9.909 0.117 -18.140 1.00 87.06 295 GLN A O 1
ATOM 2446 N N . PRO A 1 296 ? -9.312 1.418 -16.401 1.00 87.81 296 PRO A N 1
ATOM 2447 C CA . PRO A 1 296 ? -9.728 0.448 -15.400 1.00 87.81 296 PRO A CA 1
ATOM 2448 C C . PRO A 1 296 ? -11.249 0.296 -15.337 1.00 87.81 296 PRO A C 1
ATOM 2450 O O . PRO A 1 296 ? -11.997 1.279 -15.411 1.00 87.81 296 PRO A O 1
ATOM 2453 N N . ASP A 1 297 ? -11.694 -0.937 -15.116 1.00 84.44 297 ASP A N 1
ATOM 2454 C CA . ASP A 1 297 ? -13.100 -1.238 -14.871 1.00 84.44 297 ASP A CA 1
ATOM 2455 C C . ASP A 1 297 ? -13.538 -0.724 -13.495 1.00 84.44 297 ASP A C 1
ATOM 2457 O O . ASP A 1 297 ? -12.769 -0.693 -12.528 1.00 84.44 297 ASP A O 1
ATOM 2461 N N . PHE A 1 298 ? -14.814 -0.353 -13.375 1.00 83.06 298 PHE A N 1
ATOM 2462 C CA . PHE A 1 298 ? -15.368 0.185 -12.129 1.00 83.06 298 PHE A CA 1
ATOM 2463 C C . PHE A 1 298 ? -15.260 -0.798 -10.949 1.00 83.06 298 PHE A C 1
ATOM 2465 O O . PHE A 1 298 ? -15.141 -0.380 -9.796 1.00 83.06 298 PHE A O 1
ATOM 2472 N N . CYS A 1 299 ? -15.259 -2.111 -11.214 1.00 83.31 299 CYS A N 1
ATOM 2473 C CA . CYS A 1 299 ? -15.052 -3.134 -10.188 1.00 83.31 299 CYS A CA 1
ATOM 2474 C C . CYS A 1 299 ? -13.702 -2.983 -9.470 1.00 83.31 299 CYS A C 1
ATOM 2476 O O . CYS A 1 299 ? -13.666 -3.124 -8.250 1.00 83.31 299 CYS A O 1
ATOM 2478 N N . PHE A 1 300 ? -12.630 -2.592 -10.165 1.00 86.44 300 PHE A N 1
ATOM 2479 C CA . PHE A 1 300 ? -11.324 -2.401 -9.537 1.00 86.44 300 PHE A CA 1
ATOM 2480 C C . PHE A 1 300 ? -11.277 -1.148 -8.663 1.00 86.44 300 PHE A C 1
ATOM 2482 O O . PHE A 1 300 ? -10.670 -1.186 -7.598 1.00 86.44 300 PHE A O 1
ATOM 2489 N N . TYR A 1 301 ? -11.975 -0.065 -9.027 1.00 86.88 301 TYR A N 1
ATOM 2490 C CA . TYR A 1 301 ? -12.109 1.098 -8.135 1.00 86.88 301 TYR A CA 1
ATOM 2491 C C . TYR A 1 301 ? -12.824 0.725 -6.829 1.00 86.88 301 TYR A C 1
ATOM 2493 O O . TYR A 1 301 ? -12.371 1.106 -5.747 1.00 86.88 301 TYR A O 1
ATOM 2501 N N . ARG A 1 302 ? -13.907 -0.062 -6.922 1.00 84.94 302 ARG A N 1
ATOM 2502 C CA . ARG A 1 302 ? -14.623 -0.595 -5.750 1.00 84.94 302 ARG A CA 1
ATOM 2503 C C . ARG A 1 302 ? -13.716 -1.490 -4.907 1.00 84.94 302 ARG A C 1
ATOM 2505 O O . ARG A 1 302 ? -13.608 -1.264 -3.705 1.00 84.94 302 ARG A O 1
ATOM 2512 N N . LYS A 1 303 ? -13.032 -2.453 -5.536 1.00 84.44 303 LYS A N 1
ATOM 2513 C CA . LYS A 1 303 ? -12.128 -3.385 -4.853 1.00 84.44 303 LYS A CA 1
ATOM 2514 C C . LYS A 1 303 ? -10.987 -2.658 -4.146 1.00 84.44 303 LYS A C 1
ATOM 2516 O O . LYS A 1 303 ? -10.753 -2.924 -2.977 1.00 84.44 303 LYS A O 1
ATOM 2521 N N . THR A 1 304 ? -10.327 -1.695 -4.788 1.00 86.75 304 THR A N 1
ATOM 2522 C CA . THR A 1 304 ? -9.250 -0.926 -4.144 1.00 86.75 304 THR A CA 1
ATOM 2523 C C . THR A 1 304 ? -9.741 -0.152 -2.918 1.00 86.75 304 THR A C 1
ATOM 2525 O O . THR A 1 304 ? -9.029 -0.089 -1.919 1.00 86.75 304 THR A O 1
ATOM 2528 N N . LEU A 1 305 ? -10.955 0.412 -2.948 1.00 85.94 305 LEU A N 1
ATOM 2529 C CA . LEU A 1 305 ? -11.538 1.039 -1.756 1.00 85.94 305 LEU A CA 1
ATOM 2530 C C . LEU A 1 305 ? -11.895 0.015 -0.672 1.00 85.94 305 LEU A C 1
ATOM 2532 O O . LEU A 1 305 ? -11.678 0.281 0.508 1.00 85.94 305 LEU A O 1
ATOM 2536 N N . ALA A 1 306 ? -12.427 -1.148 -1.047 1.00 82.31 306 ALA A N 1
ATOM 2537 C CA . ALA A 1 306 ? -12.702 -2.229 -0.106 1.00 82.31 306 ALA A CA 1
ATOM 2538 C C . ALA A 1 306 ? -11.415 -2.749 0.558 1.00 82.31 306 ALA A C 1
ATOM 2540 O O . ALA A 1 306 ? -11.371 -2.916 1.774 1.00 82.31 306 ALA A O 1
ATOM 2541 N N . ASP A 1 307 ? -10.338 -2.909 -0.209 1.00 83.75 307 ASP A N 1
ATOM 2542 C CA . ASP A 1 307 ? -9.032 -3.335 0.295 1.00 83.75 307 ASP A CA 1
ATOM 2543 C C . ASP A 1 307 ? -8.446 -2.311 1.303 1.00 83.75 307 ASP A C 1
ATOM 2545 O O . ASP A 1 307 ? -7.720 -2.692 2.228 1.00 83.75 307 ASP A O 1
ATOM 2549 N N . ASP A 1 308 ? -8.819 -1.023 1.215 1.00 85.62 308 ASP A N 1
ATOM 2550 C CA . ASP A 1 308 ? -8.434 0.007 2.195 1.00 85.62 308 ASP A CA 1
ATOM 2551 C C . ASP A 1 308 ? -9.095 -0.190 3.578 1.00 85.62 308 ASP A C 1
ATOM 2553 O O . ASP A 1 308 ? -8.553 0.304 4.574 1.00 85.62 308 ASP A O 1
ATOM 2557 N N . VAL A 1 309 ? -10.205 -0.943 3.691 1.00 85.88 309 VAL A N 1
ATOM 2558 C CA . VAL A 1 309 ? -10.881 -1.248 4.976 1.00 85.88 309 VAL A CA 1
ATOM 2559 C C . VAL A 1 309 ? -9.879 -1.797 5.989 1.00 85.88 309 VAL A C 1
ATOM 2561 O O . VAL A 1 309 ? -9.815 -1.334 7.133 1.00 85.88 309 VAL A O 1
ATOM 2564 N N . GLY A 1 310 ? -9.065 -2.765 5.554 1.00 82.50 310 GLY A N 1
ATOM 2565 C CA . GLY A 1 310 ? -8.092 -3.430 6.411 1.00 82.50 310 GLY A CA 1
ATOM 2566 C C . GLY A 1 310 ? -7.070 -2.451 6.987 1.00 82.50 310 GLY A C 1
ATOM 2567 O O . GLY A 1 310 ? -6.775 -2.481 8.181 1.00 82.50 310 GLY A O 1
ATOM 2568 N N . ASN A 1 311 ? -6.571 -1.535 6.157 1.00 84.88 311 ASN A N 1
ATOM 2569 C CA . ASN A 1 311 ? -5.600 -0.528 6.577 1.00 84.88 311 ASN A CA 1
ATOM 2570 C C . ASN A 1 311 ? -6.228 0.521 7.503 1.00 84.88 311 ASN A C 1
ATOM 2572 O O . ASN A 1 311 ? -5.628 0.874 8.516 1.00 84.88 311 ASN A O 1
ATOM 2576 N N . ILE A 1 312 ? -7.450 0.978 7.220 1.00 88.56 312 ILE A N 1
ATOM 2577 C CA . ILE A 1 312 ? -8.152 1.989 8.029 1.00 88.56 312 ILE A CA 1
ATOM 2578 C C . ILE A 1 312 ? -8.327 1.528 9.482 1.00 88.56 312 ILE A C 1
ATOM 2580 O O . ILE A 1 312 ? -8.049 2.294 10.408 1.00 88.56 312 ILE A O 1
ATOM 2584 N N . PHE A 1 313 ? -8.705 0.263 9.695 1.00 89.50 313 PHE A N 1
ATOM 2585 C CA . PHE A 1 313 ? -8.851 -0.302 11.041 1.00 89.50 313 PHE A CA 1
ATOM 2586 C C . PHE A 1 313 ? -7.541 -0.341 11.836 1.00 89.50 313 PHE A C 1
ATOM 2588 O O . PHE A 1 313 ? -7.559 -0.196 13.061 1.00 89.50 313 PHE A O 1
ATOM 2595 N N . LEU A 1 314 ? -6.405 -0.477 11.152 1.00 90.06 314 LEU A N 1
ATOM 2596 C CA . LEU A 1 314 ? -5.081 -0.509 11.772 1.00 90.06 314 LEU A CA 1
ATOM 2597 C C . LEU A 1 314 ? -4.530 0.900 12.039 1.00 90.06 314 LEU A C 1
ATOM 2599 O O . LEU A 1 314 ? -3.891 1.139 13.066 1.00 90.06 314 LEU A O 1
ATOM 2603 N N . LEU A 1 315 ? -4.789 1.853 11.138 1.00 87.62 315 LEU A N 1
ATOM 2604 C CA . LEU A 1 315 ? -4.178 3.187 11.154 1.00 87.62 315 LEU A CA 1
ATOM 2605 C C . LEU A 1 315 ? -4.495 3.990 12.416 1.00 87.62 315 LEU A C 1
ATOM 2607 O O . LEU A 1 315 ? -3.613 4.662 12.949 1.00 87.62 315 LEU A O 1
ATOM 2611 N N . GLN A 1 316 ? -5.714 3.871 12.945 1.00 89.31 316 GLN A N 1
ATOM 2612 C CA . GLN A 1 316 ? -6.103 4.552 14.185 1.00 89.31 316 GLN A CA 1
ATOM 2613 C C . GLN A 1 316 ? -5.286 4.099 15.408 1.00 89.31 316 GLN A C 1
ATOM 2615 O O . GLN A 1 316 ? -5.252 4.798 16.409 1.00 89.31 316 GLN A O 1
ATOM 2620 N N . ARG A 1 317 ? -4.624 2.938 15.358 1.00 92.38 317 ARG A N 1
ATOM 2621 C CA . ARG A 1 317 ? -3.802 2.416 16.463 1.00 92.38 317 ARG A CA 1
ATOM 2622 C C . ARG A 1 317 ? -2.316 2.448 16.155 1.00 92.38 317 ARG A C 1
ATOM 2624 O O . ARG A 1 317 ? -1.519 1.973 16.961 1.00 92.38 317 ARG A O 1
ATOM 2631 N N . ASN A 1 318 ? -1.940 2.997 15.002 1.00 91.56 318 ASN A N 1
ATOM 2632 C CA . ASN A 1 318 ? -0.568 3.011 14.533 1.00 91.56 318 ASN A CA 1
ATOM 2633 C C . ASN A 1 318 ? 0.337 3.788 15.498 1.00 91.56 318 ASN A C 1
ATOM 2635 O O . ASN A 1 318 ? -0.009 4.864 15.987 1.00 91.56 318 ASN A O 1
ATOM 2639 N N . LYS A 1 319 ? 1.542 3.264 15.724 1.00 91.31 319 LYS A N 1
ATOM 2640 C CA . LYS A 1 319 ? 2.560 3.898 16.562 1.00 91.31 319 LYS A CA 1
ATOM 2641 C C . LYS A 1 319 ? 2.799 5.366 16.201 1.00 91.31 319 LYS A C 1
ATOM 2643 O O . LYS A 1 319 ? 2.867 6.198 17.102 1.00 91.31 319 LYS A O 1
ATOM 2648 N N . SER A 1 320 ? 2.944 5.670 14.910 1.00 90.19 320 SER A N 1
ATOM 2649 C CA . SER A 1 320 ? 3.268 7.007 14.410 1.00 90.19 320 SER A CA 1
ATOM 2650 C C . SER A 1 320 ? 2.235 8.042 14.838 1.00 90.19 320 SER A C 1
ATOM 2652 O O . SER A 1 320 ? 2.618 9.163 15.153 1.00 90.19 320 SER A O 1
ATOM 2654 N N . LEU A 1 321 ? 0.965 7.639 14.907 1.00 91.50 321 LEU A N 1
ATOM 2655 C CA . LEU A 1 321 ? -0.144 8.454 15.384 1.00 91.50 321 LEU A CA 1
ATOM 2656 C C . LEU A 1 321 ? -0.130 8.593 16.910 1.00 91.50 321 LEU A C 1
ATOM 2658 O O . LEU A 1 321 ? -0.226 9.706 17.406 1.00 91.50 321 LEU A O 1
ATOM 2662 N N . ILE A 1 322 ? 0.007 7.481 17.641 1.00 92.94 322 ILE A N 1
ATOM 2663 C CA . ILE A 1 322 ? -0.165 7.446 19.102 1.00 92.94 322 ILE A CA 1
ATOM 2664 C C . ILE A 1 322 ? 1.002 8.107 19.853 1.00 92.94 322 ILE A C 1
ATOM 2666 O O . ILE A 1 322 ? 0.796 8.739 20.888 1.00 92.94 322 ILE A O 1
ATOM 2670 N N . GLN A 1 323 ? 2.233 7.965 19.360 1.00 89.50 323 GLN A N 1
ATOM 2671 C CA . GLN A 1 323 ? 3.439 8.399 20.067 1.00 89.50 323 GLN A CA 1
ATOM 2672 C C . GLN A 1 323 ? 3.769 9.881 19.829 1.00 89.50 323 GLN A C 1
ATOM 2674 O O . GLN A 1 323 ? 3.989 10.317 18.696 1.00 89.50 323 GLN A O 1
ATOM 2679 N N . ASP A 1 324 ? 3.950 10.635 20.919 1.00 82.50 324 ASP A N 1
ATOM 2680 C CA . ASP A 1 324 ? 4.230 12.083 20.908 1.00 82.50 324 ASP A CA 1
ATOM 2681 C C . ASP A 1 324 ? 5.461 12.462 20.058 1.00 82.50 324 ASP A C 1
ATOM 2683 O O . ASP A 1 324 ? 5.530 13.543 19.471 1.00 82.50 324 ASP A O 1
ATOM 2687 N N . LYS A 1 325 ? 6.453 11.566 19.974 1.00 82.31 325 LYS A N 1
ATOM 2688 C CA . LYS A 1 325 ? 7.706 11.790 19.229 1.00 82.31 325 LYS A CA 1
ATOM 2689 C C . LYS A 1 3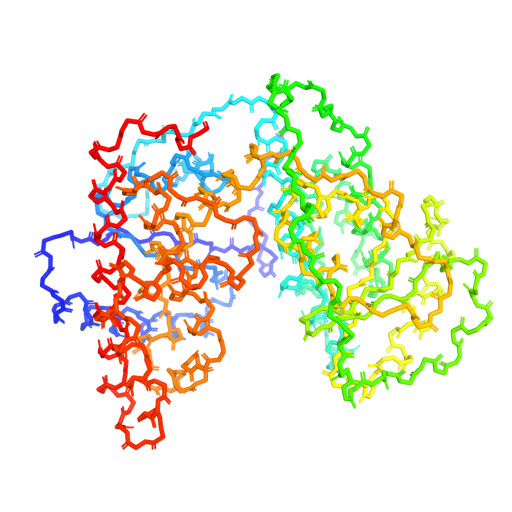25 ? 7.530 11.747 17.712 1.00 82.31 325 LYS A C 1
ATOM 2691 O O . LYS A 1 325 ? 8.349 12.318 16.998 1.00 82.31 325 LYS A O 1
ATOM 2696 N N . THR A 1 326 ? 6.514 11.041 17.229 1.00 84.44 326 THR A N 1
ATOM 2697 C CA . THR A 1 326 ? 6.317 10.740 15.803 1.00 84.44 326 THR A CA 1
ATOM 2698 C C . THR A 1 326 ? 5.061 11.384 15.237 1.00 84.44 326 THR A C 1
ATOM 2700 O O . THR A 1 326 ? 5.005 11.626 14.034 1.00 84.44 326 THR A O 1
ATOM 2703 N N . VAL A 1 327 ? 4.092 11.741 16.085 1.00 87.19 327 VAL A N 1
ATOM 2704 C CA . VAL A 1 327 ? 2.794 12.276 15.651 1.00 87.19 327 VAL A CA 1
ATOM 2705 C C . VAL A 1 327 ? 2.929 13.482 14.730 1.00 87.19 327 VAL A C 1
ATOM 2707 O O . VAL A 1 327 ? 2.290 13.527 13.691 1.00 87.19 327 VAL A O 1
ATOM 2710 N N . ARG A 1 328 ? 3.829 14.430 15.008 1.00 88.88 328 ARG A N 1
ATOM 2711 C CA . ARG A 1 328 ? 3.996 15.607 14.134 1.00 88.88 328 ARG A CA 1
ATOM 2712 C C . ARG A 1 328 ? 4.534 15.269 12.744 1.00 88.88 328 ARG A C 1
ATOM 2714 O O . ARG A 1 328 ? 4.305 16.033 11.818 1.00 88.88 328 ARG A O 1
ATOM 2721 N N . GLN A 1 329 ? 5.275 14.170 12.610 1.00 85.75 329 GLN A N 1
ATOM 2722 C CA . GLN A 1 329 ? 5.766 13.704 11.310 1.00 85.75 329 GLN A CA 1
ATOM 2723 C C . GLN A 1 329 ? 4.639 13.035 10.521 1.00 85.75 329 GLN A C 1
ATOM 2725 O O . GLN A 1 329 ? 4.550 13.218 9.312 1.00 85.75 329 GLN A O 1
ATOM 2730 N N . PHE A 1 330 ? 3.761 12.317 11.222 1.00 85.56 330 PHE A N 1
ATOM 2731 C CA . PHE A 1 330 ? 2.581 11.678 10.647 1.00 85.56 330 PHE A CA 1
ATOM 2732 C C . PHE A 1 330 ? 1.497 12.693 10.240 1.00 85.56 330 PHE A C 1
ATOM 2734 O O . PHE A 1 330 ? 0.895 12.594 9.167 1.00 85.56 330 PHE A O 1
ATOM 2741 N N . ILE A 1 331 ? 1.259 13.707 11.081 1.00 88.81 331 ILE A N 1
ATOM 2742 C CA . ILE A 1 331 ? 0.282 14.770 10.833 1.00 88.81 331 ILE A CA 1
ATOM 2743 C C . ILE A 1 331 ? 0.817 15.732 9.769 1.00 88.81 331 ILE A C 1
ATOM 2745 O O . ILE A 1 331 ? 1.516 16.707 10.038 1.00 88.81 331 ILE A O 1
ATOM 2749 N N . GLY A 1 332 ? 0.434 15.446 8.531 1.00 86.06 332 GLY A N 1
ATOM 2750 C CA . GLY A 1 332 ? 0.753 16.225 7.347 1.00 86.06 332 GLY A CA 1
ATOM 2751 C C . GLY A 1 332 ? -0.026 15.700 6.147 1.00 86.06 332 GLY A C 1
ATOM 2752 O O . GLY A 1 332 ? -1.206 15.360 6.253 1.00 86.06 332 GLY A O 1
ATOM 2753 N N . ASN A 1 333 ? 0.637 15.599 4.997 1.00 80.94 333 ASN A N 1
ATOM 2754 C CA . ASN A 1 333 ? 0.009 15.075 3.782 1.00 80.94 333 ASN A CA 1
ATOM 2755 C C . ASN A 1 333 ? -0.426 13.609 3.927 1.00 80.94 333 ASN A C 1
ATOM 2757 O O . ASN A 1 333 ? -1.450 13.236 3.363 1.00 80.94 333 ASN A O 1
ATOM 2761 N N . GLU A 1 334 ? 0.308 12.802 4.699 1.00 83.38 334 GLU A N 1
ATOM 2762 C CA . GLU A 1 334 ? -0.031 11.399 4.962 1.00 83.38 334 GLU A CA 1
ATOM 2763 C C . GLU A 1 334 ? -1.347 11.286 5.738 1.00 83.38 334 GLU A C 1
ATOM 2765 O O . GLU A 1 334 ? -2.304 10.700 5.235 1.00 83.38 334 GLU A O 1
ATOM 2770 N N . PHE A 1 335 ? -1.450 11.947 6.896 1.00 89.88 335 PHE A N 1
ATOM 2771 C CA . PHE A 1 335 ? -2.698 12.024 7.659 1.00 89.88 335 PHE A CA 1
ATOM 2772 C C . PHE A 1 335 ? -3.875 12.539 6.821 1.00 89.88 335 PHE A C 1
ATOM 2774 O O . PHE A 1 335 ? -4.949 11.939 6.826 1.00 89.88 335 PHE A O 1
ATOM 2781 N N . LYS A 1 336 ? -3.670 13.614 6.048 1.00 91.00 336 LYS A N 1
ATOM 2782 C CA . LYS A 1 336 ? -4.697 14.153 5.146 1.00 91.00 336 LYS A CA 1
ATOM 2783 C C . LYS A 1 336 ? -5.142 13.119 4.107 1.00 91.00 336 LYS A C 1
ATOM 2785 O O . LYS A 1 336 ? -6.333 12.991 3.841 1.00 91.00 336 LYS A O 1
ATOM 2790 N N . SER A 1 337 ? -4.196 12.398 3.508 1.00 86.31 337 SER A N 1
ATOM 2791 C CA . SER A 1 337 ? -4.478 11.343 2.531 1.00 86.31 337 SER A CA 1
ATOM 2792 C C . SER A 1 337 ? -5.311 10.223 3.156 1.00 86.31 337 SER A C 1
ATOM 2794 O O . SER A 1 337 ? -6.345 9.853 2.605 1.00 86.31 337 SER A O 1
ATOM 2796 N N . ILE A 1 338 ? -4.921 9.763 4.348 1.00 89.31 338 ILE A N 1
ATOM 2797 C CA . ILE A 1 338 ? -5.627 8.722 5.102 1.00 89.31 338 ILE A CA 1
ATOM 2798 C C . ILE A 1 338 ? -7.061 9.149 5.409 1.00 89.31 338 ILE A C 1
ATOM 2800 O O . ILE A 1 338 ? -7.992 8.427 5.069 1.00 89.31 338 ILE A O 1
ATOM 2804 N N . VAL A 1 339 ? -7.257 10.332 6.000 1.00 93.56 339 VAL A N 1
ATOM 2805 C CA . VAL A 1 339 ? -8.599 10.818 6.351 1.00 93.56 339 VAL A CA 1
ATOM 2806 C C . VAL A 1 339 ? -9.482 10.929 5.108 1.00 93.56 339 VAL A C 1
ATOM 2808 O O . VAL A 1 339 ? -10.628 10.486 5.141 1.00 93.56 339 VAL A O 1
ATOM 2811 N N . ASN A 1 340 ? -8.957 11.462 4.000 1.00 91.50 340 ASN A N 1
ATOM 2812 C CA . ASN A 1 340 ? -9.718 11.551 2.754 1.00 91.50 340 ASN A CA 1
ATOM 2813 C C . ASN A 1 340 ? -10.084 10.168 2.202 1.00 91.50 340 ASN A C 1
ATOM 2815 O O . ASN A 1 340 ? -11.242 9.961 1.860 1.00 91.50 340 ASN A O 1
ATOM 2819 N N . ARG A 1 341 ? -9.155 9.201 2.180 1.00 88.88 341 ARG A N 1
ATOM 2820 C CA . ARG A 1 341 ? -9.456 7.822 1.744 1.00 88.88 341 ARG A CA 1
ATOM 2821 C C . ARG A 1 341 ? -10.515 7.166 2.630 1.00 88.88 341 ARG A C 1
ATOM 2823 O O . ARG A 1 341 ? -11.449 6.563 2.109 1.00 88.88 341 ARG A O 1
ATOM 2830 N N . THR A 1 342 ? -10.449 7.361 3.947 1.00 92.88 342 THR A N 1
ATOM 2831 C CA . THR A 1 342 ? -11.490 6.879 4.865 1.00 92.88 342 THR A CA 1
ATOM 2832 C C . THR A 1 342 ? -12.845 7.528 4.584 1.00 92.88 342 THR A C 1
ATOM 2834 O O . THR A 1 342 ? -13.874 6.856 4.629 1.00 92.88 342 THR A O 1
ATOM 2837 N N . LEU A 1 343 ? -12.874 8.823 4.259 1.00 94.12 343 LEU A N 1
ATOM 2838 C CA . LEU A 1 343 ? -14.105 9.510 3.867 1.00 94.12 343 LEU A CA 1
ATOM 2839 C C . LEU A 1 343 ? -14.646 9.015 2.521 1.00 94.12 343 LEU A C 1
ATOM 2841 O O . LEU A 1 343 ? -15.859 8.882 2.397 1.00 94.12 343 LEU A O 1
ATOM 2845 N N . PHE A 1 344 ? -13.786 8.689 1.552 1.00 91.69 344 PHE A N 1
ATOM 2846 C CA . PHE A 1 344 ? -14.201 8.109 0.267 1.00 91.69 344 PHE A CA 1
ATOM 2847 C C . PHE A 1 344 ? -14.861 6.752 0.477 1.00 91.69 344 PHE A C 1
ATOM 2849 O O . PHE A 1 344 ? -15.953 6.505 -0.028 1.00 91.69 344 PHE A O 1
ATOM 2856 N N . LEU A 1 345 ? -14.246 5.900 1.299 1.00 90.81 345 L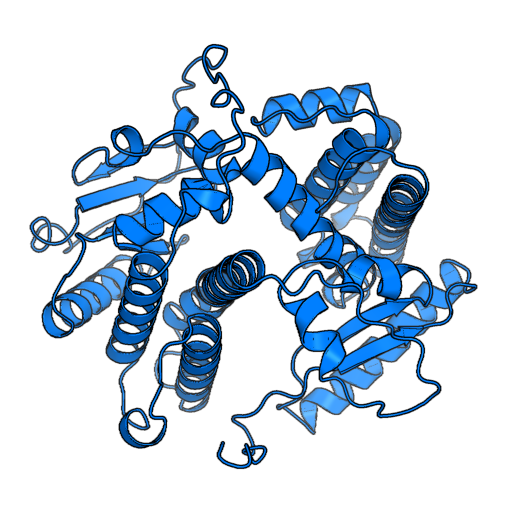EU A N 1
ATOM 2857 C CA . LEU A 1 345 ? -14.831 4.617 1.660 1.00 90.81 345 LEU A CA 1
ATOM 2858 C C . LEU A 1 345 ? -16.168 4.796 2.391 1.00 90.81 345 LEU A C 1
ATOM 2860 O O . LEU A 1 345 ? -17.133 4.097 2.096 1.00 90.81 345 LEU A O 1
ATOM 2864 N N . LYS A 1 346 ? -16.258 5.761 3.313 1.00 92.25 346 LYS A N 1
ATOM 2865 C CA . LYS A 1 346 ? -17.505 6.068 4.028 1.00 92.25 346 LYS A CA 1
ATOM 2866 C C . LYS A 1 346 ? -18.603 6.531 3.074 1.00 92.25 346 LYS A C 1
ATOM 2868 O O . LYS A 1 346 ? -19.754 6.122 3.216 1.00 92.25 346 LYS A O 1
ATOM 2873 N N . LEU A 1 347 ? -18.243 7.384 2.119 1.00 91.81 347 LEU A N 1
ATOM 2874 C CA . LEU A 1 347 ? -19.133 7.890 1.085 1.00 91.81 347 LEU A CA 1
ATOM 2875 C C . LEU A 1 347 ? -19.675 6.740 0.227 1.00 91.81 347 LEU A C 1
ATOM 2877 O O . LEU A 1 347 ? -20.886 6.640 0.025 1.00 91.81 347 LEU A O 1
ATOM 2881 N N . TYR A 1 348 ? -18.796 5.831 -0.191 1.00 90.44 348 TYR A N 1
ATOM 2882 C CA . TYR A 1 348 ? -19.168 4.653 -0.960 1.00 90.44 348 TYR A CA 1
ATOM 2883 C C . TYR A 1 348 ? -20.070 3.705 -0.160 1.00 90.44 348 TYR A C 1
ATOM 2885 O O . TYR A 1 348 ? -21.184 3.416 -0.586 1.00 90.44 348 TYR A O 1
ATOM 2893 N N . LEU A 1 349 ? -19.656 3.278 1.034 1.00 88.62 349 LEU A N 1
ATOM 2894 C CA . LEU A 1 349 ? -20.409 2.298 1.824 1.00 88.62 349 LEU A CA 1
ATOM 2895 C C . LEU A 1 349 ? -21.747 2.835 2.343 1.00 88.62 349 LEU A C 1
ATOM 2897 O O . LEU A 1 349 ? -22.708 2.076 2.451 1.00 88.62 349 LEU A O 1
ATOM 2901 N N . GLY A 1 350 ? -21.803 4.123 2.692 1.00 87.25 350 GLY A N 1
ATOM 2902 C CA . GLY A 1 350 ? -22.987 4.740 3.286 1.00 87.25 350 GLY A CA 1
ATOM 2903 C C . GLY A 1 350 ? -23.945 5.379 2.281 1.00 87.25 350 GLY A C 1
ATOM 2904 O O . GLY A 1 350 ? -25.110 5.588 2.617 1.00 87.25 350 GLY A O 1
ATOM 2905 N N . LYS A 1 351 ? -23.474 5.742 1.080 1.00 88.31 351 LYS A N 1
ATOM 2906 C CA . LYS A 1 351 ? -24.280 6.465 0.076 1.00 88.31 351 LYS A CA 1
ATOM 2907 C C . LYS A 1 351 ? -24.195 5.900 -1.341 1.00 88.31 351 LYS A C 1
ATOM 2909 O O . LYS A 1 351 ? -24.843 6.454 -2.223 1.00 88.31 351 LYS A O 1
ATOM 2914 N N . ALA A 1 352 ? -23.415 4.843 -1.569 1.00 87.31 352 ALA A N 1
ATOM 2915 C CA . ALA A 1 352 ? -23.142 4.279 -2.893 1.00 87.31 352 ALA A CA 1
ATOM 2916 C C . ALA A 1 352 ? -22.586 5.306 -3.903 1.00 87.31 352 ALA A C 1
ATOM 2918 O O . ALA A 1 352 ? -22.773 5.162 -5.109 1.00 87.31 352 ALA A O 1
ATOM 2919 N N . ILE A 1 353 ? -21.894 6.344 -3.418 1.00 88.44 353 ILE A N 1
ATOM 2920 C CA . ILE A 1 353 ? -21.235 7.346 -4.265 1.00 88.44 353 ILE A CA 1
ATOM 2921 C C . ILE A 1 353 ? -19.752 6.979 -4.373 1.00 88.44 353 ILE A C 1
ATOM 2923 O O . ILE A 1 353 ? -19.052 6.904 -3.363 1.00 88.44 353 ILE A O 1
ATOM 2927 N N . LEU A 1 354 ? -19.285 6.760 -5.601 1.00 86.12 354 LEU A N 1
ATOM 2928 C CA . LEU A 1 354 ? -17.892 6.470 -5.926 1.00 86.12 354 LEU A CA 1
ATOM 2929 C C . LEU A 1 354 ? -17.477 7.300 -7.136 1.00 86.12 354 LEU A C 1
ATOM 2931 O O . LEU A 1 354 ? -17.896 7.015 -8.255 1.00 86.12 354 LEU A O 1
ATOM 2935 N N . GLU A 1 355 ? -16.629 8.296 -6.894 1.00 85.75 355 GLU A N 1
ATOM 2936 C CA . GLU A 1 355 ? -16.051 9.116 -7.952 1.00 85.75 355 GLU A CA 1
ATOM 2937 C C . GLU A 1 355 ? -14.635 8.615 -8.291 1.00 85.75 355 GLU A C 1
ATOM 2939 O O . GLU A 1 355 ? -13.750 8.626 -7.432 1.00 85.75 355 GLU A O 1
ATOM 2944 N N . PRO A 1 356 ? -14.368 8.193 -9.538 1.00 80.44 356 PRO A N 1
ATOM 2945 C CA . PRO A 1 356 ? -13.043 7.731 -9.967 1.00 80.44 356 PRO A CA 1
ATOM 2946 C C . PRO A 1 356 ? -11.955 8.802 -9.834 1.00 80.44 356 PRO A C 1
ATOM 2948 O O . PRO A 1 356 ? -10.764 8.484 -9.739 1.00 80.44 356 PRO A O 1
ATOM 2951 N N . MET A 1 357 ? -12.357 10.077 -9.873 1.00 78.81 357 MET A N 1
ATOM 2952 C CA . MET A 1 357 ? -11.472 11.223 -9.712 1.00 78.81 357 MET A CA 1
ATOM 2953 C C . MET A 1 357 ? -11.303 11.593 -8.247 1.00 78.81 357 MET A C 1
ATOM 2955 O O . MET A 1 357 ? -12.266 11.757 -7.499 1.00 78.81 357 MET A O 1
ATOM 2959 N N . PHE A 1 358 ? -10.050 11.826 -7.860 1.00 76.50 358 PHE A N 1
ATOM 2960 C CA . PHE A 1 358 ? -9.712 12.225 -6.498 1.00 76.50 358 PHE A CA 1
ATOM 2961 C C . PHE A 1 358 ? -10.370 13.556 -6.097 1.00 76.50 358 PHE A C 1
ATOM 2963 O O . PHE A 1 358 ? -10.890 13.671 -4.992 1.00 76.50 358 PHE A O 1
ATOM 2970 N N . ASN A 1 359 ? -10.367 14.562 -6.980 1.00 81.19 359 ASN A N 1
ATOM 2971 C CA . ASN A 1 359 ? -10.945 15.875 -6.665 1.00 81.19 359 ASN A CA 1
ATOM 2972 C C . ASN A 1 359 ? -12.475 15.831 -6.570 1.00 81.19 359 ASN A C 1
ATOM 2974 O O . ASN A 1 359 ? -13.030 16.427 -5.652 1.00 81.19 359 ASN A O 1
ATOM 2978 N N . ASP A 1 360 ? -13.133 15.077 -7.447 1.00 86.44 360 ASP A N 1
ATOM 2979 C CA . ASP A 1 360 ? -14.591 14.923 -7.419 1.00 86.44 360 ASP A CA 1
ATOM 2980 C C . ASP A 1 360 ? -15.019 14.160 -6.154 1.00 86.44 360 ASP A C 1
ATOM 2982 O O . ASP A 1 360 ? -15.922 14.589 -5.435 1.00 86.44 360 ASP A O 1
ATOM 2986 N N . SER A 1 361 ? -14.268 13.111 -5.785 1.00 86.19 361 SER A N 1
ATOM 2987 C CA . SER A 1 361 ? -14.423 12.420 -4.497 1.00 86.19 361 SER A CA 1
ATOM 2988 C C . SER A 1 361 ? -14.267 13.368 -3.299 1.00 86.19 361 SER A C 1
ATOM 2990 O O . SER A 1 361 ? -15.025 13.281 -2.328 1.00 86.19 361 SER A O 1
ATOM 2992 N N . LEU A 1 362 ? -13.296 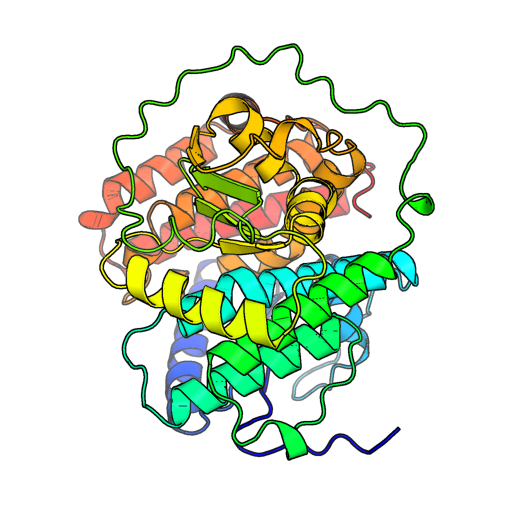14.292 -3.341 1.00 87.38 362 LEU A N 1
ATOM 2993 C CA . LEU A 1 362 ? -13.112 15.297 -2.287 1.00 87.38 362 LEU A CA 1
ATOM 2994 C C . LEU A 1 362 ? -14.293 16.264 -2.197 1.00 87.38 362 LEU A C 1
ATOM 2996 O O . LEU A 1 362 ? -14.706 16.604 -1.087 1.00 87.38 362 LEU A O 1
ATOM 3000 N N . ASP A 1 363 ? -14.819 16.722 -3.328 1.00 91.12 363 ASP A N 1
ATOM 3001 C CA . ASP A 1 363 ? -15.936 17.663 -3.359 1.00 91.12 363 ASP A CA 1
ATOM 3002 C C . ASP A 1 363 ? -17.222 17.017 -2.834 1.00 91.12 363 ASP A C 1
ATOM 3004 O O . ASP A 1 363 ? -17.913 17.607 -1.994 1.00 91.12 363 ASP A O 1
ATOM 3008 N N . GLU A 1 364 ? -17.480 15.758 -3.191 1.00 94.75 364 GLU A N 1
ATOM 3009 C CA . GLU A 1 364 ? -18.572 14.994 -2.591 1.00 94.75 364 GLU A CA 1
ATOM 3010 C C . GLU A 1 364 ? -18.359 14.775 -1.086 1.00 94.75 364 GLU A C 1
ATOM 3012 O O . GLU A 1 364 ? -19.296 14.924 -0.295 1.00 94.75 364 GLU A O 1
ATOM 3017 N N . CYS A 1 365 ? -17.130 14.525 -0.629 1.00 94.06 365 CYS A N 1
ATOM 3018 C CA . CYS A 1 365 ? -16.851 14.440 0.806 1.00 94.06 365 CYS A CA 1
ATOM 3019 C C . CYS A 1 365 ? -17.071 15.769 1.537 1.00 94.06 365 CYS A C 1
ATOM 3021 O O . CYS A 1 365 ? -17.630 15.767 2.633 1.00 94.06 365 CYS A O 1
ATOM 3023 N N . ARG A 1 366 ? -16.698 16.911 0.945 1.00 94.69 366 ARG A N 1
ATOM 3024 C CA . ARG A 1 366 ? -16.959 18.255 1.505 1.00 94.69 366 ARG A CA 1
ATOM 3025 C C . ARG A 1 366 ? -18.440 18.523 1.681 1.00 94.69 366 ARG A C 1
ATOM 3027 O O . ARG A 1 366 ? -18.846 19.066 2.706 1.00 94.69 366 ARG A O 1
ATOM 3034 N N . LYS A 1 367 ? -19.240 18.108 0.704 1.00 95.62 367 LYS A N 1
ATOM 3035 C CA . LYS A 1 367 ? -20.694 18.247 0.729 1.00 95.62 367 LYS A CA 1
ATOM 3036 C C . LYS A 1 367 ? -21.343 17.345 1.779 1.00 95.62 367 LYS A C 1
ATOM 3038 O O . LYS A 1 367 ? -22.263 17.774 2.470 1.00 95.62 367 LYS A O 1
ATOM 3043 N N . ASN A 1 368 ? -20.872 16.105 1.908 1.00 96.38 368 ASN A N 1
ATOM 3044 C CA . ASN A 1 368 ? -21.521 15.088 2.737 1.00 96.38 368 ASN A CA 1
ATOM 3045 C C . ASN A 1 368 ? -20.985 15.010 4.178 1.00 96.38 368 ASN A C 1
ATOM 3047 O O . ASN A 1 368 ? -21.731 14.614 5.074 1.00 96.38 368 ASN A O 1
ATOM 3051 N N . TYR A 1 369 ? -19.728 15.394 4.419 1.00 96.38 369 TYR A N 1
ATOM 3052 C CA . TYR A 1 369 ? -19.035 15.263 5.709 1.00 96.38 369 TYR A CA 1
ATOM 3053 C C . TYR A 1 369 ? -18.240 16.528 6.104 1.00 96.38 369 TYR A C 1
ATOM 3055 O O . TYR A 1 369 ? -17.060 16.436 6.466 1.00 96.38 369 TYR A O 1
ATOM 3063 N N . PRO A 1 370 ? -18.855 17.730 6.085 1.00 96.38 370 PRO A N 1
ATOM 3064 C CA . PRO A 1 370 ? -18.141 18.983 6.342 1.00 96.38 370 PRO A CA 1
ATOM 3065 C C . PRO A 1 370 ? -17.505 19.036 7.738 1.00 96.38 370 PRO A C 1
ATOM 3067 O O . PRO A 1 370 ? -16.411 19.570 7.894 1.00 96.38 370 PRO A O 1
ATOM 3070 N N . GLY A 1 371 ? -18.143 18.441 8.753 1.00 96.56 371 GLY A N 1
ATOM 3071 C CA . GLY A 1 371 ? -17.627 18.444 10.125 1.00 96.56 371 GLY A CA 1
ATOM 3072 C C . GLY A 1 371 ? -16.324 17.655 10.291 1.00 96.56 371 GLY A C 1
ATOM 3073 O O . GLY A 1 371 ? -15.426 18.087 11.009 1.00 96.56 371 GLY A O 1
ATOM 3074 N N . GLN A 1 372 ? -16.184 16.514 9.612 1.00 96.62 372 GLN A N 1
ATOM 3075 C CA . GLN A 1 372 ? -14.957 15.712 9.637 1.00 96.62 372 GLN A CA 1
ATOM 3076 C C . GLN A 1 372 ? -13.812 16.434 8.921 1.00 96.62 372 GLN A C 1
ATOM 3078 O O . GLN A 1 372 ? -12.683 16.418 9.410 1.00 96.62 372 GLN A O 1
ATOM 3083 N N . ILE A 1 373 ? -14.110 17.123 7.817 1.00 95.62 373 ILE A N 1
ATOM 3084 C CA . ILE A 1 373 ? -13.126 17.925 7.080 1.00 95.62 373 ILE A CA 1
ATOM 3085 C C . ILE A 1 373 ? -12.676 19.130 7.905 1.00 95.62 373 ILE A C 1
ATOM 3087 O O . ILE A 1 373 ? -11.478 19.346 8.045 1.00 95.62 373 ILE A O 1
ATOM 3091 N N . GLN A 1 374 ? -13.602 19.844 8.550 1.00 96.12 374 GLN A N 1
ATOM 3092 C CA . GLN A 1 374 ? -13.259 20.940 9.463 1.00 96.12 374 GLN A CA 1
ATOM 3093 C C . GLN A 1 374 ? -12.361 20.473 10.617 1.00 96.12 374 GLN A C 1
ATOM 3095 O O . GLN A 1 374 ? -11.404 21.160 10.963 1.00 96.12 374 GLN A O 1
ATOM 3100 N N . LYS A 1 375 ? -12.629 19.292 11.194 1.00 96.50 375 LYS A N 1
ATOM 3101 C CA . LYS A 1 375 ? -11.769 18.697 12.231 1.00 96.50 375 LYS A CA 1
ATOM 3102 C C . LYS A 1 375 ? -10.380 18.342 11.700 1.00 96.50 375 LYS A C 1
ATOM 3104 O O . LYS A 1 375 ? -9.389 18.649 12.354 1.00 96.50 375 LYS A O 1
ATOM 3109 N N . MET A 1 376 ? -10.298 17.726 10.520 1.00 96.62 376 MET A N 1
ATOM 3110 C CA . MET A 1 376 ? -9.020 17.428 9.868 1.00 96.62 376 MET A CA 1
ATOM 3111 C C . MET A 1 376 ? -8.212 18.710 9.625 1.00 96.62 376 MET A C 1
ATOM 3113 O O . MET A 1 376 ? -7.039 18.770 9.986 1.00 96.62 376 MET A O 1
ATOM 3117 N N . ASP A 1 377 ? -8.840 19.742 9.060 1.00 95.25 377 ASP A N 1
ATOM 3118 C CA . ASP A 1 377 ? -8.195 21.027 8.786 1.00 95.25 377 ASP A CA 1
ATOM 3119 C C . ASP A 1 377 ? -7.755 21.719 10.083 1.00 95.25 377 ASP A C 1
ATOM 3121 O O . ASP A 1 377 ? -6.659 22.274 10.142 1.00 95.25 377 ASP A O 1
ATOM 3125 N N . PHE A 1 378 ? -8.553 21.640 11.153 1.00 95.12 378 PHE A N 1
ATOM 3126 C CA . PHE A 1 378 ? -8.162 22.129 12.475 1.00 95.12 378 PHE A CA 1
ATOM 3127 C C . PHE A 1 378 ? -6.889 21.436 12.985 1.00 95.12 378 PHE A C 1
ATOM 3129 O O . PHE A 1 378 ? -5.946 22.124 13.377 1.00 95.12 378 PHE A O 1
ATOM 3136 N N . ILE A 1 379 ? -6.827 20.102 12.933 1.00 95.06 379 ILE A N 1
ATOM 3137 C CA . ILE A 1 379 ? -5.654 19.318 13.357 1.00 95.06 379 ILE A CA 1
ATOM 3138 C C . ILE A 1 379 ? -4.419 19.707 12.535 1.00 95.06 379 ILE A C 1
ATOM 3140 O O . ILE A 1 379 ? -3.353 19.966 13.095 1.00 95.06 379 ILE A O 1
ATOM 3144 N N . LEU A 1 380 ? -4.560 19.799 11.209 1.00 93.88 380 LEU A N 1
ATOM 3145 C CA . LEU A 1 380 ? -3.468 20.167 10.304 1.00 93.88 380 LEU A CA 1
ATOM 3146 C C . LEU A 1 380 ? -2.964 21.593 10.555 1.00 93.88 380 LEU A C 1
ATOM 3148 O O . LEU A 1 380 ? -1.756 21.817 10.608 1.00 93.88 380 LEU A O 1
ATOM 3152 N N . ASN A 1 381 ? -3.868 22.554 10.751 1.00 93.19 381 ASN A N 1
ATOM 3153 C CA . ASN A 1 381 ? -3.508 23.957 10.963 1.00 93.19 381 ASN A CA 1
ATOM 3154 C C . ASN A 1 381 ? -2.871 24.202 12.338 1.00 93.19 381 ASN A C 1
ATOM 3156 O O . ASN A 1 381 ? -2.042 25.101 12.480 1.00 93.19 381 ASN A O 1
ATOM 3160 N N . ASN A 1 382 ? -3.217 23.389 13.338 1.00 90.44 382 ASN A N 1
ATOM 3161 C CA . ASN A 1 382 ? -2.702 23.509 14.702 1.00 90.44 382 ASN A CA 1
ATOM 3162 C C . ASN A 1 382 ? -1.571 22.515 15.019 1.00 90.44 382 ASN A C 1
ATOM 3164 O O . ASN A 1 382 ? -1.072 22.478 16.145 1.00 90.44 382 ASN A O 1
ATOM 3168 N N . CYS A 1 383 ? -1.093 21.746 14.033 1.00 90.44 383 CYS A N 1
ATOM 3169 C CA . CYS A 1 383 ? -0.082 20.707 14.250 1.00 90.44 383 CYS A CA 1
ATOM 3170 C C . CYS A 1 383 ? 1.264 21.241 14.763 1.00 90.44 383 CYS A C 1
ATOM 3172 O O . CYS A 1 383 ? 2.066 20.470 15.286 1.00 90.44 383 CYS A O 1
ATOM 3174 N N . LYS A 1 384 ? 1.530 22.548 14.619 1.00 86.75 384 LYS A N 1
ATOM 3175 C CA . LYS A 1 384 ? 2.731 23.222 15.139 1.00 86.75 384 LYS A CA 1
ATOM 3176 C C . LYS A 1 384 ? 2.537 23.821 16.534 1.00 86.75 384 LYS A C 1
ATOM 3178 O O . LYS A 1 384 ? 3.523 23.975 17.246 1.00 86.75 384 LYS A O 1
ATOM 3183 N N . SER A 1 385 ? 1.308 24.181 16.902 1.00 84.88 385 SER A N 1
ATOM 3184 C CA . SER A 1 385 ? 0.987 24.921 18.131 1.00 84.88 385 SER A CA 1
ATOM 3185 C C . SER A 1 385 ? 0.527 24.019 19.275 1.00 84.88 385 SER A C 1
ATOM 3187 O O . SER A 1 385 ? 0.844 24.306 20.425 1.00 84.88 385 SER A O 1
ATOM 3189 N N . LEU A 1 386 ? -0.182 22.926 18.979 1.00 82.38 386 LEU A N 1
ATOM 3190 C CA . LEU A 1 386 ? -0.599 21.944 19.984 1.00 82.38 386 LEU A CA 1
ATOM 3191 C C . LEU A 1 386 ? 0.608 21.179 20.525 1.00 82.38 386 LEU A C 1
ATOM 3193 O O . LEU A 1 386 ? 1.568 20.941 19.787 1.00 82.38 386 LEU A O 1
ATOM 3197 N N . ASP A 1 387 ? 0.574 20.758 21.790 1.00 88.69 387 ASP A N 1
ATOM 3198 C CA . ASP A 1 387 ? 1.505 19.740 22.280 1.00 88.69 387 ASP A CA 1
ATOM 3199 C C . ASP A 1 387 ? 1.261 18.390 21.577 1.00 88.69 387 ASP A C 1
ATOM 3201 O O . ASP A 1 387 ? 0.223 18.163 20.952 1.00 88.69 387 ASP A O 1
ATOM 3205 N N . GLY A 1 388 ? 2.266 17.509 21.614 1.00 86.75 388 GLY A N 1
ATOM 3206 C CA . GLY A 1 388 ? 2.218 16.244 20.875 1.00 86.75 388 GLY A CA 1
ATOM 3207 C C . GLY A 1 388 ? 1.101 15.312 21.346 1.00 86.75 388 GLY A C 1
ATOM 3208 O O . GLY A 1 388 ? 0.511 14.619 20.522 1.00 86.75 388 GLY A O 1
ATOM 3209 N N . GLU A 1 389 ? 0.772 15.334 22.637 1.00 90.31 389 GLU A N 1
ATOM 3210 C CA . GLU A 1 389 ? -0.227 14.430 23.200 1.00 90.31 389 GLU A CA 1
ATOM 3211 C C . GLU A 1 389 ? -1.642 14.854 22.799 1.00 90.31 389 GLU A C 1
ATOM 3213 O O . GLU A 1 389 ? -2.418 14.023 22.331 1.00 90.31 389 GLU A O 1
ATOM 3218 N N . ASN A 1 390 ? -1.970 16.143 22.911 1.00 91.75 390 ASN A N 1
ATOM 3219 C CA . ASN A 1 390 ? -3.263 16.665 22.473 1.00 91.75 390 ASN A CA 1
ATOM 3220 C C . ASN A 1 390 ? -3.454 16.497 20.960 1.00 91.75 390 ASN A C 1
ATOM 3222 O O . ASN A 1 390 ? -4.515 16.061 20.519 1.00 91.75 390 ASN A O 1
ATOM 3226 N N . LEU A 1 391 ? -2.402 16.732 20.167 1.00 92.69 391 LEU A N 1
ATOM 3227 C CA . LEU A 1 391 ? -2.439 16.481 18.726 1.00 92.69 391 LEU A CA 1
ATOM 3228 C C . LEU A 1 391 ? -2.721 15.002 18.402 1.00 92.69 391 LEU A C 1
ATOM 3230 O O . LEU A 1 391 ? -3.517 14.699 17.512 1.00 92.69 391 LEU A O 1
ATOM 3234 N N . SER A 1 392 ? -2.072 14.090 19.130 1.00 93.38 392 SER A N 1
ATOM 3235 C CA . SER A 1 392 ? -2.259 12.641 19.010 1.00 93.38 392 SER A CA 1
ATOM 3236 C C . SER A 1 392 ? -3.683 12.224 19.379 1.00 93.38 392 SER A C 1
ATOM 3238 O O . SER A 1 392 ? -4.325 11.507 18.612 1.00 93.38 392 SER A O 1
ATOM 3240 N N . LYS A 1 393 ? -4.221 12.739 20.492 1.00 94.12 393 LYS A N 1
ATOM 3241 C CA . LYS A 1 393 ? -5.599 12.478 20.935 1.00 94.12 393 LYS A CA 1
ATOM 3242 C C . LYS A 1 393 ? -6.633 12.956 19.920 1.00 94.12 393 LYS A C 1
ATOM 3244 O O . LYS A 1 393 ? -7.512 12.178 19.558 1.00 94.12 393 LYS A O 1
ATOM 3249 N N . ASP A 1 394 ? -6.513 14.181 19.413 1.00 94.44 394 ASP A N 1
ATOM 3250 C CA . ASP A 1 394 ? -7.466 14.726 18.437 1.00 94.44 394 ASP A CA 1
ATOM 3251 C C . ASP A 1 394 ? -7.476 13.910 17.135 1.00 94.44 394 ASP A C 1
ATOM 3253 O O . ASP A 1 394 ? -8.537 13.560 16.604 1.00 94.44 394 ASP A O 1
ATOM 3257 N N . ALA A 1 395 ? -6.290 13.555 16.634 1.00 94.56 395 ALA A N 1
ATOM 3258 C CA . ALA A 1 395 ? -6.147 12.744 15.431 1.00 94.56 395 ALA A CA 1
ATOM 3259 C C . ALA A 1 395 ? -6.633 11.299 15.640 1.00 94.56 395 ALA A C 1
ATOM 3261 O O . ALA A 1 395 ? -7.339 10.761 14.780 1.00 94.56 395 ALA A O 1
ATOM 3262 N N . PHE A 1 396 ? -6.328 10.700 16.795 1.00 95.38 396 PHE A N 1
ATOM 3263 C CA . PHE A 1 396 ? -6.860 9.406 17.217 1.00 95.38 396 PHE A CA 1
ATOM 3264 C C . PHE A 1 396 ? -8.388 9.420 17.252 1.00 95.38 396 PHE A C 1
ATOM 3266 O O . PHE A 1 396 ? -9.017 8.573 16.626 1.00 95.38 396 PHE A O 1
ATOM 3273 N N . MET A 1 397 ? -9.001 10.406 17.909 1.00 95.50 397 MET A N 1
ATOM 3274 C CA . MET A 1 397 ? -10.456 10.515 18.020 1.00 95.50 397 MET A CA 1
ATOM 3275 C C . MET A 1 397 ? -11.136 10.674 16.659 1.00 95.50 397 MET A C 1
ATOM 3277 O O . MET A 1 397 ? -12.175 10.050 16.422 1.00 95.50 397 MET A O 1
ATOM 3281 N N . LEU A 1 398 ? -10.566 11.477 15.751 1.00 96.44 398 LEU A N 1
ATOM 3282 C CA . LEU A 1 398 ? -11.104 11.633 14.398 1.00 96.44 398 LEU A CA 1
ATOM 3283 C C . LEU A 1 398 ? -11.088 10.302 13.640 1.00 96.44 398 LEU A C 1
ATOM 3285 O O . LEU A 1 398 ? -12.131 9.876 13.142 1.00 96.44 398 LEU A O 1
ATOM 3289 N N . LEU A 1 399 ? -9.933 9.634 13.582 1.00 95.06 399 LEU A N 1
ATOM 3290 C CA . LEU A 1 399 ? -9.799 8.353 12.884 1.00 95.06 399 LEU A CA 1
ATOM 3291 C C . LEU A 1 399 ? -10.656 7.270 13.535 1.00 95.06 399 LEU A C 1
ATOM 3293 O O . LEU A 1 399 ? -11.332 6.530 12.831 1.00 95.06 399 LEU A O 1
ATOM 3297 N N . ARG A 1 400 ? -10.717 7.233 14.868 1.00 93.94 400 ARG A N 1
ATOM 3298 C CA . ARG A 1 400 ? -11.524 6.271 15.618 1.00 93.94 400 ARG A CA 1
ATOM 3299 C C . ARG A 1 400 ? -13.019 6.436 15.381 1.00 93.94 400 ARG A C 1
ATOM 3301 O O . ARG A 1 400 ? -13.722 5.440 15.214 1.00 93.94 400 ARG A O 1
ATOM 3308 N N . THR A 1 401 ? -13.488 7.678 15.289 1.00 94.88 401 THR A N 1
ATOM 3309 C CA . THR A 1 401 ? -14.874 7.987 14.905 1.00 94.88 401 THR A CA 1
ATOM 3310 C C . THR A 1 401 ? -15.159 7.518 13.480 1.00 94.88 401 THR A C 1
ATOM 3312 O O . THR A 1 401 ? -16.139 6.818 13.244 1.00 94.88 401 THR A O 1
ATOM 3315 N N . LEU A 1 402 ? -14.284 7.862 12.531 1.00 95.12 402 LEU A N 1
ATOM 3316 C CA . LEU A 1 402 ? -14.443 7.481 11.129 1.00 95.12 402 LEU A CA 1
ATOM 3317 C C . LEU A 1 402 ? -14.446 5.961 10.942 1.00 95.12 402 LEU A C 1
ATOM 3319 O O . LEU A 1 402 ? -15.319 5.430 10.267 1.00 95.12 402 LEU A O 1
ATOM 3323 N N . THR A 1 403 ? -13.520 5.255 11.580 1.00 92.75 403 THR A N 1
ATOM 3324 C CA . THR A 1 403 ? -13.472 3.791 11.599 1.00 92.75 403 THR A CA 1
ATOM 3325 C C . THR A 1 403 ? -14.752 3.187 12.170 1.00 92.75 403 THR A C 1
ATOM 3327 O O . THR A 1 403 ? -15.262 2.215 11.617 1.00 92.75 403 THR A O 1
ATOM 3330 N N . GLY A 1 404 ? -15.303 3.767 13.241 1.00 92.25 404 GLY A N 1
ATOM 3331 C CA . GLY A 1 404 ? -16.598 3.356 13.786 1.00 92.25 404 GLY A CA 1
ATOM 3332 C C . GLY A 1 404 ? -17.731 3.503 12.767 1.00 92.25 404 GLY A C 1
ATOM 3333 O O . GLY A 1 404 ? -18.525 2.579 12.594 1.00 92.25 404 GLY A O 1
ATOM 3334 N N . ASP A 1 405 ? -17.767 4.621 12.037 1.00 92.56 405 ASP A N 1
ATOM 3335 C CA . ASP A 1 405 ? -18.741 4.850 10.963 1.00 92.56 405 ASP A CA 1
ATOM 3336 C C . ASP A 1 405 ? -18.593 3.825 9.825 1.00 92.56 405 ASP A C 1
ATOM 3338 O O . ASP A 1 405 ? -19.597 3.298 9.338 1.00 92.56 405 ASP A O 1
ATOM 3342 N N . ILE A 1 406 ? -17.356 3.515 9.413 1.00 91.94 406 ILE A N 1
ATOM 3343 C CA . ILE A 1 406 ? -17.066 2.478 8.408 1.00 91.94 406 ILE A CA 1
ATOM 3344 C C . ILE A 1 406 ? -17.550 1.118 8.891 1.00 91.94 406 ILE A C 1
ATOM 3346 O O . ILE A 1 406 ? -18.277 0.441 8.169 1.00 91.94 406 ILE A O 1
ATOM 3350 N N . TYR A 1 407 ? -17.190 0.731 10.115 1.00 91.00 407 TYR A N 1
ATOM 3351 C CA . TYR A 1 407 ? -17.605 -0.539 10.694 1.00 91.00 407 TYR A CA 1
ATOM 3352 C C . TYR A 1 407 ? -19.131 -0.672 10.706 1.00 91.00 407 TYR A C 1
ATOM 3354 O O . TYR A 1 407 ? -19.665 -1.672 10.233 1.00 91.00 407 TYR A O 1
ATOM 3362 N N . ASN A 1 408 ? -19.839 0.356 11.181 1.00 90.62 408 ASN A N 1
ATOM 3363 C CA . ASN A 1 408 ? -21.300 0.356 11.204 1.00 90.62 408 ASN A CA 1
ATOM 3364 C C . ASN A 1 408 ? -21.880 0.237 9.793 1.00 90.62 408 ASN A C 1
ATOM 3366 O O . ASN A 1 408 ? -22.793 -0.557 9.584 1.00 90.62 408 ASN A O 1
ATOM 3370 N N . SER A 1 409 ? -21.297 0.947 8.823 1.00 89.50 409 SER A N 1
ATOM 3371 C CA . SER A 1 409 ? -21.704 0.855 7.419 1.00 89.50 409 SER A CA 1
ATOM 3372 C C . SER A 1 409 ? -21.499 -0.564 6.879 1.00 89.50 409 SER A C 1
ATOM 3374 O O . SER A 1 409 ? -22.407 -1.113 6.279 1.00 89.50 409 SER A O 1
ATOM 3376 N N . LEU A 1 410 ? -20.371 -1.222 7.159 1.00 87.25 410 LEU A N 1
ATOM 3377 C CA . LEU A 1 410 ? -20.111 -2.616 6.754 1.00 87.25 410 LEU A CA 1
ATOM 3378 C C . LEU A 1 410 ? -21.035 -3.650 7.415 1.00 87.25 410 LEU A C 1
ATOM 3380 O O . LEU A 1 410 ? -21.130 -4.786 6.944 1.00 87.25 410 LEU A O 1
ATOM 3384 N N . VAL A 1 411 ? -21.639 -3.317 8.554 1.00 85.62 411 VAL A N 1
ATOM 3385 C CA . VAL A 1 411 ? -22.620 -4.177 9.230 1.00 85.62 411 VAL A CA 1
ATOM 3386 C C . VAL A 1 411 ? -24.014 -3.968 8.645 1.00 85.62 411 VAL A C 1
ATOM 3388 O O . VAL A 1 411 ? -24.768 -4.928 8.533 1.00 85.62 411 VAL A O 1
ATOM 3391 N N . SER A 1 412 ? -24.354 -2.731 8.277 1.00 82.00 412 SER A N 1
ATOM 3392 C CA . SER A 1 412 ? -25.688 -2.358 7.802 1.00 82.00 412 SER A CA 1
ATOM 3393 C C . SER A 1 412 ? -25.852 -2.366 6.283 1.00 82.00 412 SER A C 1
ATOM 3395 O O . SER A 1 412 ? -26.976 -2.248 5.808 1.00 82.00 412 SER A O 1
ATOM 3397 N N . SER A 1 413 ? -24.758 -2.386 5.522 1.00 68.31 413 SER A N 1
ATOM 3398 C CA . SER A 1 413 ? -24.791 -2.138 4.081 1.00 68.31 413 SER A CA 1
ATOM 3399 C C . SER A 1 413 ? -25.239 -3.364 3.293 1.00 68.31 413 SER A C 1
ATOM 3401 O O . SER A 1 413 ? -24.776 -4.478 3.528 1.00 68.31 413 SER A O 1
ATOM 3403 N N . GLU A 1 414 ? -26.110 -3.119 2.315 1.00 58.38 414 GLU A N 1
ATOM 3404 C CA . GLU A 1 414 ? -26.463 -4.061 1.247 1.00 58.38 414 GLU A CA 1
ATOM 3405 C C . GLU A 1 414 ? -25.497 -3.957 0.048 1.00 58.38 414 GLU A C 1
ATOM 3407 O O . GLU A 1 414 ? -25.606 -4.725 -0.907 1.00 58.38 414 GLU A O 1
ATOM 3412 N N . VAL A 1 415 ? -24.556 -3.000 0.068 1.00 57.12 415 VAL A N 1
ATOM 3413 C CA . VAL A 1 415 ? -23.579 -2.794 -1.008 1.00 57.12 415 VAL A CA 1
ATOM 3414 C C . VAL A 1 415 ? -22.533 -3.914 -0.959 1.00 57.12 415 VAL A C 1
ATOM 3416 O O . VAL A 1 415 ? -21.906 -4.100 0.088 1.00 57.12 415 VAL A O 1
ATOM 3419 N N . PRO A 1 416 ? -22.286 -4.635 -2.070 1.00 57.47 416 PRO A N 1
ATOM 3420 C CA . PRO A 1 416 ? -21.227 -5.634 -2.129 1.00 57.47 416 PRO A CA 1
ATOM 3421 C C . PRO A 1 416 ? -19.863 -4.990 -1.861 1.00 57.47 416 PRO A C 1
ATOM 3423 O O . PRO A 1 416 ? -19.503 -3.984 -2.482 1.00 57.47 416 PRO A O 1
ATOM 3426 N N . VAL A 1 417 ? -19.121 -5.569 -0.918 1.00 58.44 417 VAL A N 1
ATOM 3427 C CA . VAL A 1 417 ? -17.770 -5.121 -0.533 1.00 58.44 417 VAL A CA 1
ATOM 3428 C C . VAL A 1 417 ? -16.694 -6.112 -1.000 1.00 58.44 417 VAL A C 1
ATOM 3430 O O . VAL A 1 417 ? -15.527 -5.740 -1.047 1.00 58.44 417 VAL A O 1
ATOM 3433 N N . ASN A 1 418 ? -17.086 -7.335 -1.379 1.00 52.06 418 ASN A N 1
ATOM 3434 C CA . ASN A 1 418 ? -16.197 -8.390 -1.876 1.00 52.06 418 ASN A CA 1
ATOM 3435 C C . ASN A 1 418 ? -16.314 -8.554 -3.385 1.00 52.06 418 ASN A C 1
ATOM 3437 O O . ASN A 1 418 ? -17.472 -8.541 -3.866 1.00 52.06 418 ASN A O 1
#

pLDDT: mean 85.26, std 12.36, range [30.39, 97.31]

Foldseek 3Di:
DDDPDDDQPQAADEEEAADAPPDDLVRLLVVLQVVLVVVVVVCVVRVSHDHYFYFYLLLQALLLQFAVNVVCQVVDDDPDDDDSDDRNHDPDPQRLLLSLLLVLVCLCPVPQQVLLLDPVQPDPSSLSSNLSSLCSSLVSLVHDDDPVVCSPPHSQLSNLSSQVSSLVSLVPHDPPVLDDVFDFDDPVPDDQDAAPPVDDAQLPPCPVVLVFFQFWKDFPPATEGETAPPDDSVSSSVNVVSLSVSCNPPPHRHDYHYLSVVLCCCAASAVLVLQRCVRTMDIPDHDPSSVVRDRHGPVRLLQNLLNCLNVLSRVLSDPLLSDLVRNLVCLDVNLVVSLLSLLQSLCCLVPVDHDSHSVVSVVVSCVPPVPLVVLSVVLNVCSPPDRSNVSSSSSSVSSVVSSVSSSVSVVPGPDDND